Protein AF-A0A6M0JY17-F1 (afdb_monomer)

InterPro domains:
  IPR017880 KilA, N-terminal [PS51301] (140-248)
  IPR018004 KilA/APSES-type HTH, DNA-binding [PF04383] (149-249)
  IPR018004 KilA/APSES-type HTH, DNA-binding [SM01252] (149-251)
  IPR018875 Antirepressor protein ant, N-terminal [PF10547] (7-114)
  IPR018875 Antirepressor protein ant, N-terminal [PR01994] (24-45)
  IPR018875 Antirepressor protein ant, N-terminal [PR01994] (68-91)
  IPR018875 Antirepressor protein ant, N-terminal [PR01994] (92-114)

Structure (mmCIF, N/CA/C/O backbone):
data_AF-A0A6M0JY17-F1
#
_entry.id   AF-A0A6M0JY17-F1
#
loop_
_atom_site.group_PDB
_atom_site.id
_atom_site.type_symbol
_atom_site.label_atom_id
_atom_site.label_alt_id
_atom_site.label_comp_id
_atom_site.label_asym_id
_atom_site.label_entity_id
_atom_site.label_seq_id
_atom_site.pdbx_PDB_ins_code
_atom_site.Cartn_x
_atom_site.Cartn_y
_atom_site.Cartn_z
_atom_site.occupancy
_atom_site.B_iso_or_equiv
_atom_site.auth_seq_id
_atom_site.auth_comp_id
_atom_site.auth_asym_id
_atom_site.auth_atom_id
_atom_site.pdbx_PDB_model_num
ATOM 1 N N . MET A 1 1 ? -43.705 9.280 14.125 1.00 44.84 1 MET A N 1
ATOM 2 C CA . MET A 1 1 ? -43.038 10.273 14.993 1.00 44.84 1 MET A CA 1
ATOM 3 C C . MET A 1 1 ? -41.931 9.536 15.717 1.00 44.84 1 MET A C 1
ATOM 5 O O . MET A 1 1 ? -42.233 8.503 16.297 1.00 44.84 1 MET A O 1
ATOM 9 N N . ALA A 1 2 ? -40.682 9.981 15.587 1.00 54.84 2 ALA A N 1
ATOM 10 C CA . ALA A 1 2 ? -39.529 9.298 16.172 1.00 54.84 2 ALA A CA 1
ATOM 11 C C . ALA A 1 2 ? -39.612 9.338 17.707 1.00 54.84 2 ALA A C 1
ATOM 13 O O . ALA A 1 2 ? -39.732 10.418 18.289 1.00 54.84 2 ALA A O 1
ATOM 14 N N . GLY A 1 3 ? -39.607 8.172 18.356 1.00 62.41 3 GLY A N 1
ATOM 15 C CA . GLY A 1 3 ? -39.626 8.072 19.814 1.00 62.41 3 GLY A CA 1
ATOM 16 C C . GLY A 1 3 ? -38.294 8.539 20.401 1.00 62.41 3 GLY A C 1
ATOM 17 O O . GLY A 1 3 ? -37.239 8.152 19.905 1.00 62.41 3 GLY A O 1
ATOM 18 N N . LEU A 1 4 ? -38.342 9.374 21.440 1.00 70.25 4 LEU A N 1
ATOM 19 C CA . LEU A 1 4 ? -37.175 9.815 22.206 1.00 70.25 4 LEU A CA 1
ATOM 20 C C . LEU A 1 4 ? -37.130 9.078 23.542 1.00 70.25 4 LEU A C 1
ATOM 22 O O . LEU A 1 4 ? -38.038 9.237 24.357 1.00 70.25 4 LEU A O 1
ATOM 26 N N . ILE A 1 5 ? -36.048 8.349 23.799 1.00 77.25 5 ILE A N 1
ATOM 27 C CA . ILE A 1 5 ? -35.825 7.658 25.071 1.00 77.25 5 ILE A CA 1
ATOM 28 C C . ILE A 1 5 ? -34.667 8.363 25.794 1.00 77.25 5 ILE A C 1
ATOM 30 O O . ILE A 1 5 ? -33.512 8.229 25.371 1.00 77.25 5 ILE A O 1
ATOM 34 N N . PRO A 1 6 ? -34.940 9.159 26.846 1.00 74.62 6 PRO A N 1
ATOM 35 C CA . PRO A 1 6 ? -33.892 9.760 27.659 1.00 74.62 6 PRO A CA 1
ATOM 36 C C . PRO A 1 6 ? -33.243 8.702 28.561 1.00 74.62 6 PRO A C 1
ATOM 38 O O . PRO A 1 6 ? -33.929 7.961 29.261 1.00 74.62 6 PRO A O 1
ATOM 41 N N . VAL A 1 7 ? -31.911 8.665 28.577 1.00 76.12 7 VAL A N 1
ATOM 42 C CA . VAL A 1 7 ? -31.109 7.736 29.382 1.00 76.12 7 VAL A CA 1
ATOM 43 C C . VAL A 1 7 ? -30.147 8.530 30.254 1.00 76.12 7 VAL A C 1
ATOM 45 O O . VAL A 1 7 ? -29.293 9.261 29.752 1.00 76.12 7 VAL A O 1
ATOM 48 N N . THR A 1 8 ? -30.271 8.409 31.572 1.00 76.69 8 THR A N 1
ATOM 49 C CA . THR A 1 8 ? -29.361 9.077 32.509 1.00 76.69 8 THR A CA 1
ATOM 50 C C . THR A 1 8 ? -28.068 8.278 32.632 1.00 76.69 8 THR A C 1
ATOM 52 O O . THR A 1 8 ? -28.088 7.137 33.080 1.00 76.69 8 THR A O 1
ATOM 55 N N . PHE A 1 9 ? -26.933 8.887 32.287 1.00 76.31 9 PHE A N 1
ATOM 56 C CA . PHE A 1 9 ? -25.618 8.255 32.351 1.00 76.31 9 PHE A CA 1
ATOM 57 C C . PHE A 1 9 ? -24.572 9.193 32.953 1.00 76.31 9 PHE A C 1
ATOM 59 O O . PHE A 1 9 ? -24.262 10.233 32.377 1.00 76.31 9 PHE A O 1
ATOM 66 N N . ARG A 1 10 ? -24.018 8.827 34.119 1.00 66.88 10 ARG A N 1
ATOM 67 C CA . ARG A 1 10 ? -22.891 9.515 34.790 1.00 66.88 10 ARG A CA 1
ATOM 68 C C . ARG A 1 10 ? -23.005 11.053 34.748 1.00 66.88 10 ARG A C 1
ATOM 70 O O . ARG A 1 10 ? -22.085 11.743 34.333 1.00 66.88 10 ARG A O 1
ATOM 77 N N . GLN A 1 11 ? -24.164 11.571 35.173 1.00 68.25 11 GLN A N 1
ATOM 78 C CA . GLN A 1 11 ? -24.552 13.000 35.208 1.00 68.25 11 GLN A CA 1
ATOM 79 C C . GLN A 1 11 ? -24.892 13.666 33.858 1.00 68.25 11 GLN A C 1
ATOM 81 O O . GLN A 1 11 ? -25.209 14.853 33.828 1.00 68.25 11 GLN A O 1
ATOM 86 N N . THR A 1 12 ? -24.886 12.925 32.750 1.00 69.50 12 THR A N 1
ATOM 87 C CA . THR A 1 12 ? -25.308 13.392 31.420 1.00 69.50 12 THR A CA 1
ATOM 88 C C . THR A 1 12 ? -26.587 12.677 30.986 1.00 69.50 12 THR A C 1
ATOM 90 O O . THR A 1 12 ? -26.719 11.469 31.159 1.00 69.50 12 THR A O 1
ATOM 93 N N . THR A 1 13 ? -27.531 13.399 30.383 1.00 73.56 13 THR A N 1
ATOM 94 C CA . THR A 1 13 ? -28.689 12.778 29.722 1.00 73.56 13 THR A CA 1
ATOM 95 C C . THR A 1 13 ? -28.330 12.442 28.278 1.00 73.56 13 THR A C 1
ATOM 97 O O . THR A 1 13 ? -28.053 13.335 27.474 1.00 73.56 13 THR A O 1
ATOM 100 N N . LEU A 1 14 ? -28.320 11.154 27.954 1.00 83.25 14 LEU A N 1
ATOM 101 C CA . LEU A 1 14 ? -28.205 10.631 26.596 1.00 83.25 14 LEU A CA 1
ATOM 102 C C . LEU A 1 14 ? -29.604 10.437 26.006 1.00 83.25 14 LEU A C 1
ATOM 104 O O . LEU A 1 14 ? -30.582 10.327 26.741 1.00 83.25 14 LEU A O 1
ATOM 108 N N . PHE A 1 15 ? -29.702 10.396 24.681 1.00 80.19 15 PHE A N 1
ATOM 109 C CA . PHE A 1 15 ? -30.973 10.177 23.995 1.00 80.19 15 PHE A CA 1
ATOM 110 C C . PHE A 1 15 ? -30.814 9.085 22.947 1.00 80.19 15 PHE A C 1
ATOM 112 O O . PHE A 1 15 ? -29.911 9.163 22.105 1.00 80.19 15 PHE A O 1
ATOM 119 N N . LEU A 1 16 ? -31.714 8.104 22.996 1.00 82.00 16 LEU A N 1
ATOM 120 C CA . LEU A 1 16 ? -31.969 7.190 21.891 1.00 82.00 16 LEU A CA 1
ATOM 121 C C . LEU A 1 16 ? -33.166 7.691 21.096 1.00 82.00 16 LEU A C 1
ATOM 123 O O . LEU A 1 16 ? -34.151 8.162 21.664 1.00 82.00 16 LEU A O 1
ATOM 127 N N . ILE A 1 17 ? -33.046 7.604 19.781 1.00 83.44 17 ILE A N 1
ATOM 128 C CA . ILE A 1 17 ? -34.057 8.010 18.821 1.00 83.44 17 ILE A CA 1
ATOM 129 C C . ILE A 1 17 ? -34.388 6.790 17.973 1.00 83.44 17 ILE A C 1
ATOM 131 O O . ILE A 1 17 ? -33.492 6.183 17.385 1.00 83.44 17 ILE A O 1
ATOM 135 N N . GLU A 1 18 ? -35.665 6.431 17.914 1.00 82.00 18 GLU A N 1
ATOM 136 C CA . GLU A 1 18 ? -36.148 5.431 16.966 1.00 82.00 18 GLU A CA 1
ATOM 137 C C . GLU A 1 18 ? -36.463 6.099 15.626 1.00 82.00 18 GLU A C 1
ATOM 139 O O . GLU A 1 18 ? -37.323 6.978 15.551 1.00 82.00 18 GLU A O 1
ATOM 144 N N . ASP A 1 19 ? -35.800 5.650 14.563 1.00 78.50 19 ASP A N 1
ATOM 145 C CA . ASP A 1 19 ? -36.075 6.067 13.189 1.00 78.50 19 ASP A CA 1
ATOM 146 C C . ASP A 1 19 ? -36.161 4.828 12.294 1.00 78.50 19 ASP A C 1
ATOM 148 O O . ASP A 1 19 ? -35.275 3.974 12.318 1.00 78.50 19 ASP A O 1
ATOM 152 N N . GLU A 1 20 ? -37.260 4.694 11.547 1.00 79.19 20 GLU A N 1
ATOM 153 C CA . GLU A 1 20 ? -37.529 3.544 10.661 1.00 79.19 20 GLU A CA 1
ATOM 154 C C . GLU A 1 20 ? -37.377 2.164 11.355 1.00 79.19 20 GLU A C 1
ATOM 156 O O . GLU A 1 20 ? -36.907 1.194 10.758 1.00 79.19 20 GLU A O 1
ATOM 161 N N . GLY A 1 21 ? -37.758 2.062 12.636 1.00 76.50 21 GLY A N 1
ATOM 162 C CA . GLY A 1 21 ? -37.652 0.825 13.422 1.00 76.50 21 GLY A CA 1
ATOM 163 C C . GLY A 1 21 ? -36.220 0.454 13.823 1.00 76.50 21 GLY A C 1
ATOM 164 O O . GLY A 1 21 ? -35.957 -0.693 14.191 1.00 76.50 21 GLY A O 1
ATOM 165 N N . ARG A 1 22 ? -35.275 1.398 13.727 1.00 81.75 22 ARG A N 1
ATOM 166 C CA . ARG A 1 22 ? -33.874 1.216 14.116 1.00 81.75 22 ARG A CA 1
ATOM 167 C C . ARG A 1 22 ? -33.475 2.216 15.204 1.00 81.75 22 ARG A C 1
ATOM 169 O O . ARG A 1 22 ? -33.864 3.383 15.131 1.00 81.75 22 ARG A O 1
ATOM 176 N N . PRO A 1 23 ? -32.659 1.793 16.185 1.00 87.19 23 PRO A N 1
ATOM 177 C CA . PRO A 1 23 ? -32.165 2.687 17.220 1.00 87.19 23 PRO A CA 1
ATOM 178 C C . PRO A 1 23 ? -30.978 3.523 16.751 1.00 87.19 23 PRO A C 1
ATOM 180 O O . PRO A 1 23 ? -29.988 3.007 16.216 1.00 87.19 23 PRO A O 1
ATOM 183 N N . PHE A 1 24 ? -31.037 4.814 17.054 1.00 89.56 24 PHE A N 1
ATOM 184 C CA . PHE A 1 24 ? -29.956 5.764 16.853 1.00 89.56 24 PHE A CA 1
ATOM 185 C C . PHE A 1 24 ? -29.610 6.484 18.157 1.00 89.56 24 PHE A C 1
ATOM 187 O O . PHE A 1 24 ? -30.486 6.878 18.919 1.00 89.56 24 PHE A O 1
ATOM 194 N N . ALA A 1 25 ? -28.321 6.702 18.399 1.00 91.12 25 ALA A N 1
ATOM 195 C CA . ALA A 1 25 ? -27.812 7.469 19.525 1.00 91.12 25 ALA A CA 1
ATOM 196 C C . ALA A 1 25 ? -27.540 8.924 19.116 1.00 91.12 25 ALA A C 1
ATOM 198 O O . ALA A 1 25 ? -26.859 9.192 18.118 1.00 91.12 25 ALA A O 1
ATOM 199 N N . ALA A 1 26 ? -28.036 9.881 19.903 1.00 88.06 26 ALA A N 1
ATOM 200 C CA . ALA A 1 26 ? -27.748 11.297 19.702 1.00 88.06 26 ALA A CA 1
ATOM 201 C C . ALA A 1 26 ? -26.286 11.610 20.068 1.00 88.06 26 ALA A C 1
ATOM 203 O O . ALA A 1 26 ? -25.864 11.466 21.217 1.00 88.06 26 ALA A O 1
ATOM 204 N N . MET A 1 27 ? -25.499 12.100 19.103 1.00 91.31 27 MET A N 1
ATOM 205 C CA . MET A 1 27 ? -24.040 12.189 19.275 1.00 91.31 27 MET A CA 1
ATOM 206 C C . MET A 1 27 ? -23.568 13.395 20.090 1.00 91.31 27 MET A C 1
ATOM 208 O O . MET A 1 27 ? -22.484 13.363 20.676 1.00 91.31 27 MET A O 1
ATOM 212 N N . LYS A 1 28 ? -24.359 14.472 20.148 1.00 84.50 28 LYS A N 1
ATOM 213 C CA . LYS A 1 28 ? -23.967 15.707 20.845 1.00 84.50 28 LYS A CA 1
ATOM 214 C C . LYS A 1 28 ? -23.825 15.517 22.364 1.00 84.50 28 LYS A C 1
ATOM 216 O O . LYS A 1 28 ? -22.767 15.881 22.879 1.00 84.50 28 LYS A O 1
ATOM 221 N N . PRO A 1 29 ? -24.799 14.924 23.083 1.00 82.44 29 PRO A N 1
ATOM 222 C CA . PRO A 1 29 ? -24.643 14.619 24.506 1.00 82.44 29 PRO A CA 1
ATOM 223 C C . PRO A 1 29 ? -23.480 13.666 24.793 1.00 82.44 29 PRO A C 1
ATOM 225 O O . PRO A 1 29 ? -22.719 13.906 25.723 1.00 82.44 29 PRO A O 1
ATOM 228 N N . ILE A 1 30 ? -23.281 12.648 23.948 1.00 87.88 30 ILE A N 1
ATOM 229 C CA . ILE A 1 30 ? -22.181 11.677 24.070 1.00 87.88 30 ILE A CA 1
ATOM 230 C C . ILE A 1 30 ? -20.816 12.373 23.967 1.00 87.88 30 ILE A C 1
ATOM 232 O O . ILE A 1 30 ? -19.941 12.184 24.812 1.00 87.88 30 ILE A O 1
ATOM 236 N N . ALA A 1 31 ? -20.637 13.239 22.966 1.00 85.25 31 ALA A N 1
ATOM 237 C CA . ALA A 1 31 ? -19.394 13.985 22.789 1.00 85.25 31 ALA A CA 1
ATOM 238 C C . ALA A 1 31 ? -19.097 14.912 23.981 1.00 85.25 31 ALA A C 1
ATOM 240 O O . ALA A 1 31 ? -17.959 14.967 24.446 1.00 85.25 31 ALA A O 1
ATOM 241 N N . LEU A 1 32 ? -20.113 15.619 24.488 1.00 82.56 32 LEU A N 1
ATOM 242 C CA . LEU A 1 32 ? -19.969 16.530 25.627 1.00 82.56 32 LEU A CA 1
ATOM 243 C C . LEU A 1 32 ? -19.729 15.786 26.950 1.00 82.56 32 LEU A C 1
ATOM 245 O O . LEU A 1 32 ? -18.903 16.235 27.749 1.00 82.56 32 LEU A O 1
ATOM 249 N N . GLY A 1 33 ? -20.385 14.640 27.151 1.00 77.81 33 GLY A N 1
ATOM 250 C CA . GLY A 1 33 ? -20.186 13.761 28.306 1.00 77.81 33 GLY A CA 1
ATOM 251 C C . GLY A 1 33 ? -18.748 13.246 28.401 1.00 77.81 33 GLY A C 1
ATOM 252 O O . GLY A 1 33 ? -18.148 13.278 29.469 1.00 77.81 33 GLY A O 1
ATOM 253 N N . MET A 1 34 ? -18.131 12.919 27.261 1.00 78.75 34 MET A N 1
ATOM 254 C CA . MET A 1 34 ? -16.702 12.578 27.172 1.00 78.75 34 MET A CA 1
ATOM 255 C C . MET A 1 34 ? -15.762 13.799 27.181 1.00 78.75 34 MET A C 1
ATOM 257 O O . MET A 1 34 ? -14.558 13.671 26.972 1.00 78.75 34 MET A O 1
ATOM 261 N N . GLY A 1 35 ? -16.273 15.020 27.348 1.00 76.88 35 GLY A N 1
ATOM 262 C CA . GLY A 1 35 ? -15.451 16.232 27.322 1.00 76.88 35 GLY A CA 1
ATOM 263 C C . GLY A 1 35 ? -14.775 16.520 25.973 1.00 76.88 35 GLY A C 1
ATOM 264 O O . GLY A 1 35 ? -13.759 17.220 25.942 1.00 76.88 35 GLY A O 1
ATOM 265 N N . LEU A 1 36 ? -15.314 15.999 24.866 1.00 81.38 36 LEU A N 1
ATOM 266 C CA . LEU A 1 36 ? -14.849 16.284 23.508 1.00 81.38 36 LEU A CA 1
ATOM 267 C C . LEU A 1 36 ? -15.472 17.576 22.960 1.00 81.38 36 LEU A C 1
ATOM 269 O O . LEU A 1 36 ? -16.576 17.977 23.326 1.00 81.38 36 LEU A O 1
ATOM 273 N N . SER A 1 37 ? -14.789 18.208 22.000 1.00 80.62 37 SER A N 1
ATOM 274 C CA . SER A 1 37 ? -15.373 19.310 21.225 1.00 80.62 37 SER A CA 1
ATOM 275 C C . SER A 1 37 ? -16.462 18.782 20.292 1.00 80.62 37 SER A C 1
ATOM 277 O O . SER A 1 37 ? -16.173 18.008 19.375 1.00 80.62 37 SER A O 1
ATOM 279 N N . TRP A 1 38 ? -17.703 19.243 20.484 1.00 84.31 38 TRP A N 1
ATOM 280 C CA . TRP A 1 38 ? -18.822 18.875 19.611 1.00 84.31 38 TRP A CA 1
ATOM 281 C C . TRP A 1 38 ? -18.567 19.261 18.152 1.00 84.31 38 TRP A C 1
ATOM 283 O O . TRP A 1 38 ? -18.820 18.461 17.258 1.00 84.31 38 TRP A O 1
ATOM 293 N N . VAL A 1 39 ? -18.009 20.449 17.901 1.00 78.81 39 VAL A N 1
ATOM 294 C CA . VAL A 1 39 ? -17.732 20.931 16.537 1.00 78.81 39 VAL A CA 1
ATOM 295 C C . VAL A 1 39 ? -16.743 20.004 15.823 1.00 78.81 39 VAL A C 1
ATOM 297 O O . VAL A 1 39 ? -16.990 19.591 14.691 1.00 78.81 39 VAL A O 1
ATOM 300 N N . ALA A 1 40 ? -15.662 19.610 16.503 1.00 78.38 40 ALA A N 1
ATOM 301 C CA . ALA A 1 40 ? -14.668 18.695 15.943 1.00 78.38 40 ALA A CA 1
ATOM 302 C C . ALA A 1 40 ? -15.216 17.267 15.774 1.00 78.38 40 ALA A C 1
ATOM 304 O O . ALA A 1 40 ? -14.932 16.607 14.776 1.00 78.38 40 ALA A O 1
ATOM 305 N N . CYS A 1 41 ? -16.017 16.798 16.735 1.00 83.06 41 CYS A N 1
ATOM 306 C CA . CYS A 1 41 ? -16.675 15.495 16.686 1.00 83.06 41 CYS A CA 1
ATOM 307 C C . CYS A 1 41 ? -17.645 15.404 15.496 1.00 83.06 41 CYS A C 1
ATOM 309 O O . CYS A 1 41 ? -17.535 14.494 14.675 1.00 83.06 41 CYS A O 1
ATOM 311 N N . ARG A 1 42 ? -18.523 16.406 15.344 1.00 86.12 42 ARG A N 1
ATOM 312 C CA . ARG A 1 42 ? -19.469 16.516 14.228 1.00 86.12 42 ARG A CA 1
ATOM 313 C C . ARG A 1 42 ? -18.751 16.543 12.881 1.00 86.12 42 ARG A C 1
ATOM 315 O O . ARG A 1 42 ? -19.143 15.806 11.987 1.00 86.12 42 ARG A O 1
ATOM 322 N N . ALA A 1 43 ? -17.686 17.335 12.740 1.00 82.25 43 ALA A N 1
ATOM 323 C CA . ALA A 1 43 ? -16.925 17.399 11.492 1.00 82.25 43 ALA A CA 1
ATOM 324 C C . ALA A 1 43 ? -16.374 16.023 11.075 1.00 82.25 43 ALA A C 1
ATOM 326 O O . ALA A 1 43 ? -16.514 15.632 9.921 1.00 82.25 43 ALA A O 1
ATOM 327 N N . ARG A 1 44 ? -15.816 15.249 12.017 1.00 82.69 44 ARG A N 1
ATOM 328 C CA . ARG A 1 44 ? -15.307 13.893 11.739 1.00 82.69 44 ARG A CA 1
ATOM 329 C C . ARG A 1 44 ? -16.414 12.917 11.347 1.00 82.69 44 ARG A C 1
ATOM 331 O O . ARG A 1 44 ? -16.251 12.168 10.391 1.00 82.69 44 ARG A O 1
ATOM 338 N N . LEU A 1 45 ? -17.539 12.955 12.059 1.00 85.81 45 LEU A N 1
ATOM 339 C CA . LEU A 1 45 ? -18.700 12.108 11.776 1.00 85.81 45 LEU A CA 1
ATOM 340 C C . LEU A 1 45 ? -19.322 12.384 10.400 1.00 85.81 45 LEU A C 1
ATOM 342 O O . LEU A 1 45 ? -19.859 11.462 9.795 1.00 85.81 45 LEU A O 1
ATOM 346 N N . LEU A 1 46 ? -19.246 13.627 9.912 1.00 83.25 46 LEU A N 1
ATOM 347 C CA . LEU A 1 46 ? -19.726 14.003 8.580 1.00 83.25 46 LEU A CA 1
ATOM 348 C C . LEU A 1 46 ? -18.733 13.631 7.471 1.00 83.25 46 LEU A C 1
ATOM 350 O O . LEU A 1 46 ? -19.153 13.160 6.421 1.00 83.25 46 LEU A O 1
ATOM 354 N N . VAL A 1 47 ? -17.422 13.781 7.700 1.00 82.31 47 VAL A N 1
ATOM 355 C CA . VAL A 1 47 ? -16.392 13.336 6.736 1.00 82.31 47 VAL A CA 1
ATOM 356 C C . VAL A 1 47 ? -16.451 11.820 6.527 1.00 82.31 47 VAL A C 1
ATOM 358 O O . VAL A 1 47 ? -16.303 11.338 5.409 1.00 82.31 47 VAL A O 1
ATOM 361 N N . GLU A 1 48 ? -16.710 11.065 7.594 1.00 81.62 48 GLU A N 1
ATOM 362 C CA . GLU A 1 48 ? -16.837 9.606 7.563 1.00 81.62 48 GLU A CA 1
ATOM 363 C C . GLU A 1 48 ? -18.309 9.139 7.537 1.00 81.62 48 GLU A C 1
ATOM 365 O O . GLU A 1 48 ? -18.616 8.037 7.999 1.00 81.62 48 GLU A O 1
ATOM 370 N N . GLN A 1 49 ? -19.234 9.949 7.001 1.00 78.56 49 GLN A N 1
ATOM 371 C CA . GLN A 1 49 ? -20.674 9.648 7.017 1.00 78.56 49 GLN A CA 1
ATOM 372 C C . GLN A 1 49 ? -20.994 8.270 6.422 1.00 78.56 49 GLN A C 1
ATOM 374 O O . GLN A 1 49 ? -21.763 7.522 7.018 1.00 78.56 49 GLN A O 1
ATOM 379 N N . THR A 1 50 ? -20.369 7.888 5.303 1.00 76.56 50 THR A N 1
ATOM 380 C CA . THR A 1 50 ? -20.590 6.580 4.656 1.00 76.56 50 THR A CA 1
ATOM 381 C C . THR A 1 50 ? -20.155 5.405 5.535 1.00 76.56 50 THR A C 1
ATOM 383 O O . THR A 1 50 ? -20.780 4.350 5.517 1.00 76.56 50 THR A O 1
ATOM 386 N N . ARG A 1 51 ? -19.096 5.581 6.335 1.00 81.94 51 ARG A N 1
ATOM 387 C CA . ARG A 1 51 ? -18.577 4.550 7.246 1.00 81.94 51 ARG A CA 1
ATOM 388 C C . ARG A 1 51 ? -19.497 4.358 8.448 1.00 81.94 51 ARG A C 1
ATOM 390 O O . ARG A 1 51 ? -19.746 3.229 8.870 1.00 81.94 51 ARG A O 1
ATOM 397 N N . TRP A 1 52 ? -19.946 5.470 9.024 1.00 85.69 52 TRP A N 1
ATOM 398 C CA . TRP A 1 52 ? -20.695 5.481 10.277 1.00 85.69 52 TRP A CA 1
ATOM 399 C C . TRP A 1 52 ? -22.210 5.423 10.085 1.00 85.69 52 TRP A C 1
ATOM 401 O O . TRP A 1 52 ? -22.920 5.067 11.020 1.00 85.69 52 TRP A O 1
ATOM 411 N N . GLY A 1 53 ? -22.710 5.739 8.890 1.00 87.00 53 GLY A N 1
ATOM 412 C CA . GLY A 1 53 ? -24.139 5.791 8.591 1.00 87.00 53 GLY A CA 1
ATOM 413 C C . GLY A 1 53 ? -24.866 6.882 9.377 1.00 87.00 53 GLY A C 1
ATOM 414 O O . GLY A 1 53 ? -25.998 6.671 9.807 1.00 87.00 53 GLY A O 1
ATOM 415 N N . THR A 1 54 ? -24.210 8.020 9.631 1.00 88.25 54 THR A N 1
ATOM 416 C CA . THR A 1 54 ? -24.804 9.103 10.423 1.00 88.25 54 THR A CA 1
ATOM 417 C C . THR A 1 54 ? -25.960 9.770 9.679 1.00 88.25 54 THR A C 1
ATOM 419 O O . THR A 1 54 ? -25.864 10.079 8.487 1.00 88.25 54 THR A O 1
ATOM 422 N N . ARG A 1 55 ? -27.061 10.008 10.398 1.00 84.25 55 ARG A N 1
ATOM 423 C CA . ARG A 1 55 ? -28.270 10.665 9.878 1.00 84.25 55 ARG A CA 1
ATOM 424 C C . ARG A 1 55 ? -28.601 11.883 10.726 1.00 84.25 55 ARG A C 1
ATOM 426 O O . ARG A 1 55 ? -28.452 11.855 11.946 1.00 84.25 55 ARG A O 1
ATOM 433 N N . GLU A 1 56 ? -29.055 12.949 10.079 1.00 87.19 56 GLU A N 1
ATOM 434 C CA . GLU A 1 56 ? -29.737 14.038 10.774 1.00 87.19 56 GLU A CA 1
ATOM 435 C C . GLU A 1 56 ? -31.217 13.668 10.872 1.00 87.19 56 GLU A C 1
ATOM 437 O O . GLU A 1 56 ? -31.909 13.587 9.860 1.00 87.19 56 GLU A O 1
ATOM 442 N N . ILE A 1 57 ? -31.673 13.377 12.088 1.00 81.94 57 ILE A N 1
ATOM 443 C CA . ILE A 1 57 ? -33.052 12.971 12.363 1.00 81.94 57 ILE A CA 1
ATOM 444 C C . ILE A 1 57 ? -33.789 14.184 12.918 1.00 81.94 57 ILE A C 1
ATOM 446 O O . ILE A 1 57 ? -33.298 14.849 13.836 1.00 81.94 57 ILE A O 1
ATOM 450 N N . GLN A 1 58 ? -34.953 14.487 12.343 1.00 79.06 58 GLN A N 1
ATO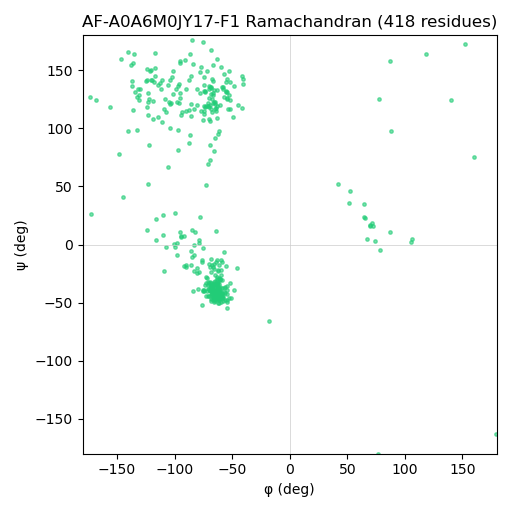M 451 C CA . GLN A 1 58 ? -35.828 15.537 12.851 1.00 79.06 58 GLN A CA 1
ATOM 452 C C . GLN A 1 58 ? -36.509 15.034 14.114 1.00 79.06 58 GLN A C 1
ATOM 454 O O . GLN A 1 58 ? -37.284 14.076 14.093 1.00 79.06 58 GLN A O 1
ATOM 459 N N . VAL A 1 59 ? -36.182 15.681 15.220 1.00 66.25 59 VAL A N 1
ATOM 460 C CA . VAL A 1 59 ? -36.801 15.428 16.508 1.00 66.25 59 VAL A CA 1
ATOM 461 C C . VAL A 1 59 ? -37.728 16.603 16.781 1.00 66.25 59 VAL A C 1
ATOM 463 O O . VAL A 1 59 ? -37.335 17.743 16.539 1.00 66.25 59 VAL A O 1
ATOM 466 N N . ALA A 1 60 ? -38.931 16.332 17.285 1.00 61.03 60 ALA A N 1
ATOM 467 C CA . ALA A 1 60 ? -39.888 17.351 17.709 1.00 61.03 60 ALA A CA 1
ATOM 468 C C . ALA A 1 60 ? -39.790 17.556 19.236 1.00 61.03 60 ALA A C 1
ATOM 470 O O . ALA A 1 60 ? -40.551 16.942 19.988 1.00 61.03 60 ALA A O 1
ATOM 471 N N . PRO A 1 61 ? -38.828 18.345 19.754 1.00 55.50 61 PRO A N 1
ATOM 472 C CA . PRO A 1 61 ? -38.870 18.791 21.135 1.00 55.50 61 PRO A CA 1
ATOM 473 C C . PRO A 1 61 ? -40.034 19.771 21.340 1.00 55.50 61 PRO A C 1
ATOM 475 O O . PRO A 1 61 ? -40.598 20.327 20.398 1.00 55.50 61 PRO A O 1
ATOM 478 N N . SER A 1 62 ? -40.347 20.049 22.604 1.00 46.41 62 SER A N 1
ATOM 479 C CA . SER A 1 62 ? -41.387 20.993 23.036 1.00 46.41 62 SER A CA 1
ATOM 480 C C . SER A 1 62 ? -41.229 22.435 22.514 1.00 46.41 62 SER A C 1
ATOM 482 O O . SER A 1 62 ? -42.122 23.251 22.725 1.00 46.41 62 SER A O 1
ATOM 484 N N . THR A 1 63 ? -40.121 22.763 21.841 1.00 39.78 63 THR A N 1
ATOM 485 C CA . THR A 1 63 ? -39.755 24.108 21.365 1.00 39.78 63 THR A CA 1
ATOM 486 C C . THR A 1 63 ? -39.484 24.213 19.852 1.00 39.78 63 THR A C 1
ATOM 488 O O . THR A 1 63 ? -39.005 25.255 19.407 1.00 39.78 63 THR A O 1
ATOM 491 N N . GLY A 1 64 ? -39.838 23.196 19.051 1.00 51.41 64 GLY A N 1
ATOM 492 C CA . GLY A 1 64 ? -39.798 23.231 17.574 1.00 51.41 64 GLY A CA 1
ATOM 493 C C . GLY A 1 64 ? -38.851 22.205 16.942 1.00 51.41 64 GLY A C 1
ATOM 494 O O . GLY A 1 64 ? -38.000 21.660 17.631 1.00 51.41 64 GLY A O 1
ATOM 495 N N . ASP A 1 65 ? -38.991 21.941 15.640 1.00 55.44 65 ASP A N 1
ATOM 496 C CA . ASP A 1 65 ? -38.225 20.898 14.940 1.00 55.44 65 ASP A CA 1
ATOM 497 C C . ASP A 1 65 ? -36.719 21.207 14.922 1.00 55.44 65 ASP A C 1
ATOM 499 O O . ASP A 1 65 ? -36.266 22.188 14.324 1.00 55.44 65 ASP A O 1
ATOM 503 N N . VAL A 1 66 ? -35.926 20.360 15.586 1.00 63.66 66 VAL A N 1
ATOM 504 C CA . VAL A 1 66 ? -34.462 20.460 15.600 1.00 63.66 66 VAL A CA 1
ATOM 505 C C . VAL A 1 66 ? -33.869 19.195 14.992 1.00 63.66 66 VAL A C 1
ATOM 507 O O . VAL A 1 66 ? -34.078 18.088 15.489 1.00 63.66 66 VAL A O 1
ATOM 510 N N . ALA A 1 67 ? -33.057 19.376 13.950 1.00 75.06 67 ALA A N 1
ATOM 511 C CA . ALA A 1 67 ? -32.265 18.307 13.357 1.00 75.06 67 ALA A CA 1
ATOM 512 C C . ALA A 1 67 ? -31.151 17.869 14.322 1.00 75.06 67 ALA A C 1
ATOM 514 O O . ALA A 1 67 ? -30.271 18.659 14.687 1.00 75.06 67 ALA A O 1
ATOM 515 N N . VAL A 1 68 ? -31.163 16.598 14.724 1.00 82.00 68 VAL A N 1
ATOM 516 C CA . VAL A 1 68 ? -30.148 16.007 15.603 1.00 82.00 68 VAL A CA 1
ATOM 517 C C . VAL A 1 68 ? -29.282 15.046 14.798 1.00 82.00 68 VAL A C 1
ATOM 519 O O . VAL A 1 68 ? -29.787 14.120 14.169 1.00 82.00 68 VAL A O 1
ATOM 522 N N . LEU A 1 69 ? -27.959 15.238 14.827 1.00 88.06 69 LEU A N 1
ATOM 523 C CA . LEU A 1 69 ? -27.023 14.288 14.223 1.00 88.06 69 LEU A CA 1
ATOM 524 C C . LEU A 1 69 ? -26.916 13.033 15.095 1.00 88.06 69 LEU A C 1
ATOM 526 O O . LEU A 1 69 ? -26.465 13.098 16.247 1.00 88.06 69 LEU A O 1
ATOM 530 N N . CYS A 1 70 ? -27.284 11.901 14.509 1.00 88.81 70 CYS A N 1
ATOM 531 C CA . CYS A 1 70 ? -27.390 10.626 15.192 1.00 88.81 70 CYS A CA 1
ATOM 532 C C . CYS A 1 70 ? -26.526 9.552 14.524 1.00 88.81 70 CYS A C 1
ATOM 534 O O . CYS A 1 70 ? -26.275 9.584 13.316 1.00 88.81 70 CYS A O 1
ATOM 536 N N . LEU A 1 71 ? -26.072 8.597 15.332 1.00 92.56 71 LEU A N 1
ATOM 537 C CA . LEU A 1 71 ? -25.299 7.431 14.911 1.00 92.56 71 LEU A CA 1
ATOM 538 C C . LEU A 1 71 ? -26.130 6.165 15.156 1.00 92.56 71 LEU A C 1
ATOM 540 O O . LEU A 1 71 ? -26.728 6.067 16.226 1.00 92.56 71 LEU A O 1
ATOM 544 N N . PRO A 1 72 ? -26.171 5.189 14.232 1.00 92.12 72 PRO A N 1
ATOM 545 C CA . PRO A 1 72 ? -26.826 3.912 14.497 1.00 92.12 72 PRO A CA 1
ATOM 546 C C . PRO A 1 72 ? -26.250 3.261 15.759 1.00 92.12 72 PRO A C 1
ATOM 548 O O . PRO A 1 72 ? -25.029 3.159 15.884 1.00 92.12 72 PRO A O 1
ATOM 551 N N . LEU A 1 73 ? -27.109 2.797 16.671 1.00 89.94 73 LEU A N 1
ATOM 552 C CA . LEU A 1 73 ? -26.673 2.287 17.978 1.00 89.94 73 LEU A CA 1
ATOM 553 C C . LEU A 1 73 ? -25.651 1.147 17.840 1.00 89.94 73 LEU A C 1
ATOM 555 O O . LEU A 1 73 ? -24.602 1.185 18.461 1.00 89.94 73 LEU A O 1
ATOM 559 N N . HIS A 1 74 ? -25.863 0.218 16.906 1.00 86.38 74 HIS A N 1
ATOM 560 C CA . HIS A 1 74 ? -24.929 -0.885 16.632 1.00 86.38 74 HIS A CA 1
ATOM 561 C C . HIS A 1 74 ? -23.534 -0.450 16.124 1.00 86.38 74 HIS A C 1
ATOM 563 O O . HIS A 1 74 ? -22.618 -1.267 16.041 1.00 86.38 74 HIS A O 1
ATOM 569 N N . LYS A 1 75 ? -23.359 0.815 15.715 1.00 90.38 75 LYS A N 1
ATOM 570 C CA . LYS A 1 75 ? -22.063 1.391 15.319 1.00 90.38 75 LYS A CA 1
ATOM 571 C C . LYS A 1 75 ? -21.410 2.190 16.447 1.00 90.38 75 LYS A C 1
ATOM 573 O O . LYS A 1 75 ? -20.252 2.583 16.293 1.00 90.38 75 LYS A O 1
ATOM 578 N N . LEU A 1 76 ? -22.118 2.444 17.548 1.00 88.38 76 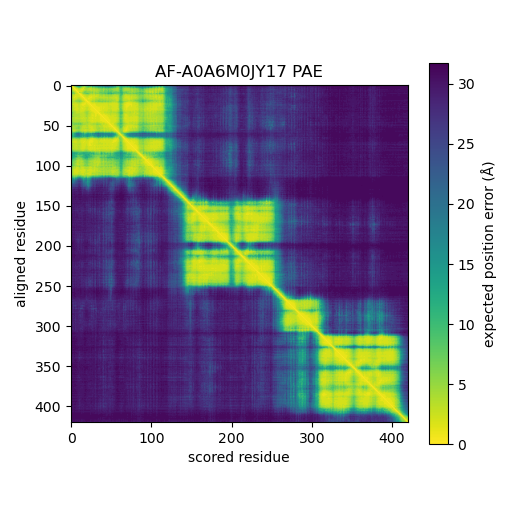LEU A N 1
ATOM 579 C CA . LEU A 1 76 ? -21.648 3.302 18.628 1.00 88.38 76 LEU A CA 1
ATOM 580 C C . LEU A 1 76 ? -20.425 2.715 19.332 1.00 88.38 76 LEU A C 1
ATOM 582 O O . LEU A 1 76 ? -19.422 3.421 19.428 1.00 88.38 76 LEU A O 1
ATOM 586 N N . GLY A 1 77 ? -20.443 1.437 19.715 1.00 86.19 77 GLY A N 1
ATOM 587 C CA . GLY A 1 77 ? -19.277 0.763 20.292 1.00 86.19 77 GLY A CA 1
ATOM 588 C C . GLY A 1 77 ? -18.035 0.873 19.403 1.00 86.19 77 GLY A C 1
ATOM 589 O O . GLY A 1 77 ? -16.974 1.326 19.838 1.00 86.19 77 GLY A O 1
ATOM 590 N N . ALA A 1 78 ? -18.180 0.588 18.105 1.00 83.62 78 ALA A N 1
ATOM 591 C CA . ALA A 1 78 ? -17.089 0.739 17.142 1.00 83.62 78 ALA A CA 1
ATOM 592 C C . ALA A 1 78 ? -16.584 2.191 17.059 1.00 83.62 78 ALA A C 1
ATOM 594 O O . ALA A 1 78 ? -15.375 2.415 17.028 1.00 83.62 78 ALA A O 1
ATOM 595 N N . TRP A 1 79 ? -17.473 3.185 17.071 1.00 89.56 79 TRP A N 1
ATOM 596 C CA . TRP A 1 79 ? -17.080 4.594 17.085 1.00 89.56 79 TRP A CA 1
ATOM 597 C C . TRP A 1 79 ? -16.350 4.979 18.377 1.00 89.56 79 TRP A C 1
ATOM 599 O O . TRP A 1 79 ? -15.294 5.616 18.310 1.00 89.56 79 TRP A O 1
ATOM 609 N N . LEU A 1 80 ? -16.841 4.538 19.538 1.00 85.38 80 LEU A N 1
ATOM 610 C CA . LEU A 1 80 ? -16.234 4.804 20.843 1.00 85.38 80 LEU A CA 1
ATOM 611 C C . LEU A 1 80 ? -14.790 4.304 20.895 1.00 85.38 80 LEU A C 1
ATOM 613 O O . LEU A 1 80 ? -13.928 5.048 21.357 1.00 85.38 80 LEU A O 1
ATOM 617 N N . THR A 1 81 ? -14.479 3.131 20.332 1.00 82.12 81 THR A N 1
ATOM 618 C CA . THR A 1 81 ? -13.092 2.617 20.287 1.00 82.12 81 THR A CA 1
ATOM 619 C C . THR A 1 81 ? -12.124 3.496 19.482 1.00 82.12 81 THR A C 1
ATOM 621 O O . THR A 1 81 ? -10.914 3.458 19.707 1.00 82.12 81 THR A O 1
ATOM 624 N N . THR A 1 82 ? -12.627 4.327 18.561 1.00 82.44 82 THR A N 1
ATOM 625 C CA . THR A 1 82 ? -11.783 5.250 17.778 1.00 82.44 82 THR A CA 1
ATOM 626 C C . THR A 1 82 ? -11.416 6.522 18.539 1.00 82.44 82 THR A C 1
ATOM 628 O O . THR A 1 82 ? -10.438 7.200 18.203 1.00 82.44 82 THR A O 1
ATOM 631 N N . VAL A 1 83 ? -12.179 6.859 19.579 1.00 78.94 83 VAL A N 1
ATOM 632 C CA . VAL A 1 83 ? -11.927 8.029 20.415 1.00 78.94 83 VAL A CA 1
ATOM 633 C C . VAL A 1 83 ? -10.722 7.729 21.305 1.00 78.94 83 VAL A C 1
ATOM 635 O O . VAL A 1 83 ? -10.735 6.808 22.110 1.00 78.94 83 VAL A O 1
ATOM 638 N N . ARG A 1 84 ? -9.640 8.504 21.175 1.00 70.81 84 ARG A N 1
ATOM 639 C CA . ARG A 1 84 ? -8.442 8.322 22.011 1.00 70.81 84 ARG A CA 1
ATOM 640 C C . ARG A 1 84 ? -8.555 9.178 23.279 1.00 70.81 84 ARG A C 1
ATOM 642 O O . ARG A 1 84 ? -8.474 10.406 23.158 1.00 70.81 84 ARG A O 1
ATOM 649 N N . PRO A 1 85 ? -8.633 8.588 24.490 1.00 61.47 85 PRO A N 1
ATOM 650 C CA . PRO A 1 85 ? -8.795 9.340 25.741 1.00 61.47 85 PRO A CA 1
ATOM 651 C C . PRO A 1 85 ? -7.668 10.336 26.024 1.00 61.47 85 PRO A C 1
ATOM 653 O O . PRO A 1 85 ? -7.860 11.296 26.759 1.00 61.47 85 PRO A O 1
ATOM 656 N N . TYR A 1 86 ? -6.484 10.151 25.429 1.00 61.00 86 TYR A N 1
ATOM 657 C CA . TYR A 1 86 ? -5.349 11.059 25.615 1.00 61.00 86 TYR A CA 1
ATOM 658 C C . TYR A 1 86 ? -5.634 12.501 25.154 1.00 61.00 86 TYR A C 1
ATOM 660 O O . TYR A 1 86 ? -5.086 13.437 25.741 1.00 61.00 86 TYR A O 1
ATOM 668 N N . HIS A 1 87 ? -6.509 12.682 24.154 1.00 59.22 87 HIS A N 1
ATOM 669 C CA . HIS A 1 87 ? -6.921 14.002 23.663 1.00 59.22 87 HIS A CA 1
ATOM 670 C C . HIS A 1 87 ? -7.922 14.714 24.585 1.00 59.22 87 HIS A C 1
ATOM 672 O O . HIS A 1 87 ? -8.132 15.916 24.428 1.00 59.22 87 HIS A O 1
ATOM 678 N N . ALA A 1 88 ? -8.522 14.007 25.548 1.00 63.25 88 ALA A N 1
ATOM 679 C CA . ALA A 1 88 ? -9.302 14.633 26.604 1.00 63.25 88 ALA A CA 1
ATOM 680 C C . ALA A 1 88 ? -8.372 15.260 27.657 1.00 63.25 88 ALA A C 1
ATOM 682 O O . ALA A 1 88 ? -7.234 14.814 27.867 1.00 63.25 88 ALA A O 1
ATOM 683 N N . LYS A 1 89 ? -8.865 16.301 28.343 1.00 62.41 89 LYS A N 1
ATOM 684 C CA . LYS A 1 89 ? -8.139 16.947 29.449 1.00 62.41 89 LYS A CA 1
ATOM 685 C C . LYS A 1 89 ? -7.702 15.885 30.470 1.00 62.41 89 LYS A C 1
ATOM 687 O O . LYS A 1 89 ? -8.509 15.003 30.761 1.00 62.41 89 LYS A O 1
ATOM 692 N N . PRO A 1 90 ? -6.485 15.966 31.049 1.00 67.31 90 PRO A N 1
ATOM 693 C CA . PRO A 1 90 ? -5.980 14.975 32.004 1.00 67.31 90 PRO A CA 1
ATOM 694 C C . PRO A 1 90 ? -6.968 14.616 33.122 1.00 67.31 90 PRO A C 1
ATOM 696 O O . PRO A 1 90 ? -7.123 13.440 33.427 1.00 67.31 90 PRO A O 1
ATOM 699 N N . SER A 1 91 ? -7.705 15.606 33.637 1.00 70.56 91 SER A N 1
ATOM 700 C CA . SER A 1 91 ? -8.736 15.447 34.671 1.00 70.56 91 SER A CA 1
ATOM 701 C C . SER A 1 91 ? -9.972 14.642 34.251 1.00 70.56 91 SER A C 1
ATOM 703 O O . SER A 1 91 ? -10.715 14.200 35.115 1.00 70.56 91 SER A O 1
ATOM 705 N N . ARG A 1 92 ? -10.207 14.441 32.947 1.00 69.25 92 ARG A N 1
ATOM 706 C CA . ARG A 1 92 ? -11.391 13.753 32.397 1.00 69.25 92 ARG A CA 1
ATOM 707 C C . ARG A 1 92 ? -11.058 12.458 31.657 1.00 69.25 92 ARG A C 1
ATOM 709 O O . ARG A 1 92 ? -11.942 11.841 31.077 1.00 69.25 92 ARG A O 1
ATOM 716 N N . ARG A 1 93 ? -9.792 12.024 31.641 1.00 75.00 93 ARG A N 1
ATOM 717 C CA . ARG A 1 93 ? -9.373 10.824 30.886 1.00 75.00 93 ARG A CA 1
ATOM 718 C C . ARG A 1 93 ? -9.961 9.538 31.450 1.00 75.00 93 ARG A C 1
ATOM 720 O O . ARG A 1 93 ? -10.331 8.654 30.686 1.00 75.00 93 ARG A O 1
ATOM 727 N N . GLU A 1 94 ? -10.026 9.438 32.771 1.00 74.06 94 GLU A N 1
ATOM 728 C CA . GLU A 1 94 ? -10.632 8.298 33.459 1.00 74.06 94 GLU A CA 1
ATOM 729 C C . GLU A 1 94 ? -12.149 8.279 33.257 1.00 74.06 94 GLU A C 1
ATOM 731 O O . GLU A 1 94 ? -12.720 7.244 32.923 1.00 74.06 94 GLU A O 1
ATOM 736 N N . GLU A 1 95 ? -12.775 9.457 33.309 1.00 70.88 95 GLU A N 1
ATOM 737 C CA . GLU A 1 95 ? -14.182 9.641 32.963 1.00 70.88 95 GLU A CA 1
ATOM 738 C C . GLU A 1 95 ? -14.461 9.198 31.520 1.00 70.88 95 GLU A C 1
ATOM 740 O O . GLU A 1 95 ? -15.379 8.415 31.319 1.00 70.88 95 GLU A O 1
ATOM 745 N N . CYS A 1 96 ? -13.622 9.581 30.548 1.00 75.56 96 CYS A N 1
ATOM 746 C CA . CYS A 1 96 ? -13.726 9.138 29.151 1.00 75.56 96 CYS A CA 1
ATOM 747 C C . CYS A 1 96 ? -13.614 7.622 28.993 1.00 75.56 96 CYS A C 1
ATOM 749 O O . CYS A 1 96 ? -14.366 7.042 28.221 1.00 75.56 96 CYS A O 1
ATOM 751 N N . ARG A 1 97 ? -12.674 6.973 29.692 1.00 79.38 97 ARG A N 1
ATOM 752 C CA . ARG A 1 97 ? -12.491 5.515 29.599 1.00 79.38 97 ARG A CA 1
ATOM 753 C C . ARG A 1 97 ? -13.697 4.765 30.142 1.00 79.38 97 ARG A C 1
ATOM 755 O O . ARG A 1 97 ? -14.184 3.856 29.487 1.00 79.38 97 ARG A O 1
ATOM 762 N N . ALA A 1 98 ? -14.191 5.172 31.307 1.00 76.31 98 ALA A N 1
ATOM 763 C CA . ALA A 1 98 ? -15.396 4.579 31.871 1.00 76.31 98 ALA A CA 1
ATOM 764 C C . ALA A 1 98 ? -16.642 4.932 31.032 1.00 76.31 98 ALA A C 1
ATOM 766 O O . ALA A 1 98 ? -17.508 4.092 30.832 1.00 76.31 98 ALA A O 1
ATOM 767 N N . PHE A 1 99 ? -16.682 6.121 30.416 1.00 82.06 99 PHE A N 1
ATOM 768 C CA . PHE A 1 99 ? -17.705 6.463 29.426 1.00 82.06 99 PHE A CA 1
ATOM 769 C C . PHE A 1 99 ? -17.664 5.499 28.228 1.00 82.06 99 PHE A C 1
ATOM 771 O O . PHE A 1 99 ? -18.701 4.996 27.823 1.00 82.06 99 PHE A O 1
ATOM 778 N N . GLN A 1 100 ? -16.484 5.196 27.679 1.00 80.19 100 GLN A N 1
ATOM 779 C CA . GLN A 1 100 ? -16.330 4.250 26.565 1.00 80.19 100 GLN A CA 1
ATOM 780 C C . GLN A 1 100 ? -16.700 2.813 26.933 1.00 80.19 100 GLN A C 1
ATOM 782 O O . GLN A 1 100 ? -17.250 2.114 26.090 1.00 80.19 100 GLN A O 1
ATOM 787 N N . ALA A 1 101 ? -16.368 2.380 28.150 1.00 80.69 101 ALA A N 1
ATOM 788 C CA . ALA A 1 101 ? -16.605 1.015 28.604 1.00 80.69 101 ALA A CA 1
ATOM 789 C C . ALA A 1 101 ? -18.088 0.727 28.874 1.00 80.69 101 ALA A C 1
ATOM 791 O O . ALA A 1 101 ? -18.521 -0.391 28.656 1.00 80.69 101 ALA A O 1
ATOM 792 N N . GLU A 1 102 ? -18.851 1.719 29.341 1.00 82.56 102 GLU A N 1
ATOM 793 C CA . GLU A 1 102 ? -20.219 1.497 29.830 1.00 82.56 102 GLU A CA 1
ATOM 794 C C . GLU A 1 102 ? -21.304 2.067 28.897 1.00 82.56 102 GLU A C 1
ATOM 796 O O . GLU A 1 102 ? -22.451 1.632 28.949 1.00 82.56 102 GLU A O 1
ATOM 801 N N . CYS A 1 103 ? -20.988 3.058 28.051 1.00 82.62 103 CYS A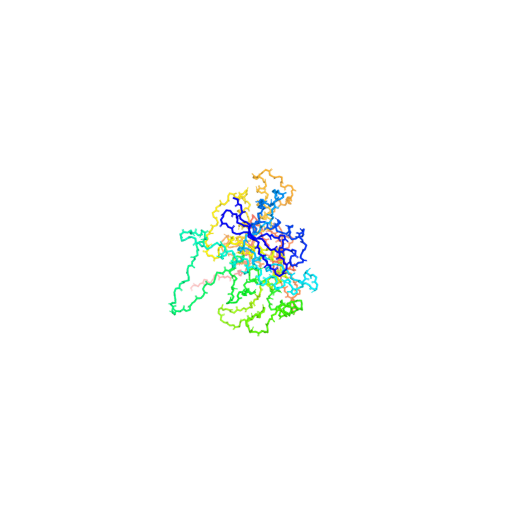 N 1
ATOM 802 C CA . CYS A 1 103 ? -22.016 3.802 27.311 1.00 82.62 103 CYS A CA 1
ATOM 803 C C . CYS A 1 103 ? -22.736 2.967 26.242 1.00 82.62 103 CYS A C 1
ATOM 805 O O . CYS A 1 103 ? -23.954 3.093 26.121 1.00 82.62 103 CYS A O 1
ATOM 807 N N . ASP A 1 104 ? -22.009 2.158 25.464 1.00 82.31 104 ASP A N 1
ATOM 808 C CA . ASP A 1 104 ? -22.604 1.319 24.410 1.00 82.31 104 ASP A CA 1
ATOM 809 C C . ASP A 1 104 ? -23.522 0.252 25.012 1.00 82.31 104 ASP A C 1
ATOM 811 O O . ASP A 1 104 ? -24.679 0.132 24.608 1.00 82.31 104 ASP A O 1
ATOM 815 N N . ASP A 1 105 ? -23.032 -0.434 26.046 1.00 83.38 105 ASP A N 1
ATOM 816 C CA . ASP A 1 105 ? -23.761 -1.480 26.761 1.00 83.38 105 ASP A CA 1
ATOM 817 C C . ASP A 1 105 ? -25.033 -0.929 27.414 1.00 83.38 105 ASP A C 1
ATOM 819 O O . ASP A 1 105 ? -26.109 -1.490 27.215 1.00 83.38 105 ASP A O 1
ATOM 823 N N . LEU A 1 106 ? -24.947 0.214 28.109 1.00 84.75 106 LEU A N 1
ATOM 824 C CA . LEU A 1 106 ? -26.107 0.851 28.739 1.00 84.75 106 LEU A CA 1
ATOM 825 C C . LEU A 1 106 ? -27.181 1.227 27.714 1.00 84.75 106 LEU A C 1
ATOM 827 O O . LEU A 1 106 ? -28.369 0.998 27.936 1.00 84.75 106 LEU A O 1
ATOM 831 N N . LEU A 1 107 ? -26.785 1.842 26.598 1.00 83.38 107 LEU A N 1
ATOM 832 C CA . LEU A 1 107 ? -27.741 2.251 25.572 1.00 83.38 107 LEU A CA 1
ATOM 833 C C . LEU A 1 107 ? -28.363 1.034 24.872 1.00 83.38 107 LEU A C 1
ATOM 835 O O . LEU A 1 107 ? -29.561 1.049 24.588 1.00 83.38 107 LEU A O 1
ATOM 839 N N . CYS A 1 108 ? -27.588 -0.028 24.644 1.00 82.38 108 CYS A N 1
ATOM 840 C CA . CYS A 1 108 ? -28.103 -1.298 24.131 1.00 82.38 108 CYS A CA 1
ATOM 841 C C . CYS A 1 108 ? -29.082 -1.958 25.108 1.00 82.38 108 CYS A C 1
ATOM 843 O O . CYS A 1 108 ? -30.146 -2.417 24.694 1.00 82.38 108 CYS A O 1
ATOM 845 N N . GLU A 1 109 ? -28.759 -1.978 26.399 1.00 85.06 109 GLU A N 1
ATOM 846 C CA . GLU A 1 109 ? -29.619 -2.531 27.441 1.00 85.06 109 GLU A CA 1
ATOM 847 C C . GLU A 1 109 ? -30.953 -1.780 27.516 1.00 85.06 109 GLU A C 1
ATOM 849 O O . GLU A 1 109 ? -32.014 -2.400 27.437 1.00 85.06 109 GLU A O 1
ATOM 854 N N . VAL A 1 110 ? -30.914 -0.445 27.589 1.00 82.19 110 VAL A N 1
ATOM 855 C CA . VAL A 1 110 ? -32.130 0.378 27.652 1.00 82.19 110 VAL A CA 1
ATOM 856 C C . VAL A 1 110 ? -32.981 0.209 26.400 1.00 82.19 110 VAL A C 1
ATOM 858 O O . VAL A 1 110 ? -34.202 0.102 26.507 1.00 82.19 110 VAL A O 1
ATOM 861 N N . TRP A 1 111 ? -32.365 0.138 25.217 1.00 82.88 111 TRP A N 1
ATOM 862 C CA . TRP A 1 111 ? -33.098 -0.138 23.985 1.00 82.88 111 TRP A CA 1
ATOM 863 C C . TRP A 1 111 ? -33.852 -1.471 24.060 1.00 82.88 111 TRP A C 1
ATOM 865 O O . TRP A 1 111 ? -35.052 -1.517 23.798 1.00 82.88 111 TRP A O 1
ATOM 875 N N . ASN A 1 112 ? -33.173 -2.538 24.481 1.00 82.25 112 ASN A N 1
ATOM 876 C CA . ASN A 1 112 ? -33.769 -3.868 24.582 1.00 82.25 112 ASN A CA 1
ATOM 877 C C . ASN A 1 112 ? -34.882 -3.942 25.641 1.00 82.25 112 ASN A C 1
ATOM 879 O O . ASN A 1 112 ? -35.848 -4.678 25.459 1.00 82.25 112 ASN A O 1
ATOM 883 N N . GLN A 1 113 ? -34.778 -3.168 26.726 1.00 79.62 113 GLN A N 1
ATOM 884 C CA . GLN A 1 113 ? -35.827 -3.064 27.746 1.00 79.62 113 GLN A CA 1
ATOM 885 C C . GLN A 1 113 ? -37.048 -2.275 27.252 1.00 79.62 113 GLN A C 1
ATOM 887 O O . GLN A 1 113 ? -38.182 -2.640 27.555 1.00 79.62 113 GLN A O 1
ATOM 892 N N . HIS A 1 114 ? -36.831 -1.190 26.501 1.00 70.56 114 HIS A N 1
ATOM 893 C CA . HIS A 1 114 ? -37.906 -0.321 26.010 1.00 70.56 114 HIS A CA 1
ATOM 894 C C . HIS A 1 114 ? -38.625 -0.895 24.781 1.00 70.56 114 HIS A C 1
ATOM 896 O O . HIS A 1 114 ? -39.778 -0.560 24.519 1.00 70.56 114 HIS A O 1
ATOM 902 N N . TRP A 1 115 ? -37.945 -1.769 24.037 1.00 65.19 115 TRP A N 1
ATOM 903 C CA . TRP A 1 115 ? -38.408 -2.352 22.783 1.00 65.19 115 TRP A CA 1
ATOM 904 C C . TRP A 1 115 ? -38.420 -3.887 22.841 1.00 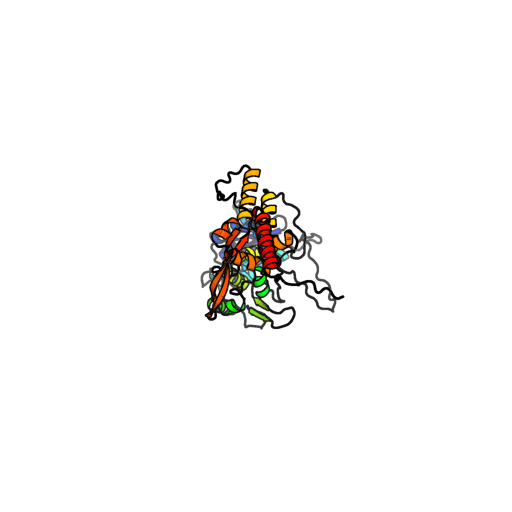65.19 115 TRP A C 1
ATOM 906 O O . TRP A 1 115 ? -37.865 -4.574 21.981 1.00 65.19 115 TRP A O 1
ATOM 916 N N . ALA A 1 116 ? -39.060 -4.451 23.871 1.00 52.31 116 ALA A N 1
ATOM 917 C CA . ALA A 1 116 ? -39.322 -5.887 23.923 1.00 52.31 116 ALA A CA 1
ATOM 918 C C . ALA A 1 116 ? -40.077 -6.312 22.642 1.00 52.31 116 ALA A C 1
ATOM 920 O O . ALA A 1 116 ? -41.099 -5.700 22.312 1.00 52.31 116 ALA A O 1
ATOM 921 N N . PRO A 1 117 ? -39.598 -7.316 21.884 1.00 46.22 117 PRO A N 1
ATOM 922 C CA . PRO A 1 117 ? -40.247 -7.698 20.643 1.00 46.22 117 PRO A CA 1
ATOM 923 C C . PRO A 1 117 ? -41.650 -8.219 20.959 1.00 46.22 117 PRO A C 1
ATOM 925 O O . PRO A 1 117 ? -41.802 -9.237 21.632 1.00 46.22 117 PRO A O 1
ATOM 928 N N . ALA A 1 118 ? -42.681 -7.542 20.445 1.00 43.09 118 ALA A N 1
ATOM 929 C CA . ALA A 1 118 ? -43.955 -8.204 20.208 1.00 43.09 118 ALA A CA 1
ATOM 930 C C . ALA A 1 118 ? -43.642 -9.456 19.381 1.00 43.09 118 ALA A C 1
ATOM 932 O O . ALA A 1 118 ? -42.958 -9.354 18.354 1.00 43.09 118 ALA A O 1
ATOM 933 N N . GLU A 1 119 ? -44.054 -10.621 19.881 1.00 38.97 119 GLU A N 1
ATOM 934 C CA . GLU A 1 119 ? -43.810 -11.917 19.253 1.00 38.97 119 GLU A CA 1
ATOM 935 C C . GLU A 1 119 ? -44.003 -11.814 17.732 1.00 38.97 119 GLU A C 1
ATOM 937 O O . GLU A 1 119 ? -45.080 -11.474 17.245 1.00 38.97 119 GLU A O 1
ATOM 942 N N . GLY A 1 120 ? -42.929 -12.056 16.973 1.00 44.53 120 GLY A N 1
ATOM 943 C CA . GLY A 1 120 ? -43.000 -12.198 15.518 1.00 44.53 120 GLY A CA 1
ATOM 944 C C . GLY A 1 120 ? -42.478 -11.047 14.652 1.00 44.53 120 GLY A C 1
ATOM 945 O O . GLY A 1 120 ? -42.565 -11.161 13.431 1.00 44.53 120 GLY A O 1
ATOM 946 N N . ARG A 1 121 ? -41.882 -9.972 15.191 1.00 42.44 121 ARG A N 1
ATOM 947 C CA . ARG A 1 121 ? -41.187 -8.987 14.333 1.00 42.44 121 ARG A CA 1
ATOM 948 C C . ARG A 1 121 ? -39.735 -9.399 14.083 1.00 42.44 121 ARG A C 1
ATOM 950 O O . ARG A 1 121 ? -38.843 -9.110 14.875 1.00 42.44 121 ARG A O 1
ATOM 957 N N . GLN A 1 122 ? -39.510 -10.093 12.971 1.00 37.09 122 GLN A N 1
ATOM 958 C CA . GLN A 1 122 ? -38.179 -10.434 12.477 1.00 37.09 122 GLN A CA 1
ATOM 959 C C . GLN A 1 122 ? -37.428 -9.133 12.148 1.00 37.09 122 GLN A C 1
ATOM 961 O O . GLN A 1 122 ? -37.782 -8.414 11.215 1.00 37.09 122 GLN A O 1
ATOM 966 N N . VAL A 1 123 ? -36.424 -8.789 12.958 1.00 40.34 123 VAL A N 1
ATOM 967 C CA . VAL A 1 123 ? -35.451 -7.760 12.587 1.00 40.34 123 VAL A CA 1
ATOM 968 C C . VAL A 1 123 ? -34.657 -8.358 11.438 1.00 40.34 123 VAL A C 1
ATOM 970 O O . VAL A 1 123 ? -34.007 -9.387 11.623 1.00 40.34 123 VAL A O 1
ATOM 973 N N . ASP A 1 124 ? -34.737 -7.744 10.261 1.00 32.50 124 ASP A N 1
ATOM 974 C CA . ASP A 1 124 ? -33.955 -8.127 9.084 1.00 32.50 124 ASP A CA 1
ATOM 975 C C . ASP A 1 124 ? -32.485 -7.725 9.321 1.00 32.50 124 ASP A C 1
ATOM 977 O O . ASP A 1 124 ? -31.947 -6.751 8.789 1.00 32.50 124 ASP A O 1
ATOM 981 N N . LEU A 1 125 ? -31.853 -8.427 10.260 1.00 39.06 125 LEU A N 1
ATOM 982 C CA . LEU A 1 125 ? -30.414 -8.545 10.361 1.00 39.06 125 LEU A CA 1
ATOM 983 C C . LEU A 1 125 ? -30.009 -9.431 9.188 1.00 39.06 125 LEU A C 1
ATOM 985 O O . LEU A 1 125 ? -30.478 -10.565 9.079 1.00 39.06 125 LEU A O 1
ATOM 989 N N . ALA A 1 126 ? -29.143 -8.905 8.319 1.00 30.64 126 ALA A N 1
ATOM 990 C CA . ALA A 1 126 ? -28.445 -9.702 7.316 1.00 30.64 126 ALA A CA 1
ATOM 991 C C . ALA A 1 126 ? -28.010 -11.051 7.933 1.00 30.64 126 ALA A C 1
ATOM 993 O O . ALA A 1 126 ? -27.604 -11.072 9.100 1.00 30.64 126 ALA A O 1
ATOM 994 N N . PRO A 1 127 ? -28.156 -12.167 7.200 1.00 32.44 127 PRO A N 1
ATOM 995 C CA . PRO A 1 127 ? -28.367 -13.486 7.781 1.00 32.44 127 PRO A CA 1
ATOM 996 C C . PRO A 1 127 ? -27.295 -13.843 8.811 1.00 32.44 127 PRO A C 1
ATOM 998 O O . PRO A 1 127 ? -26.111 -13.973 8.505 1.00 32.44 127 PRO A O 1
ATOM 1001 N N . ASN A 1 128 ? -27.760 -14.011 10.047 1.00 30.61 128 ASN A N 1
ATOM 1002 C CA . ASN A 1 128 ? -27.006 -14.547 11.165 1.00 30.61 128 ASN A CA 1
ATOM 1003 C C . ASN A 1 128 ? -26.764 -16.044 10.920 1.00 30.61 128 ASN A C 1
ATOM 1005 O O . ASN A 1 128 ? -27.691 -16.853 10.993 1.00 30.61 128 ASN A O 1
ATOM 1009 N N . VAL A 1 129 ? -25.523 -16.421 10.615 1.00 30.97 129 VAL A N 1
ATOM 1010 C CA . VAL A 1 129 ? -25.095 -17.823 10.621 1.00 30.97 129 VAL A CA 1
ATOM 1011 C C . VAL A 1 129 ? -25.081 -18.280 12.079 1.00 30.97 129 VAL A C 1
ATOM 1013 O O . VAL A 1 129 ? -24.221 -17.878 12.859 1.00 30.97 129 VAL A O 1
ATOM 1016 N N . SER A 1 130 ? -26.066 -19.095 12.462 1.00 28.98 130 SER A N 1
ATOM 1017 C CA . SER A 1 130 ? -26.074 -19.766 13.766 1.00 28.98 130 SER A CA 1
ATOM 1018 C C . SER A 1 130 ? -24.808 -20.616 13.951 1.00 28.98 130 SER A C 1
ATOM 1020 O O . SER A 1 130 ? -24.294 -21.170 12.975 1.00 28.98 130 SER A O 1
ATOM 1022 N N . PRO A 1 131 ? -24.296 -20.744 15.187 1.00 27.73 131 PRO A N 1
ATOM 1023 C CA . PRO A 1 131 ? -23.084 -21.505 15.458 1.00 27.73 131 PRO A CA 1
ATOM 1024 C C . PRO A 1 131 ? -23.355 -23.000 15.225 1.00 27.73 131 PRO A C 1
ATOM 1026 O O . PRO A 1 131 ? -24.393 -23.496 15.673 1.00 27.73 131 PRO A O 1
ATOM 1029 N N . PRO A 1 132 ? -22.469 -23.750 14.543 1.00 28.23 132 PRO A N 1
ATOM 1030 C CA . PRO A 1 132 ? -22.663 -25.181 14.416 1.00 28.23 132 PRO A CA 1
ATOM 1031 C C . PRO A 1 132 ? -22.459 -25.838 15.783 1.00 28.23 132 PRO A C 1
ATOM 1033 O O . PRO A 1 132 ? -21.536 -25.509 16.532 1.00 28.23 132 PRO A O 1
ATOM 1036 N N . ALA A 1 133 ? -23.373 -26.754 16.093 1.00 25.58 133 ALA A N 1
ATOM 1037 C CA . ALA A 1 133 ? -23.338 -27.607 17.264 1.00 25.58 133 ALA A CA 1
ATOM 1038 C C . ALA A 1 133 ? -21.998 -28.347 17.376 1.00 25.58 133 ALA A C 1
ATOM 1040 O O . ALA A 1 133 ? -21.363 -28.678 16.375 1.00 25.58 133 ALA A O 1
ATOM 1041 N N . ALA A 1 134 ? -21.602 -28.616 18.620 1.00 30.28 134 ALA A N 1
ATOM 1042 C CA . ALA A 1 134 ? -20.414 -29.374 18.968 1.00 30.28 134 ALA A CA 1
ATOM 1043 C C . ALA A 1 134 ? -20.336 -30.695 18.181 1.00 30.28 134 ALA A C 1
ATOM 1045 O O . ALA A 1 134 ? -21.086 -31.635 18.438 1.00 30.28 134 ALA A O 1
ATOM 1046 N N . GLN A 1 135 ? -19.392 -30.760 17.245 1.00 28.20 135 GLN A N 1
ATOM 1047 C CA . GLN A 1 135 ? -18.820 -32.003 16.751 1.00 28.20 135 GLN A CA 1
ATOM 1048 C C . GLN A 1 135 ? -17.314 -31.932 16.970 1.00 28.20 135 GLN A C 1
ATOM 1050 O O . GLN A 1 135 ? -16.603 -31.105 16.399 1.00 28.20 135 GLN A O 1
ATOM 1055 N N . GLU A 1 136 ? -16.860 -32.779 17.885 1.00 29.39 136 GLU A N 1
ATOM 1056 C CA . GLU A 1 136 ? -15.460 -33.094 18.100 1.00 29.39 136 GLU A CA 1
ATOM 1057 C C . GLU A 1 136 ? -14.837 -33.689 16.822 1.00 29.39 136 GLU A C 1
ATOM 1059 O O . GLU A 1 136 ? -15.512 -34.366 16.051 1.00 29.39 136 GLU A O 1
ATOM 1064 N N . LEU A 1 137 ? -13.517 -33.495 16.691 1.00 27.70 137 LEU A N 1
ATOM 1065 C CA . LEU A 1 137 ? -12.568 -34.149 15.772 1.00 27.70 137 LEU A CA 1
ATOM 1066 C C . LEU A 1 137 ? -12.371 -33.538 14.371 1.00 27.70 137 LEU A C 1
ATOM 1068 O O . LEU A 1 137 ? -13.005 -33.907 13.390 1.00 27.70 137 LEU A O 1
ATOM 1072 N N . SER A 1 138 ? -11.301 -32.740 14.279 1.00 23.23 138 SER A N 1
ATOM 1073 C CA . SER A 1 138 ? -10.145 -32.944 13.383 1.00 23.23 138 SER A CA 1
ATOM 1074 C C . SER A 1 138 ? -9.659 -31.635 12.761 1.00 23.23 138 SER A C 1
ATOM 1076 O O . SER A 1 138 ? -10.391 -30.862 12.152 1.00 23.23 138 SER A O 1
ATOM 1078 N N . MET A 1 139 ? -8.376 -31.380 12.981 1.00 30.06 139 MET A N 1
ATOM 1079 C CA . MET A 1 139 ? -7.650 -30.172 12.625 1.00 30.06 139 MET A CA 1
ATOM 1080 C C . MET A 1 139 ? -7.594 -29.942 11.108 1.00 30.06 139 MET A C 1
ATOM 1082 O O . MET A 1 139 ? -7.164 -30.833 10.380 1.00 30.06 139 MET A O 1
ATOM 1086 N N . SER A 1 140 ? -7.885 -28.711 10.663 1.00 26.92 140 SER A N 1
ATOM 1087 C CA . SER A 1 140 ? -7.121 -27.941 9.652 1.00 26.92 140 SER A CA 1
ATOM 1088 C C . SER A 1 140 ? -7.682 -26.509 9.523 1.00 26.92 140 SER A C 1
ATOM 1090 O O . SER A 1 140 ? -8.883 -26.368 9.305 1.00 26.92 140 SER A O 1
ATOM 1092 N N . PRO A 1 141 ? -6.876 -25.432 9.647 1.00 37.62 141 PRO A N 1
ATOM 1093 C CA . PRO A 1 141 ? -7.348 -24.061 9.482 1.00 37.62 141 PRO A CA 1
ATOM 1094 C C . PRO A 1 141 ? -6.912 -23.495 8.121 1.00 37.62 141 PRO A C 1
ATOM 1096 O O . PRO A 1 141 ? -5.789 -23.017 7.981 1.00 37.62 141 PRO A O 1
ATOM 1099 N N . GLU A 1 142 ? -7.792 -23.478 7.126 1.00 31.52 142 GLU A N 1
ATOM 1100 C CA . GLU A 1 142 ? -7.592 -22.642 5.932 1.00 31.52 142 GLU A CA 1
ATOM 1101 C C . GLU A 1 142 ? -8.185 -21.258 6.239 1.00 31.52 142 GLU A C 1
ATOM 1103 O O . GLU A 1 142 ? -9.373 -21.001 6.048 1.00 31.52 142 GLU A O 1
ATOM 1108 N N . ARG A 1 143 ? -7.371 -20.372 6.831 1.00 41.84 143 ARG A N 1
ATOM 1109 C CA . ARG A 1 143 ? -7.738 -18.957 6.986 1.00 41.84 143 ARG A CA 1
ATOM 1110 C C . ARG A 1 143 ? -7.611 -18.252 5.639 1.00 41.84 143 ARG A C 1
ATOM 1112 O O . ARG A 1 143 ? -6.653 -18.536 4.921 1.00 41.84 143 ARG A O 1
ATOM 1119 N N . PRO A 1 144 ? -8.495 -17.290 5.335 1.00 45.06 144 PRO A N 1
ATOM 1120 C CA . PRO A 1 144 ? -8.418 -16.522 4.104 1.00 45.06 144 PRO A CA 1
ATOM 1121 C C . PRO A 1 144 ? -7.026 -15.916 3.894 1.00 45.06 144 PRO A C 1
ATOM 1123 O O . PRO A 1 144 ? -6.554 -15.104 4.692 1.00 45.06 144 PRO A O 1
ATOM 1126 N N . SER A 1 145 ? -6.350 -16.331 2.826 1.00 54.16 145 SER A N 1
ATOM 1127 C CA . SER A 1 145 ? -5.014 -15.850 2.495 1.00 54.16 145 SER A CA 1
ATOM 1128 C C . SER A 1 145 ? -5.100 -14.455 1.877 1.00 54.16 145 SER A C 1
ATOM 1130 O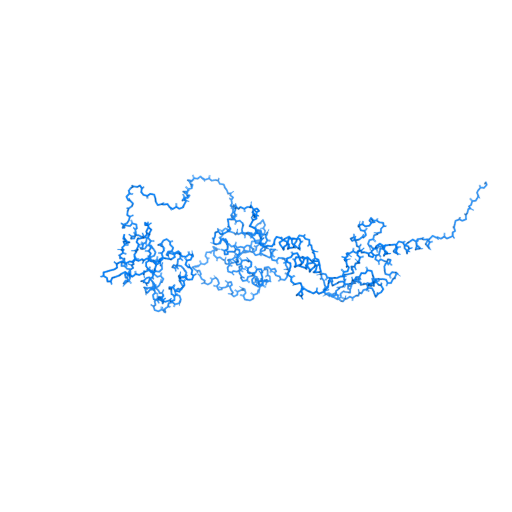 O . SER A 1 145 ? -5.631 -14.291 0.780 1.00 54.16 145 SER A O 1
ATOM 1132 N N . LEU A 1 146 ? -4.555 -13.445 2.556 1.00 68.19 146 LEU A N 1
ATOM 1133 C CA . LEU A 1 146 ? -4.414 -12.095 2.009 1.00 68.19 146 LEU A CA 1
ATOM 1134 C C . LEU A 1 146 ? -3.452 -12.127 0.813 1.00 68.19 146 LEU A C 1
ATOM 1136 O O . LEU A 1 146 ? -2.272 -12.405 0.998 1.00 68.19 146 LEU A O 1
ATOM 1140 N N . VAL A 1 147 ? -3.908 -11.811 -0.399 1.00 69.88 147 VAL A N 1
ATOM 1141 C CA . VAL A 1 147 ? -3.039 -11.765 -1.589 1.00 69.88 147 VAL A CA 1
ATOM 1142 C C . VAL A 1 147 ? -2.611 -10.327 -1.874 1.00 69.88 147 VAL A C 1
ATOM 1144 O O . VAL A 1 147 ? -3.442 -9.449 -2.088 1.00 69.88 147 VAL A O 1
ATOM 1147 N N . ILE A 1 148 ? -1.301 -10.077 -1.915 1.00 69.88 148 ILE A N 1
ATOM 1148 C CA . ILE A 1 148 ? -0.724 -8.781 -2.292 1.00 69.88 148 ILE A CA 1
ATOM 1149 C C . ILE A 1 148 ? 0.219 -9.001 -3.470 1.00 69.88 148 ILE A C 1
ATOM 1151 O O . ILE A 1 148 ? 1.184 -9.751 -3.363 1.00 69.88 148 ILE A O 1
ATOM 1155 N N . ALA A 1 149 ? -0.036 -8.311 -4.587 1.00 58.41 149 ALA A N 1
ATOM 1156 C CA . ALA A 1 149 ? 0.768 -8.431 -5.811 1.00 58.41 149 ALA A CA 1
ATOM 1157 C C . ALA A 1 149 ? 0.938 -9.894 -6.278 1.00 58.41 149 ALA A C 1
ATOM 1159 O O . ALA A 1 149 ? 2.049 -10.312 -6.577 1.00 58.41 149 ALA A O 1
ATOM 1160 N N . GLU A 1 150 ? -0.168 -10.650 -6.297 1.00 64.75 150 GLU A N 1
ATOM 1161 C CA . GLU A 1 150 ? -0.232 -12.076 -6.687 1.00 64.75 150 GLU A CA 1
ATOM 1162 C C . GLU A 1 150 ? 0.493 -13.046 -5.738 1.00 64.75 150 GLU A C 1
ATOM 1164 O O . GLU A 1 150 ? 0.532 -14.249 -5.981 1.00 64.75 150 GLU A O 1
ATOM 1169 N N . VAL A 1 151 ? 1.019 -12.553 -4.614 1.00 72.62 151 VAL A N 1
ATOM 1170 C CA . VAL A 1 151 ? 1.638 -13.380 -3.578 1.00 72.62 151 VAL A CA 1
ATOM 1171 C C . VAL A 1 151 ? 0.696 -13.492 -2.387 1.00 72.62 151 VAL A C 1
ATOM 1173 O O . VAL A 1 151 ? 0.318 -12.489 -1.780 1.00 72.62 151 VAL A O 1
ATOM 1176 N N . ALA A 1 152 ? 0.341 -14.726 -2.032 1.00 76.88 152 ALA A N 1
ATOM 1177 C CA . ALA A 1 152 ? -0.372 -15.020 -0.798 1.00 76.88 152 ALA A CA 1
ATOM 1178 C C . ALA A 1 152 ? 0.525 -14.710 0.412 1.00 76.88 152 ALA A C 1
ATOM 1180 O O . ALA A 1 152 ? 1.621 -15.256 0.556 1.00 76.88 152 ALA A O 1
ATOM 1181 N N . ILE A 1 153 ? 0.056 -13.820 1.280 1.00 82.62 153 ILE A N 1
ATOM 1182 C CA . ILE A 1 153 ? 0.706 -13.438 2.526 1.00 82.62 153 ILE A CA 1
ATOM 1183 C C . ILE A 1 153 ? 0.122 -14.299 3.635 1.00 82.62 153 ILE A C 1
ATOM 1185 O O . ILE A 1 153 ? -1.044 -14.155 4.008 1.00 82.62 153 ILE A O 1
ATOM 1189 N N . ARG A 1 154 ? 0.943 -15.202 4.174 1.00 84.75 154 ARG A N 1
ATOM 1190 C CA . ARG A 1 154 ? 0.513 -16.072 5.268 1.00 84.75 154 ARG A CA 1
ATOM 1191 C C . ARG A 1 154 ? 0.246 -15.255 6.524 1.00 84.75 154 ARG A C 1
ATOM 1193 O O . ARG A 1 154 ? 1.008 -14.343 6.864 1.00 84.75 154 ARG A O 1
ATOM 1200 N N . GLN A 1 155 ? -0.809 -15.642 7.230 1.00 80.94 155 GLN A N 1
ATOM 1201 C CA . GLN A 1 155 ? -1.165 -15.099 8.529 1.00 80.94 155 GLN A CA 1
ATOM 1202 C C . GLN A 1 155 ? -1.126 -16.213 9.572 1.00 80.94 155 GLN A C 1
ATOM 1204 O O . GLN A 1 155 ? -1.533 -17.342 9.300 1.00 80.94 155 GLN A O 1
ATOM 1209 N N . ASP A 1 156 ? -0.618 -15.915 10.760 1.00 78.88 156 ASP A N 1
ATOM 1210 C CA . ASP A 1 156 ? -0.589 -16.891 11.841 1.00 78.88 156 ASP A CA 1
ATOM 1211 C C . ASP A 1 156 ? -1.905 -16.933 12.631 1.00 78.88 156 ASP A C 1
ATOM 1213 O O . ASP A 1 156 ? -2.818 -16.129 12.419 1.00 78.88 156 ASP A O 1
ATOM 1217 N N . ALA A 1 157 ? -1.982 -17.861 13.593 1.00 68.75 157 ALA A N 1
ATOM 1218 C CA . ALA A 1 157 ? -3.151 -18.066 14.444 1.00 68.75 157 ALA A CA 1
ATOM 1219 C C . ALA A 1 157 ? -3.604 -16.801 15.208 1.00 68.75 157 ALA A C 1
ATOM 1221 O O . ALA A 1 157 ? -4.760 -16.715 15.625 1.00 68.75 157 ALA A O 1
ATOM 1222 N N . ARG A 1 158 ? -2.729 -15.801 15.340 1.00 66.31 158 ARG A N 1
ATOM 1223 C CA . ARG A 1 158 ? -2.940 -14.574 16.114 1.00 66.31 158 ARG A CA 1
ATOM 1224 C C . ARG A 1 158 ? -3.095 -13.326 15.247 1.00 66.31 158 ARG A C 1
ATOM 1226 O O . ARG A 1 158 ? -3.127 -12.221 15.774 1.00 66.31 158 ARG A O 1
ATOM 1233 N N . GLY A 1 159 ? -3.197 -13.493 13.932 1.00 73.38 159 GLY A N 1
ATOM 1234 C CA . GLY A 1 159 ? -3.445 -12.391 13.013 1.00 73.38 159 GLY A CA 1
ATOM 1235 C C . GLY A 1 159 ? -2.186 -11.654 12.535 1.00 73.38 159 GLY A C 1
ATOM 1236 O O . GLY A 1 159 ? -2.306 -10.601 11.910 1.00 73.38 159 GLY A O 1
ATOM 1237 N N . ARG A 1 160 ? -0.983 -12.182 12.790 1.00 82.31 160 ARG A N 1
ATOM 1238 C CA . ARG A 1 160 ? 0.294 -11.592 12.350 1.00 82.31 160 ARG A CA 1
ATOM 1239 C C . ARG A 1 160 ? 0.650 -12.047 10.941 1.00 82.31 160 ARG A C 1
ATOM 1241 O O . ARG A 1 160 ? 0.409 -13.195 10.584 1.00 82.31 160 ARG A O 1
ATOM 1248 N N . PHE A 1 161 ? 1.272 -11.174 10.158 1.00 86.56 161 PHE A N 1
ATOM 1249 C CA . PHE A 1 161 ? 1.555 -11.383 8.736 1.00 86.56 161 PHE A CA 1
ATOM 1250 C C . PHE A 1 161 ? 3.012 -11.775 8.488 1.00 86.56 161 PHE A C 1
ATOM 1252 O O . PHE A 1 161 ? 3.919 -11.260 9.144 1.00 86.56 161 PHE A O 1
ATOM 1259 N N . CYS A 1 162 ? 3.250 -12.653 7.513 1.00 88.94 162 CYS A N 1
ATOM 1260 C CA . CYS A 1 162 ? 4.590 -13.116 7.163 1.00 88.94 162 CYS A CA 1
ATOM 1261 C C . CYS A 1 162 ? 5.396 -12.050 6.393 1.00 88.94 162 CYS A C 1
ATOM 1263 O O . CYS A 1 162 ? 5.133 -11.763 5.222 1.00 88.94 162 CYS A O 1
ATOM 1265 N N . LEU A 1 163 ? 6.451 -11.519 7.019 1.00 89.25 163 LEU A N 1
ATOM 1266 C CA . LEU A 1 163 ? 7.393 -10.582 6.395 1.00 89.25 163 LEU A CA 1
ATOM 1267 C C . LEU A 1 163 ? 8.140 -11.198 5.212 1.00 89.25 163 LEU A C 1
ATOM 1269 O O . LEU A 1 163 ? 8.455 -10.499 4.255 1.00 89.25 163 LEU A O 1
ATOM 1273 N N . ASN A 1 164 ? 8.426 -12.501 5.253 1.00 88.56 164 ASN A N 1
ATOM 1274 C CA . ASN A 1 164 ? 9.123 -13.177 4.160 1.00 88.56 164 ASN A CA 1
ATOM 1275 C C . ASN A 1 164 ? 8.264 -13.230 2.890 1.00 88.56 164 ASN A C 1
ATOM 1277 O O . ASN A 1 164 ? 8.803 -13.135 1.789 1.00 88.56 164 ASN A O 1
ATOM 1281 N N . ASP A 1 165 ? 6.945 -13.362 3.033 1.00 86.56 165 ASP A N 1
ATOM 1282 C CA . ASP A 1 165 ? 6.029 -13.365 1.892 1.00 86.56 165 ASP A CA 1
ATOM 1283 C C . ASP A 1 165 ? 5.861 -11.943 1.340 1.00 86.56 165 ASP A C 1
ATOM 1285 O O . ASP A 1 165 ? 5.925 -11.745 0.130 1.00 86.56 165 ASP A O 1
ATOM 1289 N N . LEU A 1 166 ? 5.793 -10.930 2.214 1.00 86.81 166 LEU A N 1
ATOM 1290 C CA . LEU A 1 166 ? 5.808 -9.513 1.818 1.00 86.81 166 LEU A CA 1
ATOM 1291 C C . LEU A 1 166 ? 7.113 -9.116 1.117 1.00 86.81 166 LEU A C 1
ATOM 1293 O O . LEU A 1 166 ? 7.108 -8.354 0.148 1.00 86.81 166 LEU A O 1
ATOM 1297 N N . HIS A 1 167 ? 8.246 -9.655 1.570 1.00 87.12 167 HIS A N 1
ATOM 1298 C CA . HIS A 1 167 ? 9.538 -9.440 0.926 1.00 87.12 167 HIS A CA 1
ATOM 1299 C C . HIS A 1 167 ? 9.541 -10.007 -0.496 1.00 87.12 167 HIS A C 1
ATOM 1301 O O . HIS A 1 167 ? 9.973 -9.325 -1.423 1.00 87.12 167 HIS A O 1
ATOM 1307 N N . LYS A 1 168 ? 8.984 -11.207 -0.696 1.00 85.38 168 LYS A N 1
ATOM 1308 C CA . LYS A 1 168 ? 8.806 -11.788 -2.035 1.00 85.38 168 LYS A CA 1
ATOM 1309 C C . LYS A 1 168 ? 7.861 -10.939 -2.891 1.00 85.38 168 LYS A C 1
ATOM 1311 O O . LYS A 1 168 ? 8.219 -10.609 -4.016 1.00 85.38 168 LYS A O 1
ATOM 1316 N N . ALA A 1 169 ? 6.722 -10.522 -2.337 1.00 84.00 169 ALA A N 1
ATOM 1317 C CA . ALA A 1 169 ? 5.728 -9.684 -3.014 1.00 84.00 169 ALA A CA 1
ATOM 1318 C C . ALA A 1 169 ? 6.278 -8.311 -3.448 1.00 84.00 169 ALA A C 1
ATOM 1320 O O . ALA A 1 169 ? 5.838 -7.751 -4.449 1.00 84.00 169 ALA A O 1
ATOM 1321 N N . SER A 1 170 ? 7.261 -7.773 -2.719 1.00 81.88 170 SER A N 1
ATOM 1322 C CA . SER A 1 170 ? 7.936 -6.509 -3.059 1.00 81.88 170 SER A CA 1
ATOM 1323 C C . SER A 1 170 ? 9.073 -6.646 -4.082 1.00 81.88 170 SER A C 1
ATOM 1325 O O . SER A 1 170 ? 9.694 -5.645 -4.434 1.00 81.88 170 SER A O 1
ATOM 1327 N N . GLY A 1 171 ? 9.357 -7.861 -4.570 1.00 81.31 171 GLY A N 1
ATOM 1328 C CA . GLY A 1 171 ? 10.388 -8.128 -5.580 1.00 81.31 171 GLY A CA 1
ATOM 1329 C C . GLY A 1 171 ? 11.671 -8.780 -5.050 1.00 81.31 171 GLY A C 1
ATOM 1330 O O . GLY A 1 171 ? 12.589 -9.021 -5.828 1.00 81.31 171 GLY A O 1
ATOM 1331 N N . GLY A 1 172 ? 11.756 -9.101 -3.753 1.00 83.56 172 GLY A N 1
ATOM 1332 C CA . GLY A 1 172 ? 12.793 -9.991 -3.208 1.00 83.56 172 GLY A CA 1
ATOM 1333 C C . GLY A 1 172 ? 14.222 -9.431 -3.159 1.00 83.56 172 GLY A C 1
ATOM 1334 O O . GLY A 1 172 ? 15.173 -10.202 -3.020 1.00 83.56 172 GLY A O 1
ATOM 1335 N N . GLU A 1 173 ? 14.397 -8.110 -3.247 1.00 81.00 173 GLU A N 1
ATOM 1336 C CA . GLU A 1 173 ? 15.715 -7.459 -3.262 1.00 81.00 173 GLU A CA 1
ATOM 1337 C C . GLU A 1 173 ? 16.539 -7.781 -2.002 1.00 81.00 173 GLU A C 1
ATOM 1339 O O . GLU A 1 173 ? 16.028 -7.726 -0.879 1.00 81.00 173 GLU A O 1
ATOM 1344 N N . GLN A 1 174 ? 17.832 -8.092 -2.151 1.00 83.00 174 GLN A N 1
ATOM 1345 C CA . GLN A 1 174 ? 18.623 -8.678 -1.054 1.00 83.00 174 GLN A CA 1
ATOM 1346 C C . GLN A 1 174 ? 18.794 -7.731 0.137 1.00 83.00 174 GLN A C 1
ATOM 1348 O O . GLN A 1 174 ? 18.736 -8.165 1.288 1.00 83.00 174 GLN A O 1
ATOM 1353 N N . ARG A 1 175 ? 18.960 -6.431 -0.129 1.00 82.06 175 ARG A N 1
ATOM 1354 C CA . ARG A 1 175 ? 19.127 -5.407 0.916 1.00 82.06 175 ARG A CA 1
ATOM 1355 C C . ARG A 1 175 ? 17.870 -5.211 1.770 1.00 82.06 175 ARG A C 1
ATOM 1357 O O . ARG A 1 175 ? 17.961 -4.707 2.878 1.00 82.06 175 ARG A O 1
ATOM 1364 N N . HIS A 1 176 ? 16.710 -5.634 1.267 1.00 87.56 176 HIS A N 1
ATOM 1365 C CA . HIS A 1 176 ? 15.414 -5.475 1.923 1.00 87.56 176 HIS A CA 1
ATOM 1366 C C . HIS A 1 176 ? 15.000 -6.693 2.757 1.00 87.56 176 HIS A C 1
ATOM 1368 O O . HIS A 1 176 ? 13.867 -6.750 3.229 1.00 87.56 176 HIS A O 1
ATOM 1374 N N . ARG A 1 177 ? 15.877 -7.689 2.945 1.00 85.81 177 ARG A N 1
ATOM 1375 C CA . ARG A 1 177 ? 15.531 -8.884 3.727 1.00 85.81 177 ARG A CA 1
ATOM 1376 C C . ARG A 1 177 ? 15.041 -8.515 5.138 1.00 85.81 177 ARG A C 1
ATOM 1378 O O . ARG A 1 177 ? 15.690 -7.696 5.791 1.00 85.81 177 ARG A O 1
ATOM 1385 N N . PRO A 1 178 ? 14.001 -9.196 5.662 1.00 88.94 178 PRO A N 1
ATOM 1386 C CA . PRO A 1 178 ? 13.460 -8.940 7.002 1.00 88.94 178 PRO A CA 1
ATOM 1387 C C . PRO A 1 178 ? 14.509 -8.957 8.119 1.00 88.94 178 PRO A C 1
ATOM 1389 O O . PRO A 1 178 ? 14.412 -8.181 9.062 1.00 88.94 178 PRO A O 1
ATOM 1392 N N . LYS A 1 179 ? 15.550 -9.792 7.981 1.00 88.50 179 LYS A N 1
ATOM 1393 C CA . LYS A 1 179 ? 16.676 -9.845 8.922 1.00 88.50 179 LYS A CA 1
ATOM 1394 C C . LYS A 1 179 ? 17.333 -8.471 9.123 1.00 88.50 179 LYS A C 1
ATOM 1396 O O . LYS A 1 179 ? 17.508 -8.060 10.259 1.00 88.50 179 LYS A O 1
ATOM 1401 N N . TYR A 1 180 ? 17.664 -7.767 8.040 1.00 87.00 180 TYR A N 1
ATOM 1402 C CA . TYR A 1 180 ? 18.351 -6.473 8.124 1.00 87.00 180 TYR A CA 1
ATOM 1403 C C . TYR A 1 180 ? 17.448 -5.377 8.683 1.00 87.00 180 TYR A C 1
ATOM 1405 O O . TYR A 1 180 ? 17.910 -4.484 9.383 1.00 87.00 180 TYR A O 1
ATOM 1413 N N . TRP A 1 181 ? 16.152 -5.454 8.388 1.00 90.38 181 TRP A N 1
ATOM 1414 C CA . TRP A 1 181 ? 15.184 -4.504 8.915 1.00 90.38 181 TRP A CA 1
ATOM 1415 C C . TRP A 1 181 ? 15.000 -4.646 10.428 1.00 90.38 181 TRP A C 1
ATOM 1417 O O . TRP A 1 181 ? 15.006 -3.648 11.137 1.00 90.38 181 TRP A O 1
ATOM 1427 N N . LEU A 1 182 ? 14.915 -5.879 10.935 1.00 86.31 182 LEU A N 1
ATOM 1428 C CA . LEU A 1 182 ? 14.804 -6.142 12.374 1.00 86.31 182 LEU A CA 1
ATOM 1429 C C . LEU A 1 182 ? 16.049 -5.729 13.174 1.00 86.31 182 LEU A C 1
ATOM 1431 O O . LEU A 1 182 ? 15.950 -5.520 14.377 1.00 86.31 182 LEU A O 1
ATOM 1435 N N . GLU A 1 183 ? 17.204 -5.608 12.520 1.00 84.81 183 GLU A N 1
ATOM 1436 C CA . GLU A 1 183 ? 18.449 -5.119 13.126 1.00 84.81 183 GLU A CA 1
ATOM 1437 C C . GLU A 1 183 ? 18.523 -3.573 13.155 1.00 84.81 183 GLU A C 1
ATOM 1439 O O . GLU A 1 183 ? 19.413 -3.014 13.794 1.00 84.81 183 GLU A O 1
ATOM 1444 N N . ASN A 1 184 ? 17.598 -2.858 12.496 1.00 84.94 184 ASN A N 1
ATOM 1445 C CA . ASN A 1 184 ? 17.583 -1.393 12.458 1.00 84.94 184 ASN A CA 1
ATOM 1446 C C . ASN A 1 184 ? 17.113 -0.799 13.798 1.00 84.94 184 ASN A C 1
ATOM 1448 O O . ASN A 1 184 ? 16.042 -1.147 14.297 1.00 84.94 184 ASN A O 1
ATOM 1452 N N . GLN A 1 185 ? 17.858 0.180 14.319 1.00 83.00 185 GLN A N 1
ATOM 1453 C CA . GLN A 1 185 ? 17.539 0.900 15.554 1.00 83.00 185 GLN A CA 1
ATOM 1454 C C . GLN A 1 185 ? 16.100 1.439 15.580 1.00 83.00 185 GLN A C 1
ATOM 1456 O O . GLN A 1 185 ? 15.383 1.206 16.548 1.00 83.00 185 GLN A O 1
ATOM 1461 N N . GLN A 1 186 ? 15.632 2.068 14.496 1.00 80.81 186 GLN A N 1
ATOM 1462 C CA . GLN A 1 186 ? 14.260 2.596 14.423 1.00 80.81 186 GLN A CA 1
ATOM 1463 C C . GLN A 1 186 ? 13.201 1.493 14.562 1.00 80.81 186 GLN A C 1
ATOM 1465 O O . GLN A 1 186 ? 12.129 1.702 15.123 1.00 80.81 186 GLN A O 1
ATOM 1470 N N . THR A 1 187 ? 13.501 0.302 14.041 1.00 85.62 187 THR A N 1
ATOM 1471 C CA . THR A 1 187 ? 12.594 -0.849 14.115 1.00 85.62 187 THR A CA 1
ATOM 1472 C C . THR A 1 187 ? 12.602 -1.450 15.513 1.00 85.62 187 THR A C 1
ATOM 1474 O O . THR A 1 187 ? 11.541 -1.780 16.032 1.00 85.62 187 THR A O 1
ATOM 1477 N N . LEU A 1 188 ? 13.770 -1.533 16.155 1.00 83.38 188 LEU A N 1
ATOM 1478 C CA . LEU A 1 188 ? 13.896 -1.973 17.545 1.00 83.38 188 LEU A CA 1
ATOM 1479 C C . LEU A 1 188 ? 13.131 -1.049 18.501 1.00 83.38 188 LEU A C 1
ATOM 1481 O O . LEU A 1 188 ? 12.387 -1.533 19.352 1.00 83.38 188 LEU A O 1
ATOM 1485 N N . GLU A 1 189 ? 13.257 0.267 18.325 1.00 83.50 189 GLU A N 1
ATOM 1486 C CA . GLU A 1 189 ? 12.518 1.268 19.101 1.00 83.50 189 GLU A CA 1
ATOM 1487 C C . GLU A 1 189 ? 11.003 1.144 18.886 1.00 83.50 189 GLU A C 1
ATOM 1489 O O . GLU A 1 189 ? 10.242 1.142 19.854 1.00 83.50 189 GLU A O 1
ATOM 1494 N N . LEU A 1 190 ? 10.558 0.952 17.639 1.00 83.00 190 LEU A N 1
ATOM 1495 C CA . LEU A 1 190 ? 9.145 0.744 17.313 1.00 83.00 190 LEU A CA 1
ATOM 1496 C C . LEU A 1 190 ? 8.590 -0.552 17.925 1.00 83.00 190 LEU A C 1
ATOM 1498 O O . LEU A 1 190 ? 7.497 -0.556 18.485 1.00 83.00 190 LEU A O 1
ATOM 1502 N N . VAL A 1 191 ? 9.340 -1.652 17.849 1.00 83.62 191 VAL A N 1
ATOM 1503 C CA . VAL A 1 191 ? 8.969 -2.938 18.461 1.00 83.62 191 VAL A CA 1
ATOM 1504 C C . VAL A 1 191 ? 8.883 -2.810 19.982 1.00 83.62 191 VAL A C 1
ATOM 1506 O O . VAL A 1 191 ? 7.940 -3.327 20.587 1.00 83.62 191 VAL A O 1
ATOM 1509 N N . ALA A 1 192 ? 9.832 -2.104 20.601 1.00 80.56 192 ALA A N 1
ATOM 1510 C CA . ALA A 1 192 ? 9.810 -1.826 22.031 1.00 80.56 192 ALA A CA 1
ATOM 1511 C C . ALA A 1 192 ? 8.577 -0.997 22.413 1.00 80.56 192 ALA A C 1
ATOM 1513 O O . ALA A 1 192 ? 7.921 -1.312 23.401 1.00 80.56 192 ALA A O 1
ATOM 1514 N N . GLU A 1 193 ? 8.215 0.008 21.615 1.00 81.69 193 GLU A N 1
ATOM 1515 C CA . GLU A 1 193 ? 7.028 0.833 21.857 1.00 81.69 193 GLU A CA 1
ATOM 1516 C C . GLU A 1 193 ? 5.726 0.032 21.743 1.00 81.69 193 GLU A C 1
ATOM 1518 O O . GLU A 1 193 ? 4.883 0.093 22.636 1.00 81.69 193 GLU A O 1
ATOM 1523 N N . LEU A 1 194 ? 5.599 -0.811 20.713 1.00 76.81 194 LEU A N 1
ATOM 1524 C CA . LEU A 1 194 ? 4.456 -1.720 20.561 1.00 76.81 194 LEU A CA 1
ATOM 1525 C C . LEU A 1 194 ? 4.359 -2.745 21.703 1.00 76.81 194 LEU A C 1
ATOM 1527 O O . LEU A 1 194 ? 3.276 -3.252 21.984 1.00 76.81 194 LEU A O 1
ATOM 1531 N N . SER A 1 195 ? 5.469 -3.022 22.391 1.00 71.25 195 SER A N 1
ATOM 1532 C CA . SER A 1 195 ? 5.517 -3.947 23.529 1.00 71.25 195 SER A CA 1
ATOM 1533 C C . SER A 1 195 ? 5.153 -3.293 24.871 1.00 71.25 195 SER A C 1
ATOM 1535 O O . SER A 1 195 ? 4.806 -4.006 25.809 1.00 71.25 195 SER A O 1
ATOM 1537 N N . LYS A 1 196 ? 5.184 -1.956 24.990 1.00 68.12 196 LYS A N 1
ATOM 1538 C CA . LYS A 1 196 ? 4.844 -1.229 26.235 1.00 68.12 196 LYS A CA 1
ATOM 1539 C C . LYS A 1 196 ? 3.336 -1.155 26.513 1.00 68.12 196 LYS A C 1
ATOM 1541 O O . LYS A 1 196 ? 2.940 -0.812 27.622 1.00 68.12 196 LYS A O 1
ATOM 1546 N N . GLY A 1 197 ? 2.496 -1.446 25.517 1.00 50.69 197 GLY A N 1
ATOM 1547 C CA . GLY A 1 197 ? 1.046 -1.221 25.556 1.00 50.69 197 GLY A CA 1
ATOM 1548 C C . GLY A 1 197 ? 0.175 -2.383 26.052 1.00 50.69 197 GLY A C 1
ATOM 1549 O O . GLY A 1 197 ? -1.045 -2.282 25.946 1.00 50.69 197 GLY A O 1
ATOM 1550 N N . GLY A 1 198 ? 0.746 -3.479 26.559 1.00 41.06 198 GLY A N 1
ATOM 1551 C CA . GLY A 1 198 ? -0.013 -4.657 26.997 1.00 41.06 198 GLY A CA 1
ATOM 1552 C C . GLY A 1 198 ? -0.003 -4.878 28.512 1.00 41.06 198 GLY A C 1
ATOM 1553 O O . GLY A 1 198 ? 1.032 -4.744 29.159 1.00 41.06 198 GLY A O 1
ATOM 1554 N N . ILE A 1 199 ? -1.144 -5.314 29.060 1.00 38.81 199 ILE A N 1
ATOM 1555 C CA . ILE A 1 199 ? -1.221 -6.207 30.241 1.00 38.81 199 ILE A CA 1
ATOM 1556 C C . ILE A 1 199 ? -0.114 -7.281 30.089 1.00 38.81 199 ILE A C 1
ATOM 1558 O O . ILE A 1 199 ? 0.142 -7.666 28.943 1.00 38.81 199 ILE A O 1
ATOM 1562 N N . PRO A 1 200 ? 0.579 -7.723 31.168 1.00 38.56 200 PRO A N 1
ATOM 1563 C CA . PRO A 1 200 ? 1.841 -8.467 31.106 1.00 38.56 200 PRO A CA 1
ATOM 1564 C C . PRO A 1 200 ? 1.887 -9.542 30.016 1.00 38.56 200 PRO A C 1
ATOM 1566 O O . PRO A 1 200 ? 0.870 -10.185 29.743 1.00 38.56 200 PRO A O 1
ATOM 1569 N N . PRO A 1 201 ? 3.069 -9.755 29.408 1.00 38.88 201 PRO A N 1
ATOM 1570 C CA . PRO A 1 201 ? 3.227 -10.519 28.184 1.00 38.88 201 PRO A CA 1
ATOM 1571 C C . PRO A 1 201 ? 2.956 -12.000 28.446 1.00 38.88 201 PRO A C 1
ATOM 1573 O O . PRO A 1 201 ? 3.867 -12.799 28.638 1.00 38.88 201 PRO A O 1
ATOM 1576 N N . LEU A 1 202 ? 1.687 -12.394 28.380 1.00 42.66 202 LEU A N 1
ATOM 1577 C CA . LEU A 1 202 ? 1.350 -13.711 27.873 1.00 42.66 202 LEU A CA 1
ATOM 1578 C C . LEU A 1 202 ? 2.046 -13.806 26.512 1.00 42.66 202 LEU A C 1
ATOM 1580 O O . LEU A 1 202 ? 1.895 -12.913 25.672 1.00 42.66 202 LEU A O 1
ATOM 1584 N N . GLU A 1 203 ? 2.806 -14.879 26.288 1.00 45.50 203 GLU A N 1
ATOM 1585 C CA . GLU A 1 203 ? 3.525 -15.171 25.034 1.00 45.50 203 GLU A CA 1
ATOM 1586 C C . GLU A 1 203 ? 2.646 -14.954 23.780 1.00 45.50 203 GLU A C 1
ATOM 1588 O O . GLU A 1 203 ? 3.155 -14.764 22.675 1.00 45.50 203 GLU A O 1
ATOM 1593 N N . GLY A 1 204 ? 1.318 -14.956 23.975 1.00 44.25 204 GLY A N 1
ATOM 1594 C CA . GLY A 1 204 ? 0.220 -14.297 23.249 1.00 44.25 204 GLY A CA 1
ATOM 1595 C C . GLY A 1 204 ? 0.534 -13.124 22.315 1.00 44.25 204 GLY A C 1
ATOM 1596 O O . GLY A 1 204 ? 0.336 -13.239 21.106 1.00 44.25 204 GLY A O 1
ATOM 1597 N N . SER A 1 205 ? 1.001 -11.999 22.847 1.00 54.44 205 SER A N 1
ATOM 1598 C CA . SER A 1 205 ? 0.866 -10.698 22.162 1.00 54.44 205 SER A CA 1
ATOM 1599 C C . SER A 1 205 ? 2.181 -10.122 21.640 1.00 54.44 205 SER A C 1
ATOM 1601 O O . SER A 1 205 ? 2.315 -8.910 21.492 1.00 54.44 205 SER A O 1
ATOM 1603 N N . GLN A 1 206 ? 3.177 -10.971 21.363 1.00 63.53 206 GLN A N 1
ATOM 1604 C CA . GLN A 1 206 ? 4.452 -10.481 20.841 1.00 63.53 206 GLN A CA 1
ATOM 1605 C C . GLN A 1 206 ? 4.285 -9.887 19.430 1.00 63.53 206 GLN A C 1
ATOM 1607 O O . GLN A 1 206 ? 3.755 -10.575 18.543 1.00 63.53 206 GLN A O 1
ATOM 1612 N N . PRO A 1 207 ? 4.772 -8.652 19.196 1.00 74.06 207 PRO A N 1
ATOM 1613 C CA . PRO A 1 207 ? 4.623 -7.956 17.918 1.00 74.06 207 PRO A CA 1
ATOM 1614 C C . PRO A 1 207 ? 5.459 -8.589 16.798 1.00 74.06 207 PRO A C 1
ATOM 1616 O O . PRO A 1 20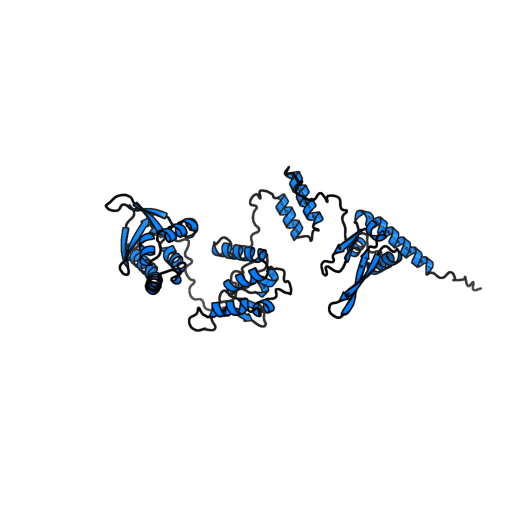7 ? 5.147 -8.385 15.626 1.00 74.06 207 PRO A O 1
ATOM 1619 N N . VAL A 1 208 ? 6.482 -9.382 17.142 1.00 81.06 208 VAL A N 1
ATOM 1620 C CA . VAL A 1 208 ? 7.339 -10.127 16.211 1.00 81.06 208 VAL A CA 1
ATOM 1621 C C . VAL A 1 208 ? 7.517 -11.555 16.717 1.00 81.06 208 VAL A C 1
ATOM 1623 O O . VAL A 1 208 ? 7.883 -11.757 17.869 1.00 81.06 208 VAL A O 1
ATOM 1626 N N . VAL A 1 209 ? 7.319 -12.548 15.850 1.00 81.75 209 VAL A N 1
ATOM 1627 C CA . VAL A 1 209 ? 7.654 -13.955 16.117 1.00 81.75 209 VAL A CA 1
ATOM 1628 C C . VAL A 1 209 ? 8.420 -14.534 14.940 1.00 81.75 209 VAL A C 1
ATOM 1630 O O . VAL A 1 209 ? 8.034 -14.367 13.788 1.00 81.75 209 VAL A O 1
ATOM 1633 N N . THR A 1 210 ? 9.512 -15.240 15.224 1.00 83.38 210 THR A N 1
ATOM 1634 C CA . THR A 1 210 ? 10.290 -15.943 14.198 1.00 83.38 210 THR A CA 1
ATOM 1635 C C . THR A 1 210 ? 10.108 -17.444 14.354 1.00 83.38 210 THR A C 1
ATOM 1637 O O . THR A 1 210 ? 10.523 -18.019 15.356 1.00 83.38 210 THR A O 1
ATOM 1640 N N . VAL A 1 211 ? 9.523 -18.083 13.342 1.00 79.38 211 VAL A N 1
ATOM 1641 C CA . VAL A 1 211 ? 9.348 -19.538 13.281 1.00 79.38 211 VAL A CA 1
ATOM 1642 C C . VAL A 1 211 ? 10.491 -20.133 12.462 1.00 79.38 211 VAL A C 1
ATOM 1644 O O . VAL A 1 211 ? 10.693 -19.763 11.301 1.00 79.38 211 VAL A O 1
ATOM 1647 N N . LYS A 1 212 ? 11.259 -21.045 13.068 1.00 74.12 212 LYS A N 1
ATOM 1648 C CA . LYS A 1 212 ? 12.382 -21.742 12.424 1.00 74.12 212 LYS A CA 1
ATOM 1649 C C . LYS A 1 212 ? 11.963 -23.171 12.058 1.00 74.12 212 LYS A C 1
ATOM 1651 O O . LYS A 1 212 ? 11.623 -23.944 12.944 1.00 74.12 212 LYS A O 1
ATOM 1656 N N . GLY A 1 213 ? 12.050 -23.520 10.771 1.00 51.50 213 GLY A N 1
ATOM 1657 C CA . GLY A 1 213 ? 11.750 -24.866 10.258 1.00 51.50 213 GLY A CA 1
ATOM 1658 C C . GLY A 1 213 ? 10.273 -25.105 9.902 1.00 51.50 213 GLY A C 1
ATOM 1659 O O . GLY A 1 213 ? 9.384 -24.399 10.372 1.00 51.50 213 GLY A O 1
ATOM 1660 N N . GLY A 1 214 ? 10.028 -26.090 9.029 1.00 70.00 214 GLY A N 1
ATOM 1661 C CA . GLY A 1 214 ? 8.691 -26.478 8.553 1.00 70.00 214 GLY A CA 1
ATOM 1662 C C . GLY A 1 214 ? 8.068 -25.547 7.499 1.00 70.00 214 GLY A C 1
ATOM 1663 O O . GLY A 1 214 ? 8.646 -24.533 7.107 1.00 70.00 214 GLY A O 1
ATOM 1664 N N . ASN A 1 215 ? 6.850 -25.881 7.054 1.00 62.56 215 ASN A N 1
ATOM 1665 C CA . ASN A 1 215 ? 6.110 -25.131 6.021 1.00 62.56 215 ASN A CA 1
ATOM 1666 C C . ASN A 1 215 ? 5.668 -23.729 6.479 1.00 62.56 215 ASN A C 1
ATOM 1668 O O . ASN A 1 215 ? 5.366 -22.872 5.652 1.00 62.56 215 ASN A O 1
ATOM 1672 N N . ALA A 1 216 ? 5.664 -23.473 7.790 1.00 71.31 216 ALA A N 1
ATOM 1673 C CA . ALA A 1 216 ? 5.329 -22.182 8.388 1.00 71.31 216 ALA A CA 1
ATOM 1674 C C . ALA A 1 216 ? 6.559 -21.296 8.666 1.00 71.31 216 ALA A C 1
ATOM 1676 O O . ALA A 1 216 ? 6.408 -20.231 9.261 1.00 71.31 216 ALA A O 1
ATOM 1677 N N . ALA A 1 217 ? 7.766 -21.694 8.243 1.00 76.75 217 ALA A N 1
ATOM 1678 C CA . ALA A 1 217 ? 8.986 -20.937 8.515 1.00 76.75 217 ALA A CA 1
ATOM 1679 C C . ALA A 1 217 ? 8.924 -19.496 7.971 1.00 76.75 217 ALA A C 1
ATOM 1681 O O . ALA A 1 217 ? 8.524 -19.251 6.824 1.00 76.75 217 ALA A O 1
ATOM 1682 N N . GLY A 1 218 ? 9.363 -18.546 8.797 1.00 84.19 218 GLY A N 1
ATOM 1683 C CA . GLY A 1 218 ? 9.361 -17.120 8.479 1.00 84.19 218 GLY A CA 1
ATOM 1684 C C . GLY A 1 218 ? 9.254 -16.230 9.714 1.00 84.19 218 GLY A C 1
ATOM 1685 O O . GLY A 1 218 ? 9.042 -16.700 10.833 1.00 84.19 218 GLY A O 1
ATOM 1686 N N . THR A 1 219 ? 9.408 -14.926 9.498 1.00 86.56 219 THR A N 1
ATOM 1687 C CA . THR A 1 219 ? 9.156 -13.906 10.519 1.00 86.56 219 THR A CA 1
ATOM 1688 C C . THR A 1 219 ? 7.737 -13.364 10.356 1.00 86.56 219 THR A C 1
ATOM 1690 O O . THR A 1 219 ? 7.378 -12.910 9.272 1.00 86.56 219 THR A O 1
ATOM 1693 N N . TYR A 1 220 ? 6.945 -13.393 11.425 1.00 85.31 220 TYR A N 1
ATOM 1694 C CA . TYR A 1 220 ? 5.563 -12.918 11.476 1.00 85.31 220 TYR A CA 1
ATOM 1695 C C . TYR A 1 220 ? 5.462 -11.682 12.355 1.00 85.31 220 TYR A C 1
ATOM 1697 O O . TYR A 1 220 ? 6.011 -11.669 13.459 1.00 85.31 220 TYR A O 1
ATOM 1705 N N . VAL A 1 221 ? 4.760 -10.657 11.875 1.00 85.00 221 VAL A N 1
ATOM 1706 C CA . VAL A 1 221 ? 4.655 -9.372 12.572 1.00 85.00 221 VAL A CA 1
ATOM 1707 C C . VAL A 1 221 ? 3.244 -8.801 12.590 1.00 85.00 221 VAL A C 1
ATOM 1709 O O . VAL A 1 221 ? 2.414 -9.123 11.738 1.00 85.00 221 VAL A O 1
ATOM 1712 N N . ALA A 1 222 ? 2.978 -7.942 13.572 1.00 84.62 222 ALA A N 1
ATOM 1713 C CA . ALA A 1 222 ? 1.737 -7.180 13.666 1.00 84.62 222 ALA A CA 1
ATOM 1714 C C . ALA A 1 222 ? 1.553 -6.209 12.478 1.00 84.62 222 ALA A C 1
ATOM 1716 O O . ALA A 1 222 ? 2.509 -5.846 11.787 1.00 84.62 222 ALA A O 1
ATOM 1717 N N . LYS A 1 223 ? 0.309 -5.779 12.240 1.00 83.06 223 LYS A N 1
ATOM 1718 C CA . LYS A 1 223 ? -0.088 -4.940 11.095 1.00 83.06 223 LYS A CA 1
ATOM 1719 C C . LYS A 1 223 ? 0.702 -3.624 11.021 1.00 83.06 223 LYS A C 1
ATOM 1721 O O . LYS A 1 223 ? 1.095 -3.188 9.945 1.00 83.06 223 LYS A O 1
ATOM 1726 N N . GLU A 1 224 ? 0.997 -3.016 12.160 1.00 84.31 224 GLU A N 1
ATOM 1727 C CA . GLU A 1 224 ? 1.774 -1.781 12.286 1.00 84.31 224 GLU A CA 1
ATOM 1728 C C . GLU A 1 224 ? 3.200 -1.960 11.752 1.00 84.31 224 GLU A C 1
ATOM 1730 O O . GLU A 1 224 ? 3.725 -1.115 11.025 1.00 84.31 224 GLU A O 1
ATOM 1735 N N . LEU A 1 225 ? 3.808 -3.107 12.054 1.00 86.38 225 LEU A N 1
ATOM 1736 C CA . LEU A 1 225 ? 5.142 -3.457 11.578 1.00 86.38 225 LEU A CA 1
ATOM 1737 C C . LEU A 1 225 ? 5.148 -3.814 10.089 1.00 86.38 225 LEU A C 1
ATOM 1739 O O . LEU A 1 225 ? 6.140 -3.548 9.414 1.00 86.38 225 LEU A O 1
ATOM 1743 N N . VAL A 1 226 ? 4.038 -4.324 9.540 1.00 87.31 226 VAL A N 1
ATOM 1744 C CA . VAL A 1 226 ? 3.866 -4.466 8.082 1.00 87.31 226 VAL A CA 1
ATOM 1745 C C . VAL A 1 226 ? 3.943 -3.100 7.400 1.00 87.31 226 VAL A C 1
ATOM 1747 O O . VAL A 1 226 ? 4.652 -2.943 6.404 1.00 87.31 226 VAL A O 1
ATOM 1750 N N . TYR A 1 227 ? 3.262 -2.088 7.938 1.00 86.12 227 TYR A N 1
ATOM 1751 C CA . TYR A 1 227 ? 3.316 -0.733 7.389 1.00 86.12 227 TYR A CA 1
ATOM 1752 C C . TYR A 1 227 ? 4.722 -0.136 7.463 1.00 86.12 227 TYR A C 1
ATOM 1754 O O . TYR A 1 227 ? 5.226 0.349 6.450 1.00 86.12 227 TYR A O 1
ATOM 1762 N N . ALA A 1 228 ? 5.388 -0.244 8.612 1.00 84.38 228 ALA A N 1
ATOM 1763 C CA . ALA A 1 228 ? 6.749 0.258 8.779 1.00 84.38 228 ALA A CA 1
ATOM 1764 C C . ALA A 1 228 ? 7.754 -0.440 7.838 1.00 84.38 228 ALA A C 1
ATOM 1766 O O . ALA A 1 228 ? 8.563 0.223 7.188 1.00 84.38 228 ALA A O 1
ATOM 1767 N N . TYR A 1 229 ? 7.666 -1.766 7.699 1.00 87.81 229 TYR A N 1
ATOM 1768 C CA . TYR A 1 229 ? 8.534 -2.532 6.804 1.00 87.81 229 TYR A CA 1
ATOM 1769 C C . TYR A 1 229 ? 8.315 -2.173 5.332 1.00 87.81 229 TYR A C 1
ATOM 1771 O O . TYR A 1 229 ? 9.263 -1.942 4.585 1.00 87.81 229 TYR A O 1
ATOM 1779 N N . THR A 1 230 ? 7.057 -2.092 4.904 1.00 89.00 230 THR A N 1
ATOM 1780 C CA . THR A 1 230 ? 6.718 -1.798 3.504 1.00 89.00 230 THR A CA 1
ATOM 1781 C C . THR A 1 230 ? 7.092 -0.369 3.118 1.00 89.00 230 THR A C 1
ATOM 1783 O O . THR A 1 230 ? 7.581 -0.161 2.008 1.00 89.00 230 THR A O 1
ATOM 1786 N N . MET A 1 231 ? 6.955 0.590 4.043 1.00 90.06 231 MET A N 1
ATOM 1787 C CA . MET A 1 231 ? 7.436 1.964 3.870 1.00 90.06 231 MET A CA 1
ATOM 1788 C C . MET A 1 231 ? 8.957 2.009 3.693 1.00 90.06 231 MET A C 1
ATOM 1790 O O . MET A 1 231 ? 9.443 2.693 2.795 1.00 90.06 231 MET A O 1
ATOM 1794 N N . TRP A 1 232 ? 9.697 1.251 4.507 1.00 87.62 232 TRP A N 1
ATOM 1795 C CA . TRP A 1 232 ? 11.156 1.159 4.417 1.00 87.62 232 TRP A CA 1
ATOM 1796 C C . TRP A 1 232 ? 11.638 0.549 3.089 1.00 87.62 232 TRP A C 1
ATOM 1798 O O . TRP A 1 232 ? 12.675 0.951 2.566 1.00 87.62 232 TRP A O 1
ATOM 1808 N N . ILE A 1 233 ? 10.875 -0.386 2.515 1.00 83.81 233 ILE A N 1
ATOM 1809 C CA . ILE A 1 233 ? 11.204 -1.025 1.232 1.00 83.81 233 ILE A CA 1
ATOM 1810 C C . ILE A 1 233 ? 10.928 -0.115 0.034 1.00 83.81 233 ILE A C 1
ATOM 1812 O O . ILE A 1 233 ? 11.764 0.005 -0.864 1.00 83.81 233 ILE A O 1
ATOM 1816 N N . SER A 1 234 ? 9.713 0.433 -0.050 1.00 83.06 234 SER A N 1
ATOM 1817 C CA . SER A 1 234 ? 9.271 1.231 -1.194 1.00 83.06 234 SER A CA 1
ATOM 1818 C C . SER A 1 234 ? 7.960 1.960 -0.884 1.00 83.06 234 SER A C 1
ATOM 1820 O O . SER A 1 234 ? 6.950 1.298 -0.628 1.00 83.06 234 SER A O 1
ATOM 1822 N N . PRO A 1 235 ? 7.907 3.298 -1.026 1.00 80.81 235 PRO A N 1
ATOM 1823 C CA . PRO A 1 235 ? 6.667 4.062 -0.876 1.00 80.81 235 PRO A CA 1
ATOM 1824 C C . PRO A 1 235 ? 5.538 3.589 -1.807 1.00 80.81 235 PRO A C 1
ATOM 1826 O O . PRO A 1 235 ? 4.375 3.548 -1.409 1.00 80.81 235 PRO A O 1
ATOM 1829 N N . ALA A 1 236 ? 5.869 3.175 -3.035 1.00 77.06 236 ALA A N 1
ATOM 1830 C CA . ALA A 1 236 ? 4.881 2.674 -3.990 1.00 77.06 236 ALA A CA 1
ATOM 1831 C C . ALA A 1 236 ? 4.277 1.333 -3.537 1.00 77.06 236 ALA A C 1
ATOM 1833 O O . ALA A 1 236 ? 3.063 1.133 -3.612 1.00 77.06 236 ALA A O 1
ATOM 1834 N N . PHE A 1 237 ? 5.113 0.424 -3.024 1.00 84.69 237 PHE A N 1
ATOM 1835 C CA . PHE A 1 237 ? 4.644 -0.850 -2.479 1.00 84.69 237 PHE A CA 1
ATOM 1836 C C . PHE A 1 237 ? 3.838 -0.644 -1.192 1.00 84.69 237 PHE A C 1
ATOM 1838 O O . PHE A 1 237 ? 2.783 -1.249 -1.020 1.00 84.69 237 PHE A O 1
ATOM 1845 N N . HIS A 1 238 ? 4.279 0.272 -0.331 1.00 84.62 238 HIS A N 1
ATOM 1846 C CA . HIS A 1 238 ? 3.579 0.660 0.887 1.00 84.62 238 HIS A CA 1
ATOM 1847 C C . HIS A 1 238 ? 2.144 1.138 0.623 1.00 84.62 238 HIS A C 1
ATOM 1849 O O . HIS A 1 238 ? 1.208 0.637 1.244 1.00 84.62 238 HIS A O 1
ATOM 1855 N N . LEU A 1 239 ? 1.941 2.026 -0.360 1.00 81.62 239 LEU A N 1
ATOM 1856 C CA . LEU A 1 239 ? 0.598 2.472 -0.751 1.00 81.62 239 LEU A CA 1
ATOM 1857 C C . LEU A 1 239 ? -0.275 1.323 -1.267 1.00 81.62 239 LEU A C 1
ATOM 1859 O O . LEU A 1 239 ? -1.470 1.283 -0.977 1.00 81.62 239 LEU A O 1
ATOM 1863 N N . LYS A 1 240 ? 0.306 0.374 -2.011 1.00 82.50 240 LYS A N 1
ATOM 1864 C CA . LYS A 1 240 ? -0.415 -0.819 -2.477 1.00 82.50 240 LYS A CA 1
ATOM 1865 C C . LYS A 1 240 ? -0.875 -1.679 -1.300 1.00 82.50 240 LYS A C 1
ATOM 1867 O O . LYS A 1 240 ? -2.019 -2.125 -1.287 1.00 82.50 240 LYS A O 1
ATOM 1872 N N . VAL A 1 241 ? -0.013 -1.874 -0.305 1.00 82.38 241 VAL A N 1
ATOM 1873 C CA . VAL A 1 241 ? -0.341 -2.620 0.917 1.00 82.38 241 VAL A CA 1
ATOM 1874 C C . VAL A 1 241 ? -1.443 -1.913 1.702 1.00 82.38 241 VAL A C 1
ATOM 1876 O O . VAL A 1 241 ? -2.425 -2.563 2.039 1.00 82.38 241 VAL A O 1
ATOM 1879 N N . ILE A 1 242 ? -1.350 -0.595 1.914 1.00 80.56 242 ILE A N 1
ATOM 1880 C CA . ILE A 1 242 ? -2.411 0.192 2.570 1.00 80.56 242 ILE A CA 1
ATOM 1881 C C . ILE A 1 242 ? -3.748 -0.011 1.858 1.00 80.56 242 ILE A C 1
ATOM 1883 O O . ILE A 1 242 ? -4.693 -0.486 2.476 1.00 80.56 242 ILE A O 1
ATOM 1887 N N . ARG A 1 243 ? -3.797 0.227 0.541 1.00 82.62 243 ARG A N 1
ATOM 1888 C CA . ARG A 1 243 ? -5.024 0.070 -0.254 1.00 82.62 243 ARG A CA 1
ATOM 1889 C C . ARG A 1 243 ? -5.594 -1.344 -0.194 1.00 82.62 243 ARG A C 1
ATOM 1891 O O . ARG A 1 243 ? -6.807 -1.501 -0.167 1.00 82.62 243 ARG A O 1
ATOM 1898 N N . THR A 1 244 ? -4.737 -2.365 -0.166 1.00 74.50 244 THR A N 1
ATOM 1899 C CA . THR A 1 244 ? -5.185 -3.763 -0.081 1.00 74.50 244 THR A CA 1
ATOM 1900 C C . THR A 1 244 ? -5.776 -4.063 1.297 1.00 74.50 244 THR A C 1
ATOM 1902 O O . THR A 1 244 ? -6.846 -4.653 1.390 1.00 74.50 244 THR A O 1
ATOM 1905 N N . PHE A 1 245 ? -5.126 -3.613 2.373 1.00 78.88 245 PHE A N 1
ATOM 1906 C CA . PHE A 1 245 ? -5.655 -3.755 3.731 1.00 78.88 245 PHE A CA 1
ATOM 1907 C C . PHE A 1 245 ? -6.963 -2.978 3.921 1.00 78.88 245 PHE A C 1
ATOM 1909 O O . PHE A 1 245 ? -7.881 -3.493 4.558 1.00 78.88 245 PHE A O 1
ATOM 1916 N N . ASP A 1 246 ? -7.060 -1.773 3.361 1.00 73.88 246 ASP A N 1
ATOM 1917 C CA . ASP A 1 246 ? -8.268 -0.950 3.409 1.00 73.88 246 ASP A CA 1
ATOM 1918 C C . ASP A 1 246 ? -9.406 -1.603 2.622 1.00 73.88 246 ASP A C 1
ATOM 1920 O O . ASP A 1 246 ? -10.519 -1.676 3.128 1.00 73.88 246 ASP A O 1
ATOM 1924 N N . ALA A 1 247 ? -9.129 -2.161 1.439 1.00 68.19 247 ALA A N 1
ATOM 1925 C CA . ALA A 1 247 ? -10.116 -2.878 0.633 1.00 68.19 247 ALA A CA 1
ATOM 1926 C C . ALA A 1 247 ? -10.633 -4.151 1.327 1.00 68.19 247 ALA A C 1
ATOM 1928 O O . ALA A 1 247 ? -11.839 -4.386 1.341 1.00 68.19 247 ALA A O 1
ATOM 1929 N N . VAL A 1 248 ? -9.753 -4.931 1.968 1.00 67.19 248 VAL A N 1
ATOM 1930 C CA . VAL A 1 248 ? -10.163 -6.087 2.791 1.00 67.19 248 VAL A CA 1
ATOM 1931 C C . VAL A 1 248 ? -10.993 -5.636 3.996 1.00 67.19 248 VAL A C 1
ATOM 1933 O O . VAL A 1 248 ? -12.007 -6.245 4.314 1.00 67.19 248 VAL A O 1
ATOM 1936 N N . THR A 1 249 ? -10.610 -4.536 4.650 1.00 64.44 249 THR A N 1
ATOM 1937 C CA . THR A 1 249 ? -11.332 -4.012 5.825 1.00 64.44 249 THR A CA 1
ATOM 1938 C C . THR A 1 249 ? -12.688 -3.400 5.447 1.00 64.44 249 THR A C 1
ATOM 1940 O O . THR A 1 249 ? -13.636 -3.475 6.223 1.00 64.44 249 THR A O 1
ATOM 1943 N N . ALA A 1 250 ? -12.798 -2.814 4.255 1.00 62.38 250 ALA A N 1
ATOM 1944 C CA . ALA A 1 250 ? -14.027 -2.242 3.711 1.00 62.38 250 ALA A CA 1
ATOM 1945 C C . ALA A 1 250 ? -14.993 -3.297 3.139 1.00 62.38 250 ALA A C 1
ATOM 1947 O O . ALA A 1 250 ? -16.039 -2.924 2.616 1.00 62.38 250 ALA A O 1
ATOM 1948 N N . GLY A 1 251 ? -14.651 -4.592 3.209 1.00 51.59 251 GLY A N 1
ATOM 1949 C CA . GLY A 1 251 ? -15.454 -5.673 2.630 1.00 51.59 251 GLY A CA 1
ATOM 1950 C C . GLY A 1 251 ? -15.461 -5.686 1.097 1.00 51.59 251 GLY A C 1
ATOM 1951 O O . GLY A 1 251 ? -16.314 -6.323 0.497 1.00 51.59 251 GLY A O 1
ATOM 1952 N N . ALA A 1 252 ? -14.528 -4.978 0.451 1.00 47.28 252 ALA A N 1
ATOM 1953 C CA . ALA A 1 252 ? -14.416 -4.896 -1.007 1.00 47.28 252 ALA A CA 1
ATOM 1954 C C . ALA A 1 252 ? -13.588 -6.045 -1.619 1.00 47.28 252 ALA A C 1
ATOM 1956 O O . ALA A 1 252 ? -13.473 -6.142 -2.838 1.00 47.28 252 ALA A O 1
ATOM 1957 N N . LEU A 1 253 ? -12.989 -6.899 -0.784 1.00 42.59 253 LEU A N 1
ATOM 1958 C CA . LEU A 1 253 ? -12.279 -8.107 -1.190 1.00 42.59 253 LEU A CA 1
ATOM 1959 C C . LEU A 1 253 ? -12.754 -9.259 -0.305 1.00 42.59 253 LEU A C 1
ATOM 1961 O O . LEU A 1 253 ? -12.267 -9.405 0.816 1.00 42.59 253 LEU A O 1
ATOM 1965 N N . ASP A 1 254 ? -13.684 -10.071 -0.808 1.00 38.16 254 ASP A N 1
ATOM 1966 C CA . ASP A 1 254 ? -13.923 -11.403 -0.256 1.00 38.16 254 ASP A CA 1
ATOM 1967 C C . ASP A 1 254 ? -12.648 -12.233 -0.455 1.00 38.16 254 ASP A C 1
ATOM 1969 O O . ASP A 1 254 ? -12.231 -12.462 -1.594 1.00 38.16 254 ASP A O 1
ATOM 1973 N N . PRO A 1 255 ? -12.001 -12.727 0.611 1.00 39.88 255 PRO A N 1
ATOM 1974 C CA . PRO A 1 255 ? -10.779 -13.509 0.472 1.00 39.88 255 PRO A CA 1
ATOM 1975 C C . PRO A 1 255 ? -11.030 -14.969 0.044 1.00 39.88 255 PRO A C 1
ATOM 1977 O O . PRO A 1 255 ? -10.201 -15.845 0.278 1.00 39.88 255 PRO A O 1
ATOM 1980 N N . ALA A 1 256 ? -12.162 -15.234 -0.606 1.00 36.56 256 ALA A N 1
ATOM 1981 C CA . ALA A 1 256 ? -12.542 -16.546 -1.103 1.00 36.56 256 ALA A CA 1
ATOM 1982 C C . ALA A 1 256 ? -13.321 -16.470 -2.424 1.00 36.56 256 ALA A C 1
ATOM 1984 O O . AL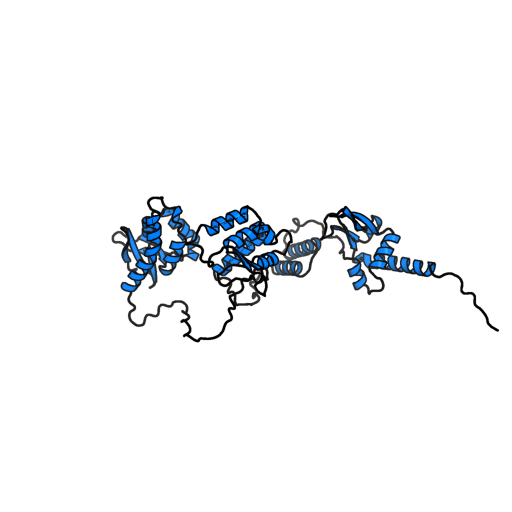A A 1 256 ? -14.264 -17.224 -2.612 1.00 36.56 256 ALA A O 1
ATOM 1985 N N . VAL A 1 257 ? -12.942 -15.601 -3.367 1.00 31.80 257 VAL A N 1
ATOM 1986 C CA . VAL A 1 257 ? -13.383 -15.753 -4.763 1.00 31.80 257 VAL A CA 1
ATOM 1987 C C . VAL A 1 257 ? -12.232 -15.418 -5.707 1.00 31.80 257 VAL A C 1
ATOM 1989 O O . VAL A 1 257 ? -11.956 -14.268 -6.037 1.00 31.80 257 VAL A O 1
ATOM 1992 N N . SER A 1 258 ? -11.563 -16.473 -6.171 1.00 43.12 258 SER A N 1
ATOM 1993 C CA . SER A 1 258 ? -10.879 -16.461 -7.458 1.00 43.12 258 SER A CA 1
ATOM 1994 C C . SER A 1 258 ? -11.952 -16.313 -8.538 1.00 43.12 258 SER A C 1
ATOM 1996 O O . SER A 1 258 ? -12.543 -17.299 -8.969 1.00 43.12 258 SER A O 1
ATOM 1998 N N . GLN A 1 259 ? -12.258 -15.081 -8.936 1.00 32.59 259 GLN A N 1
ATOM 1999 C CA . GLN A 1 259 ? -12.924 -14.804 -10.201 1.00 32.59 259 GLN A CA 1
ATOM 2000 C C . GLN A 1 259 ? -12.154 -13.698 -10.908 1.00 32.59 259 GLN A C 1
ATOM 2002 O O . GLN A 1 259 ? -11.890 -12.631 -10.353 1.00 32.59 259 GLN A O 1
ATOM 2007 N N . ALA A 1 260 ? -11.746 -14.011 -12.138 1.00 36.31 260 ALA A N 1
ATOM 2008 C CA . ALA A 1 260 ? -11.274 -13.032 -13.098 1.00 36.31 260 ALA A CA 1
ATOM 2009 C C . ALA A 1 260 ? -12.277 -11.865 -13.149 1.00 36.31 260 ALA A C 1
ATOM 2011 O O . ALA A 1 260 ? -13.483 -12.120 -13.142 1.00 36.31 260 ALA A O 1
ATOM 2012 N N . PRO A 1 261 ? -11.818 -10.604 -13.177 1.00 39.03 261 PRO A N 1
ATOM 2013 C CA . PRO A 1 261 ? -12.740 -9.486 -13.232 1.00 39.03 261 PRO A CA 1
ATOM 2014 C C . PRO A 1 261 ? -13.452 -9.504 -14.590 1.00 39.03 261 PRO A C 1
ATOM 2016 O O . PRO A 1 261 ? -12.819 -9.310 -15.628 1.00 39.03 261 PRO A O 1
ATOM 2019 N N . GLU A 1 262 ? -14.766 -9.736 -14.572 1.00 32.12 262 GLU A N 1
ATOM 2020 C CA . GLU A 1 262 ? -15.652 -9.385 -15.684 1.00 32.12 262 GLU A CA 1
ATOM 2021 C C . GLU A 1 262 ? -15.479 -7.889 -16.010 1.00 32.12 262 GLU A C 1
ATOM 2023 O O . GLU A 1 262 ? -15.244 -7.068 -15.108 1.00 32.12 262 GLU A O 1
ATOM 2028 N N . PRO A 1 263 ? -15.529 -7.513 -17.298 1.00 39.03 263 PRO A N 1
ATOM 2029 C CA . PRO A 1 263 ? -15.012 -6.249 -17.767 1.00 39.03 263 PRO A CA 1
ATOM 2030 C C . PRO A 1 263 ? -15.976 -5.138 -17.365 1.00 39.03 263 PRO A C 1
ATOM 2032 O O . PRO A 1 263 ? -17.020 -4.918 -17.976 1.00 39.03 263 PRO A O 1
ATOM 2035 N N . THR A 1 264 ? -15.572 -4.345 -16.377 1.00 37.56 264 THR A N 1
ATOM 2036 C CA . THR A 1 264 ? -15.947 -2.932 -16.396 1.00 37.56 264 THR A CA 1
ATOM 2037 C C . THR A 1 264 ? -15.473 -2.395 -17.749 1.00 37.56 264 THR A C 1
ATOM 2039 O O . THR A 1 264 ? -14.322 -2.675 -18.104 1.00 37.56 264 THR A O 1
ATOM 2042 N N . PRO A 1 265 ? -16.296 -1.677 -18.539 1.00 41.34 265 PRO A N 1
ATOM 2043 C CA . PRO A 1 265 ? -15.826 -1.076 -19.776 1.00 41.34 265 PRO A CA 1
ATOM 2044 C C . PRO A 1 265 ? -14.750 -0.065 -19.399 1.00 41.34 265 PRO A C 1
ATOM 2046 O O . PRO A 1 265 ? -15.017 1.058 -18.972 1.00 41.34 265 PRO A O 1
ATOM 2049 N N . SER A 1 266 ? -13.507 -0.526 -19.464 1.00 47.19 266 SER A N 1
ATOM 2050 C CA . SER A 1 266 ? -12.336 0.290 -19.252 1.00 47.19 266 SER A CA 1
ATOM 2051 C C . SER A 1 266 ? -12.416 1.419 -20.254 1.00 47.19 266 SER A C 1
ATOM 2053 O O . SER A 1 266 ? -12.572 1.187 -21.452 1.00 47.19 266 SER A O 1
ATOM 2055 N N . LEU A 1 267 ? -12.316 2.652 -19.769 1.00 54.97 267 LEU A N 1
ATOM 2056 C CA . LEU A 1 267 ? -12.327 3.830 -20.629 1.00 54.97 267 LEU A CA 1
ATOM 2057 C C . LEU A 1 267 ? -11.162 3.807 -21.647 1.00 54.97 267 LEU A C 1
ATOM 2059 O O . LEU A 1 267 ? -11.199 4.571 -22.608 1.00 54.97 267 LEU A O 1
ATOM 2063 N N . MET A 1 268 ? -10.162 2.921 -21.474 1.00 60.69 268 MET A N 1
ATOM 2064 C CA . MET A 1 268 ? -9.018 2.719 -22.378 1.00 60.69 268 MET A CA 1
ATOM 2065 C C . MET A 1 268 ? -8.511 1.250 -22.385 1.00 60.69 268 MET A C 1
ATOM 2067 O O . MET A 1 268 ? -7.490 0.954 -21.751 1.00 60.69 268 MET A O 1
ATOM 2071 N N . PRO A 1 269 ? -9.176 0.305 -23.087 1.00 64.94 269 PRO A N 1
ATOM 2072 C CA . PRO A 1 269 ? -8.757 -1.102 -23.158 1.00 64.94 269 PRO A CA 1
ATOM 2073 C C . PRO A 1 269 ? -7.360 -1.287 -23.774 1.00 64.94 269 PRO A C 1
ATOM 2075 O O . PRO A 1 269 ? -6.616 -2.179 -23.370 1.00 64.94 269 PRO A O 1
ATOM 2078 N N . GLU A 1 270 ? -6.945 -0.413 -24.691 1.00 70.88 270 GLU A N 1
ATOM 2079 C CA . GLU A 1 270 ? -5.635 -0.476 -25.349 1.00 70.88 270 GLU A CA 1
ATOM 2080 C C . GLU A 1 270 ? -4.489 -0.205 -24.362 1.00 70.88 270 GLU A C 1
ATOM 2082 O O . GLU A 1 270 ? -3.433 -0.833 -24.443 1.00 70.88 270 GLU A O 1
ATOM 2087 N N . LEU A 1 271 ? -4.709 0.678 -23.379 1.00 71.06 271 LEU A N 1
ATOM 2088 C CA . LEU A 1 271 ? -3.726 0.979 -22.338 1.00 71.06 271 LEU A CA 1
ATOM 2089 C C . LEU A 1 271 ? -3.561 -0.192 -21.365 1.00 71.06 271 LEU A C 1
ATOM 2091 O O . LEU A 1 271 ? -2.441 -0.501 -20.962 1.00 71.06 271 LEU A O 1
ATOM 2095 N N . GLN A 1 272 ? -4.654 -0.879 -21.027 1.00 62.34 272 GLN A N 1
ATOM 2096 C CA . GLN A 1 272 ? -4.593 -2.095 -20.217 1.00 62.34 272 GLN A CA 1
ATOM 2097 C C . GLN A 1 272 ? -3.884 -3.227 -20.957 1.00 62.34 272 GLN A C 1
ATOM 2099 O O . GLN A 1 272 ? -3.031 -3.887 -20.373 1.00 62.34 272 GLN A O 1
ATOM 2104 N N . ILE A 1 273 ? -4.167 -3.421 -22.249 1.00 66.62 273 ILE A N 1
ATOM 2105 C CA . ILE A 1 273 ? -3.450 -4.401 -23.077 1.00 66.62 273 ILE A CA 1
ATOM 2106 C C . ILE A 1 273 ? -1.951 -4.077 -23.100 1.00 66.62 273 ILE A C 1
ATOM 2108 O O . ILE A 1 273 ? -1.126 -4.975 -22.919 1.00 66.62 273 ILE A O 1
ATOM 2112 N N . ALA A 1 274 ? -1.583 -2.800 -23.242 1.00 65.88 274 ALA A N 1
ATOM 2113 C CA . ALA A 1 274 ? -0.186 -2.383 -23.234 1.00 65.88 274 ALA A CA 1
ATOM 2114 C C . ALA A 1 274 ? 0.514 -2.598 -21.883 1.00 65.88 274 ALA A C 1
ATOM 2116 O O . ALA A 1 274 ? 1.645 -3.088 -21.847 1.00 65.88 274 ALA A O 1
ATOM 2117 N N . GLN A 1 275 ? -0.156 -2.288 -20.771 1.00 61.44 275 GLN A N 1
ATOM 2118 C CA . GLN A 1 275 ? 0.354 -2.538 -19.418 1.00 61.44 275 GLN A CA 1
ATOM 2119 C C . GLN A 1 275 ? 0.536 -4.034 -19.146 1.00 61.44 275 GLN A C 1
ATOM 2121 O O . GLN A 1 275 ? 1.576 -4.452 -18.637 1.00 61.44 275 GLN A O 1
ATOM 2126 N N . THR A 1 276 ? -0.448 -4.842 -19.536 1.00 55.28 276 THR A N 1
ATOM 2127 C CA . THR A 1 276 ? -0.419 -6.298 -19.392 1.00 55.28 276 THR A CA 1
ATOM 2128 C C . THR A 1 276 ? 0.708 -6.911 -20.219 1.00 55.28 276 THR A C 1
ATOM 2130 O O . THR A 1 276 ? 1.491 -7.701 -19.695 1.00 55.28 276 THR A O 1
ATOM 2133 N N . ALA A 1 277 ? 0.880 -6.491 -21.475 1.00 55.78 277 ALA A N 1
ATOM 2134 C CA . ALA A 1 277 ? 1.992 -6.938 -22.310 1.00 55.78 277 ALA A CA 1
ATOM 2135 C C . ALA A 1 277 ? 3.354 -6.570 -21.693 1.00 55.78 277 ALA A C 1
ATOM 2137 O O . ALA A 1 277 ? 4.249 -7.414 -21.655 1.00 55.78 277 ALA A O 1
ATOM 2138 N N . ALA A 1 278 ? 3.501 -5.348 -21.161 1.00 56.06 278 ALA A N 1
ATOM 2139 C CA . ALA A 1 278 ? 4.718 -4.875 -20.486 1.00 56.06 278 ALA A CA 1
ATOM 2140 C C . ALA A 1 278 ? 5.050 -5.634 -19.194 1.00 56.06 278 ALA A C 1
ATOM 2142 O O . ALA A 1 278 ? 6.220 -5.696 -18.810 1.00 56.06 278 ALA A O 1
ATOM 2143 N N . ALA A 1 279 ? 4.042 -6.204 -18.532 1.00 49.31 279 ALA A N 1
ATOM 2144 C CA . ALA A 1 279 ? 4.213 -7.049 -17.356 1.00 49.31 279 ALA A CA 1
ATOM 2145 C C . ALA A 1 279 ? 4.520 -8.513 -17.726 1.00 49.31 279 ALA A C 1
ATOM 2147 O O . ALA A 1 279 ? 5.376 -9.136 -17.099 1.00 49.31 279 ALA A O 1
ATOM 2148 N N . MET A 1 280 ? 3.858 -9.053 -18.755 1.00 41.91 280 MET A N 1
ATOM 2149 C CA . MET A 1 280 ? 4.024 -10.443 -19.205 1.00 41.91 280 MET A CA 1
ATOM 2150 C C . MET A 1 280 ? 5.345 -10.678 -19.940 1.00 41.91 280 MET A C 1
ATOM 2152 O O . MET A 1 280 ? 5.945 -11.749 -19.845 1.00 41.91 280 MET A O 1
ATOM 2156 N N . ILE A 1 281 ? 5.806 -9.682 -20.691 1.00 46.97 281 ILE A N 1
ATOM 2157 C CA . ILE A 1 281 ? 7.013 -9.749 -21.505 1.00 46.97 281 ILE A CA 1
ATOM 2158 C C . ILE A 1 281 ? 7.914 -8.611 -21.039 1.00 46.97 281 ILE A C 1
ATOM 2160 O O . ILE A 1 281 ? 7.471 -7.471 -20.941 1.00 46.97 281 ILE A O 1
ATOM 2164 N N . ARG A 1 282 ? 9.195 -8.895 -20.761 1.00 48.69 282 ARG A N 1
ATOM 2165 C CA . ARG A 1 282 ? 10.192 -7.856 -20.443 1.00 48.69 282 ARG A CA 1
ATOM 2166 C C . ARG A 1 282 ? 10.432 -6.961 -21.667 1.00 48.69 282 ARG A C 1
ATOM 2168 O O . ARG A 1 282 ? 11.390 -7.159 -22.410 1.00 48.69 282 ARG A O 1
ATOM 2175 N N . LEU A 1 283 ? 9.536 -6.004 -21.884 1.00 52.72 283 LEU A N 1
ATOM 2176 C CA . LEU A 1 283 ? 9.591 -5.016 -22.954 1.00 52.72 283 LEU A CA 1
ATOM 2177 C C . LEU A 1 283 ? 10.653 -3.960 -22.632 1.00 52.72 283 LEU A C 1
ATOM 2179 O O . LEU A 1 283 ? 10.753 -3.491 -21.496 1.00 52.72 283 LEU A O 1
ATOM 2183 N N . SER A 1 284 ? 11.444 -3.582 -23.637 1.00 61.88 284 SER A N 1
ATOM 2184 C CA . SER A 1 284 ? 12.382 -2.462 -23.524 1.00 61.88 284 SER A CA 1
ATOM 2185 C C . SER A 1 284 ? 11.626 -1.140 -23.363 1.00 61.88 284 SER A C 1
ATOM 2187 O O . SER A 1 284 ? 10.498 -1.012 -23.843 1.00 61.88 284 SER A O 1
ATOM 2189 N N . GLU A 1 285 ? 12.251 -0.137 -22.738 1.00 62.06 285 GLU A N 1
ATOM 2190 C CA . GLU A 1 285 ? 11.653 1.201 -22.572 1.00 62.06 285 GLU A CA 1
ATOM 2191 C C . GLU A 1 285 ? 11.202 1.806 -23.912 1.00 62.06 285 GLU A C 1
ATOM 2193 O O . GLU A 1 285 ? 10.120 2.375 -24.010 1.00 62.06 285 GLU A O 1
ATOM 2198 N N . LEU A 1 286 ? 11.951 1.549 -24.987 1.00 63.69 286 LEU A N 1
ATOM 2199 C CA . LEU A 1 286 ? 11.590 1.951 -26.347 1.00 63.69 286 LEU A CA 1
ATOM 2200 C C . LEU A 1 286 ? 10.291 1.297 -26.847 1.00 63.69 286 LEU A C 1
ATOM 2202 O O . LEU A 1 286 ? 9.470 1.940 -27.497 1.00 63.69 286 LEU A O 1
ATOM 2206 N N . SER A 1 287 ? 10.082 0.016 -26.537 1.00 63.88 287 SER A N 1
ATOM 2207 C CA . SER A 1 287 ? 8.864 -0.697 -26.943 1.00 63.88 287 SER A CA 1
ATOM 2208 C C . SER A 1 287 ? 7.646 -0.175 -26.182 1.00 63.88 287 SER A C 1
ATOM 2210 O O . SER A 1 287 ? 6.570 -0.054 -26.759 1.00 63.88 287 SER A O 1
ATOM 2212 N N . LYS A 1 288 ? 7.828 0.213 -24.913 1.00 72.19 288 LYS A N 1
ATOM 2213 C CA . LYS A 1 288 ? 6.782 0.857 -24.107 1.00 72.19 288 LYS A CA 1
ATOM 2214 C C . LYS A 1 288 ? 6.413 2.230 -24.671 1.00 72.19 288 LYS A C 1
ATOM 2216 O O . LYS A 1 288 ? 5.231 2.524 -24.816 1.00 72.19 288 LYS A O 1
ATOM 2221 N N . ILE A 1 289 ? 7.410 3.032 -25.054 1.00 74.38 289 ILE A N 1
ATOM 2222 C CA . ILE A 1 289 ? 7.201 4.347 -25.680 1.00 74.38 289 ILE A CA 1
ATOM 2223 C C . ILE A 1 289 ? 6.452 4.203 -27.013 1.00 74.38 289 ILE A C 1
ATOM 2225 O O . ILE A 1 289 ? 5.494 4.934 -27.244 1.00 74.38 289 ILE A O 1
ATOM 2229 N N . ARG A 1 290 ? 6.801 3.214 -27.849 1.00 71.38 290 ARG A N 1
ATOM 2230 C CA . ARG A 1 290 ? 6.084 2.930 -29.108 1.00 71.38 290 ARG A CA 1
ATOM 2231 C C . ARG A 1 290 ? 4.627 2.538 -28.892 1.00 71.38 290 ARG A C 1
ATOM 2233 O O . ARG A 1 290 ? 3.755 3.022 -29.603 1.00 71.38 290 ARG A O 1
ATOM 2240 N N . MET A 1 291 ? 4.356 1.687 -27.905 1.00 71.31 291 MET A N 1
ATOM 2241 C CA . MET A 1 291 ? 2.983 1.305 -27.571 1.00 71.31 291 MET A CA 1
ATOM 2242 C C . MET A 1 291 ? 2.169 2.511 -27.092 1.00 71.31 291 MET A C 1
ATOM 2244 O O . MET A 1 291 ? 1.024 2.673 -27.497 1.00 71.31 291 MET A O 1
ATOM 2248 N N . LEU A 1 292 ? 2.767 3.393 -26.287 1.00 76.75 292 LEU A N 1
ATOM 2249 C CA . LEU A 1 292 ? 2.117 4.624 -25.836 1.00 76.75 292 LEU A CA 1
ATOM 2250 C C . LEU A 1 292 ? 1.883 5.619 -26.980 1.00 76.75 292 LEU A C 1
ATOM 2252 O O . LEU A 1 292 ? 0.808 6.214 -27.042 1.00 76.75 292 LEU A O 1
ATOM 2256 N N . ALA A 1 293 ? 2.839 5.770 -27.899 1.00 77.38 293 ALA A N 1
ATOM 2257 C CA . ALA A 1 293 ? 2.693 6.622 -29.078 1.00 77.38 293 ALA A CA 1
ATOM 2258 C C . ALA A 1 293 ? 1.546 6.143 -29.980 1.00 77.38 293 ALA A C 1
ATOM 2260 O O . ALA A 1 293 ? 0.722 6.949 -30.413 1.00 77.38 293 ALA A O 1
ATOM 2261 N N . GLU A 1 294 ? 1.433 4.830 -30.187 1.00 77.06 294 GLU A N 1
ATOM 2262 C CA . GLU A 1 294 ? 0.351 4.244 -30.979 1.00 77.06 294 GLU A CA 1
ATOM 2263 C C . GLU A 1 294 ? -1.020 4.405 -30.304 1.00 77.06 294 GLU A C 1
ATOM 2265 O O . GLU A 1 294 ? -2.006 4.722 -30.968 1.00 77.06 294 GLU A O 1
ATOM 2270 N N . ILE A 1 295 ? -1.089 4.290 -28.973 1.00 80.31 295 ILE A N 1
ATOM 2271 C CA . ILE A 1 295 ? -2.316 4.576 -28.213 1.00 80.31 295 ILE A CA 1
ATOM 2272 C C . ILE A 1 295 ? -2.718 6.051 -28.353 1.00 80.31 295 ILE A C 1
ATOM 2274 O O . ILE A 1 295 ? -3.895 6.341 -28.573 1.00 80.31 295 ILE A O 1
ATOM 2278 N N . CYS A 1 296 ? -1.761 6.983 -28.270 1.00 79.81 296 CYS A N 1
ATOM 2279 C CA . CYS A 1 296 ? -2.027 8.412 -28.467 1.00 79.81 296 CYS A CA 1
ATOM 2280 C C . CYS A 1 296 ? -2.582 8.679 -29.873 1.00 79.81 296 CYS A C 1
ATOM 2282 O O . CYS A 1 296 ? -3.598 9.362 -30.009 1.00 79.81 296 CYS A O 1
ATOM 2284 N N . ARG A 1 297 ? -1.986 8.058 -30.902 1.00 79.56 297 ARG A N 1
ATOM 2285 C CA . ARG A 1 297 ? -2.442 8.141 -32.296 1.00 79.56 297 ARG A CA 1
ATOM 2286 C C . ARG A 1 297 ? -3.872 7.623 -32.466 1.00 79.56 297 ARG A C 1
ATOM 2288 O O . ARG A 1 297 ? -4.701 8.319 -33.045 1.00 79.56 297 ARG A O 1
ATOM 2295 N N . LEU A 1 298 ? -4.177 6.433 -31.943 1.00 75.38 298 LEU A N 1
ATOM 2296 C CA . LEU A 1 298 ? -5.508 5.815 -32.038 1.00 75.38 298 LEU A CA 1
ATOM 2297 C C . LEU A 1 298 ? -6.597 6.631 -31.332 1.00 75.38 298 LEU A C 1
ATOM 2299 O O . LEU A 1 298 ? -7.760 6.582 -31.725 1.00 75.38 298 LEU A O 1
ATOM 2303 N N . ARG A 1 299 ? -6.224 7.390 -30.299 1.00 76.31 299 ARG A N 1
ATOM 2304 C CA . ARG A 1 299 ? -7.139 8.222 -29.510 1.00 76.31 299 ARG A CA 1
ATOM 2305 C C . ARG A 1 299 ? -7.154 9.694 -29.931 1.00 76.31 299 ARG A C 1
ATOM 2307 O O . ARG A 1 299 ? -7.869 10.476 -29.313 1.00 76.31 299 ARG A O 1
ATOM 2314 N N . GLY A 1 300 ? -6.390 10.076 -30.958 1.00 76.69 300 GLY A N 1
ATOM 2315 C CA . GLY A 1 300 ? -6.298 11.464 -31.421 1.00 76.69 300 GLY A CA 1
ATOM 2316 C C . GLY A 1 300 ? -5.672 12.420 -30.398 1.00 76.69 300 GLY A C 1
ATOM 2317 O O . GLY A 1 300 ? -5.924 13.621 -30.445 1.00 76.69 300 GLY A O 1
ATOM 2318 N N . VAL A 1 301 ? -4.880 11.899 -29.457 1.00 78.00 301 VAL A N 1
ATOM 2319 C CA . VAL A 1 301 ? -4.169 12.685 -28.443 1.00 78.00 301 VAL A CA 1
ATOM 2320 C C . VAL A 1 301 ? -2.796 13.062 -28.993 1.00 78.00 301 VAL A C 1
ATOM 2322 O O . VAL A 1 301 ? -2.082 12.216 -29.529 1.00 78.00 301 VAL A O 1
ATOM 2325 N N . ALA A 1 302 ? -2.407 14.330 -28.849 1.00 71.81 302 ALA A N 1
ATOM 2326 C CA . ALA A 1 302 ? -1.098 14.801 -29.290 1.00 71.81 302 ALA A CA 1
ATOM 2327 C C . ALA A 1 302 ? 0.019 14.050 -28.550 1.00 71.81 302 ALA A C 1
ATOM 2329 O O . ALA A 1 302 ? 0.117 14.142 -27.334 1.00 71.81 302 ALA A O 1
ATOM 2330 N N . SER A 1 303 ? 0.883 13.339 -29.273 1.00 73.62 303 SER A N 1
ATOM 2331 C CA . SER A 1 303 ? 2.004 12.579 -28.702 1.00 73.62 303 SER A CA 1
ATOM 2332 C C . SER A 1 303 ? 3.260 13.424 -28.463 1.00 73.62 303 SER A C 1
ATOM 2334 O O . SER A 1 303 ? 4.320 12.867 -28.215 1.00 73.62 303 SER A O 1
ATOM 2336 N N . SER A 1 304 ? 3.164 14.755 -28.528 1.00 70.19 304 SER A N 1
ATOM 2337 C CA . SER A 1 304 ? 4.299 15.687 -28.401 1.00 70.19 304 SER A CA 1
ATOM 2338 C C . SER A 1 304 ? 4.988 15.658 -27.033 1.00 70.19 304 SER A C 1
ATOM 2340 O O . SER A 1 304 ? 6.088 16.177 -26.879 1.00 70.19 304 SER A O 1
ATOM 2342 N N . PHE A 1 305 ? 4.339 15.066 -26.027 1.00 65.88 305 PHE A N 1
ATOM 2343 C CA . PHE A 1 305 ? 4.917 14.827 -24.705 1.00 65.88 305 PHE A CA 1
ATOM 2344 C C . PHE A 1 305 ? 5.736 13.530 -24.628 1.00 65.88 305 PHE A C 1
ATOM 2346 O O . PHE A 1 305 ? 6.399 13.287 -23.618 1.00 65.88 305 PHE A O 1
ATOM 2353 N N . LEU A 1 306 ? 5.667 12.671 -25.649 1.00 70.56 306 LEU A N 1
ATOM 2354 C CA . LEU A 1 306 ? 6.509 11.488 -25.753 1.00 70.56 306 LEU A CA 1
ATOM 2355 C C . LEU A 1 306 ? 7.819 11.865 -26.456 1.00 70.56 306 LEU A C 1
ATOM 2357 O O . LEU A 1 306 ? 7.794 12.655 -27.395 1.00 70.56 306 LEU A O 1
ATOM 2361 N N . PRO A 1 307 ? 8.965 11.310 -26.030 1.00 60.09 307 PRO A N 1
ATOM 2362 C CA . PRO A 1 307 ? 10.228 11.553 -26.713 1.00 60.09 307 PRO A CA 1
ATOM 2363 C C . PRO A 1 307 ? 10.163 11.126 -28.191 1.00 60.09 307 PRO A C 1
ATOM 2365 O O . PRO A 1 307 ? 9.764 9.995 -28.470 1.00 60.09 307 PRO A O 1
ATOM 2368 N N . ASP A 1 308 ? 10.641 11.970 -29.113 1.00 54.28 308 ASP A N 1
ATOM 2369 C CA . ASP A 1 308 ? 10.692 11.735 -30.574 1.00 54.28 308 ASP A CA 1
ATOM 2370 C C . ASP A 1 308 ? 11.600 10.557 -31.011 1.00 54.28 308 ASP A C 1
ATOM 2372 O O . ASP A 1 308 ? 11.883 10.385 -32.195 1.00 54.28 308 ASP A O 1
ATOM 2376 N N . TYR A 1 309 ? 12.060 9.705 -30.086 1.00 50.94 309 TYR A N 1
ATOM 2377 C CA . TYR A 1 309 ? 12.886 8.520 -30.362 1.00 50.94 309 TYR A CA 1
ATOM 2378 C C . TYR A 1 309 ? 12.076 7.390 -31.022 1.00 50.94 309 TYR A C 1
ATOM 2380 O O . TYR A 1 309 ? 12.078 6.243 -30.573 1.00 50.94 309 TYR A O 1
ATOM 2388 N N . VAL A 1 310 ? 11.356 7.683 -32.096 1.00 50.56 310 VAL A N 1
ATOM 2389 C CA . VAL A 1 310 ? 10.582 6.707 -32.857 1.00 50.56 310 VAL A CA 1
ATOM 2390 C C . VAL A 1 310 ? 11.313 6.425 -34.158 1.00 50.56 310 VAL A C 1
ATOM 2392 O O . VAL A 1 310 ? 10.827 6.809 -35.201 1.00 50.56 310 VAL A O 1
ATOM 2395 N N . ASP A 1 311 ? 12.493 5.795 -34.082 1.00 53.09 311 ASP A N 1
ATOM 2396 C CA . ASP A 1 311 ? 13.094 5.033 -35.201 1.00 53.09 311 ASP A CA 1
ATOM 2397 C C . ASP A 1 311 ? 14.371 4.256 -34.819 1.00 53.09 311 ASP A C 1
ATOM 2399 O O . ASP A 1 311 ? 15.206 3.926 -35.657 1.00 53.09 311 ASP A O 1
ATOM 2403 N N . GLU A 1 312 ? 14.550 3.875 -33.548 1.00 54.94 312 GLU A N 1
ATOM 2404 C CA . GLU A 1 312 ? 15.693 3.019 -33.210 1.00 54.94 312 GLU A CA 1
ATOM 2405 C C . GLU A 1 312 ? 15.436 1.544 -33.592 1.00 54.94 312 GLU A C 1
ATOM 2407 O O . GLU A 1 312 ? 14.388 0.973 -33.247 1.00 54.94 312 GLU A O 1
ATOM 2412 N N . PRO A 1 313 ? 16.367 0.886 -34.305 1.00 66.12 313 PRO A N 1
ATOM 2413 C CA . PRO A 1 313 ? 16.146 -0.463 -34.800 1.00 66.12 313 PRO A CA 1
ATOM 2414 C C . PRO A 1 313 ? 16.075 -1.495 -33.669 1.00 66.12 313 PRO A C 1
ATOM 2416 O O . PRO A 1 313 ? 16.826 -1.429 -32.698 1.00 66.12 313 PRO A O 1
ATOM 2419 N N . LEU A 1 314 ? 15.185 -2.489 -33.806 1.00 74.81 314 LEU A N 1
ATOM 2420 C CA . LEU A 1 314 ? 15.011 -3.564 -32.821 1.00 74.81 314 LEU A CA 1
ATOM 2421 C C . LEU A 1 314 ? 16.342 -4.286 -32.566 1.00 74.81 314 LEU A C 1
ATOM 2423 O O . LEU A 1 314 ? 16.998 -4.709 -33.519 1.00 74.81 314 LEU A O 1
ATOM 2427 N N . VAL A 1 315 ? 16.701 -4.473 -31.293 1.00 82.38 315 VAL A N 1
ATOM 2428 C CA . VAL A 1 315 ? 17.925 -5.168 -30.867 1.00 82.38 315 VAL A CA 1
ATOM 2429 C C . VAL A 1 315 ? 17.622 -6.435 -30.063 1.00 82.38 315 VAL A C 1
ATOM 2431 O O . VAL A 1 315 ? 16.652 -6.486 -29.307 1.00 82.38 315 VAL A O 1
ATOM 2434 N N . ARG A 1 316 ? 18.450 -7.476 -30.211 1.00 84.00 316 ARG A N 1
ATOM 2435 C CA . ARG A 1 316 ? 18.378 -8.739 -29.446 1.00 84.00 316 ARG A CA 1
ATOM 2436 C C . ARG A 1 316 ? 19.777 -9.244 -29.076 1.00 84.00 316 ARG A C 1
ATOM 2438 O O . ARG A 1 316 ? 20.783 -8.788 -29.614 1.00 84.00 316 ARG A O 1
ATOM 2445 N N . SER A 1 317 ? 19.857 -10.196 -28.143 1.00 89.88 317 SER A N 1
ATOM 2446 C CA . SER A 1 317 ? 21.134 -10.829 -27.785 1.00 89.88 317 SER A CA 1
ATOM 2447 C C . SER A 1 317 ? 21.631 -11.759 -28.895 1.00 89.88 317 SER A C 1
ATOM 2449 O O . SER A 1 317 ? 20.833 -12.411 -29.574 1.00 89.88 317 SER A O 1
ATOM 2451 N N . LEU A 1 318 ? 22.956 -11.885 -29.029 1.00 87.75 318 LEU A N 1
ATOM 2452 C CA . LEU A 1 318 ? 23.592 -12.760 -30.023 1.00 87.75 318 LEU A CA 1
ATOM 2453 C C . LEU A 1 318 ? 23.062 -14.199 -29.950 1.00 87.75 318 LEU A C 1
ATOM 2455 O O . LEU A 1 318 ? 22.693 -14.787 -30.960 1.00 87.75 318 LEU A O 1
ATOM 2459 N N . SER A 1 319 ? 22.960 -14.754 -28.740 1.00 86.94 319 SER A N 1
ATOM 2460 C CA . SER A 1 319 ? 22.468 -16.119 -28.518 1.00 86.94 319 SER A CA 1
ATOM 2461 C C . SER A 1 319 ? 21.014 -16.310 -28.955 1.00 86.94 319 SER A C 1
ATOM 2463 O O . SER A 1 319 ? 20.658 -17.397 -29.408 1.00 86.94 319 SER A O 1
ATOM 2465 N N . SER A 1 320 ? 20.173 -15.279 -28.811 1.00 86.00 320 SER A N 1
ATOM 2466 C CA . SER A 1 320 ? 18.781 -15.332 -29.263 1.00 86.00 320 SER A CA 1
ATOM 2467 C C . SER A 1 320 ? 18.708 -15.373 -30.784 1.00 86.00 320 SER A C 1
ATOM 2469 O O . SER A 1 320 ? 18.011 -16.219 -31.336 1.00 86.00 320 SER A O 1
ATOM 2471 N N . LEU A 1 321 ? 19.460 -14.495 -31.446 1.00 86.94 321 LEU A N 1
ATOM 2472 C CA . LEU A 1 321 ? 19.467 -14.373 -32.902 1.00 86.94 321 LEU A CA 1
ATOM 2473 C C . LEU A 1 321 ? 20.071 -15.614 -33.578 1.00 86.94 321 LEU A C 1
ATOM 2475 O O . LEU A 1 321 ? 19.518 -16.129 -34.545 1.00 86.94 321 LEU A O 1
ATOM 2479 N N . LEU A 1 322 ? 21.132 -16.191 -33.004 1.00 87.62 322 LEU A N 1
ATOM 2480 C CA . LEU A 1 322 ? 21.704 -17.462 -33.468 1.00 87.62 322 LEU A CA 1
ATOM 2481 C C . LEU A 1 322 ? 20.736 -18.650 -33.330 1.00 87.62 322 LEU A C 1
ATOM 2483 O O . LEU A 1 322 ? 20.825 -19.614 -34.088 1.00 87.62 322 LEU A O 1
ATOM 2487 N N . LYS A 1 323 ? 19.827 -18.621 -32.346 1.00 84.44 323 LYS A N 1
ATOM 2488 C CA . LYS A 1 323 ? 18.812 -19.670 -32.167 1.00 84.44 323 LYS A CA 1
ATOM 2489 C C . LYS A 1 323 ? 17.695 -19.547 -33.209 1.00 84.44 323 LYS A C 1
ATOM 2491 O O . LYS A 1 323 ? 17.234 -20.572 -33.698 1.00 84.44 323 LYS A O 1
ATOM 2496 N N . GLU A 1 324 ? 17.291 -18.320 -33.527 1.00 81.50 324 GLU A N 1
ATOM 2497 C CA . GLU A 1 324 ? 16.241 -17.988 -34.501 1.00 81.50 324 GLU A CA 1
ATOM 2498 C C . GLU A 1 324 ? 16.663 -18.311 -35.943 1.00 81.50 324 GLU A C 1
ATOM 2500 O O . GLU A 1 324 ? 15.887 -18.893 -36.691 1.00 81.50 324 GLU A O 1
ATOM 2505 N N . HIS A 1 325 ? 17.925 -18.054 -36.301 1.00 76.75 325 HIS A N 1
ATOM 2506 C CA . HIS A 1 325 ? 18.473 -18.345 -37.634 1.00 76.75 325 HIS A CA 1
ATOM 2507 C C . HIS A 1 325 ? 18.922 -19.806 -37.849 1.00 76.75 325 HIS A C 1
ATOM 2509 O O . HIS A 1 325 ? 19.549 -20.123 -38.859 1.00 76.75 325 HIS A O 1
ATOM 2515 N N . GLY A 1 326 ? 18.586 -20.714 -36.925 1.00 63.22 326 GLY A N 1
ATOM 2516 C CA . GLY A 1 326 ? 19.013 -22.113 -36.965 1.00 63.22 326 GLY A CA 1
ATOM 2517 C C . GLY A 1 326 ? 20.465 -22.279 -36.504 1.00 63.22 326 GLY A C 1
ATOM 2518 O O . GLY A 1 326 ? 21.386 -21.642 -37.007 1.00 63.22 326 GLY A O 1
ATOM 2519 N N . ARG A 1 327 ? 20.690 -23.149 -35.512 1.00 61.22 327 ARG A N 1
ATOM 2520 C CA . ARG A 1 327 ? 21.976 -23.306 -34.803 1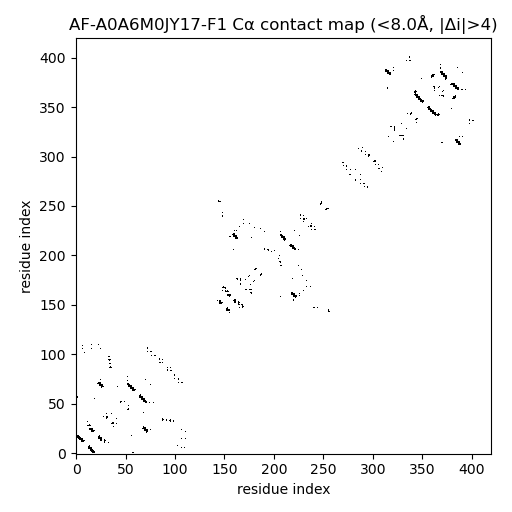.00 61.22 327 ARG A CA 1
ATOM 2521 C C . ARG A 1 327 ? 23.094 -23.920 -35.665 1.00 61.22 327 ARG A C 1
ATOM 2523 O O . ARG A 1 327 ? 23.509 -25.049 -35.420 1.00 61.22 327 ARG A O 1
ATOM 2530 N N . ARG A 1 328 ? 23.637 -23.171 -36.626 1.00 64.88 328 ARG A N 1
ATOM 2531 C CA . ARG A 1 328 ? 24.896 -23.519 -37.315 1.00 64.88 328 ARG A CA 1
ATOM 2532 C C . ARG A 1 328 ? 26.137 -23.082 -36.533 1.00 64.88 328 ARG A C 1
ATOM 2534 O O . ARG A 1 328 ? 27.206 -23.661 -36.698 1.00 64.88 328 ARG A O 1
ATOM 2541 N N . LEU A 1 329 ? 25.987 -22.091 -35.653 1.00 75.94 329 LEU A N 1
ATOM 2542 C CA . LEU A 1 329 ? 27.078 -21.447 -34.922 1.00 75.94 329 LEU A CA 1
ATOM 2543 C C . LEU A 1 329 ? 26.788 -21.383 -33.421 1.00 75.94 329 LEU A C 1
ATOM 2545 O O . LEU A 1 329 ? 25.697 -20.998 -32.996 1.00 75.94 329 LEU A O 1
ATOM 2549 N N . SER A 1 330 ? 27.777 -21.750 -32.601 1.00 84.06 330 SER A N 1
ATOM 2550 C CA . SER A 1 330 ? 27.687 -21.587 -31.149 1.00 84.06 330 SER A CA 1
ATOM 2551 C C . SER A 1 330 ? 27.941 -20.128 -30.762 1.00 84.06 330 SER A C 1
ATOM 2553 O O . SER A 1 330 ? 28.738 -19.433 -31.392 1.00 84.06 330 SER A O 1
ATOM 2555 N N . ALA A 1 331 ? 27.304 -19.662 -29.684 1.00 84.69 331 ALA A N 1
ATOM 2556 C CA . ALA A 1 331 ? 27.515 -18.302 -29.185 1.00 84.69 331 ALA A CA 1
ATOM 2557 C C . ALA A 1 331 ? 28.987 -18.036 -28.816 1.00 84.69 331 ALA A C 1
ATOM 2559 O O . ALA A 1 331 ? 29.467 -16.916 -28.955 1.00 84.69 331 ALA A O 1
ATOM 2560 N N . GLN A 1 332 ? 29.722 -19.061 -28.373 1.00 86.50 332 GLN A N 1
ATOM 2561 C CA . GLN A 1 332 ? 31.150 -18.947 -28.080 1.00 86.50 332 GLN A CA 1
ATOM 2562 C C . GLN A 1 332 ? 31.976 -18.725 -29.354 1.00 86.50 332 GLN A C 1
ATOM 2564 O O . GLN A 1 332 ? 32.774 -17.793 -29.392 1.00 86.50 332 GLN A O 1
ATOM 2569 N N . ALA A 1 333 ? 31.754 -19.532 -30.398 1.00 86.25 333 ALA A N 1
ATOM 2570 C CA . ALA A 1 333 ? 32.459 -19.394 -31.672 1.00 86.25 333 ALA A CA 1
ATOM 2571 C C . ALA A 1 333 ? 32.131 -18.062 -32.364 1.00 86.25 333 ALA A C 1
ATOM 2573 O O . ALA A 1 333 ? 33.026 -17.390 -32.864 1.00 86.25 333 ALA A O 1
ATOM 2574 N N . ALA A 1 334 ? 30.865 -17.636 -32.321 1.00 88.75 334 ALA A N 1
ATOM 2575 C CA . ALA A 1 334 ? 30.442 -16.348 -32.863 1.00 88.75 334 ALA A CA 1
ATOM 2576 C C . ALA A 1 334 ? 31.089 -15.167 -32.120 1.00 88.75 334 ALA A C 1
ATOM 2578 O O . ALA A 1 334 ? 31.607 -14.259 -32.758 1.00 88.75 334 ALA A O 1
ATOM 2579 N N . ASN A 1 335 ? 31.127 -15.191 -30.781 1.00 90.62 335 ASN A N 1
ATOM 2580 C CA . ASN A 1 335 ? 31.807 -14.148 -30.005 1.00 90.62 335 ASN A CA 1
ATOM 2581 C C . ASN A 1 335 ? 33.312 -14.094 -30.293 1.00 90.62 335 ASN A C 1
ATOM 2583 O O . ASN A 1 335 ? 33.876 -13.007 -30.329 1.00 90.62 335 ASN A O 1
ATOM 2587 N N . GLN A 1 336 ? 33.958 -15.243 -30.494 1.00 89.44 336 GLN A N 1
ATOM 2588 C CA . GLN A 1 336 ? 35.374 -15.299 -30.852 1.00 89.44 336 GLN A CA 1
ATOM 2589 C C . GLN A 1 336 ? 35.621 -14.692 -32.243 1.00 89.44 336 GLN A C 1
ATOM 2591 O O . GLN A 1 336 ? 36.461 -13.809 -32.382 1.00 89.44 336 GLN A O 1
ATOM 2596 N N . ALA A 1 337 ? 34.821 -15.074 -33.241 1.00 88.38 337 ALA A N 1
ATOM 2597 C CA . ALA A 1 337 ? 34.905 -14.515 -34.589 1.00 88.38 337 ALA A CA 1
ATOM 2598 C C . ALA A 1 337 ? 34.615 -13.003 -34.625 1.00 88.38 337 ALA A C 1
ATOM 2600 O O . ALA A 1 337 ? 35.266 -12.267 -35.358 1.00 88.38 337 ALA A O 1
ATOM 2601 N N . LEU A 1 338 ? 33.682 -12.506 -33.806 1.00 92.56 338 LEU A N 1
ATOM 2602 C CA . LEU A 1 338 ? 33.416 -11.067 -33.685 1.00 92.56 338 LEU A CA 1
ATOM 2603 C C . LEU A 1 338 ? 34.617 -10.288 -33.133 1.00 92.56 338 LEU A C 1
ATOM 2605 O O . LEU A 1 338 ? 34.836 -9.149 -33.539 1.00 92.56 338 LEU A O 1
ATOM 2609 N N . VAL A 1 339 ? 35.396 -10.893 -32.232 1.00 91.81 339 VAL A N 1
ATOM 2610 C CA . VAL A 1 339 ? 36.633 -10.292 -31.709 1.00 91.81 339 VAL A CA 1
ATOM 2611 C C . VAL A 1 339 ? 37.718 -10.268 -32.774 1.00 91.81 339 VAL A C 1
ATOM 2613 O O . VAL A 1 339 ? 38.363 -9.243 -32.963 1.00 91.81 339 VAL A O 1
ATOM 2616 N N . GLU A 1 340 ? 37.890 -11.368 -33.503 1.00 89.62 340 GLU A N 1
ATOM 2617 C CA . GLU A 1 340 ? 38.868 -11.471 -34.594 1.00 89.62 340 GLU A CA 1
ATOM 2618 C C . GLU A 1 340 ? 38.552 -10.520 -35.754 1.00 89.62 340 GLU A C 1
ATOM 2620 O O . GLU A 1 340 ? 39.459 -9.941 -36.343 1.00 89.62 340 GLU A O 1
ATOM 2625 N N . LEU A 1 341 ? 37.267 -10.296 -36.039 1.00 89.44 341 LEU A N 1
ATOM 2626 C CA . LEU A 1 341 ? 36.798 -9.306 -37.011 1.00 89.44 341 LEU A CA 1
ATOM 2627 C C . LEU A 1 341 ? 36.884 -7.855 -36.500 1.00 89.44 341 LEU A C 1
ATOM 2629 O O . LEU A 1 341 ? 36.526 -6.938 -37.239 1.00 89.44 341 LEU A O 1
ATOM 2633 N N . GLY A 1 342 ? 37.307 -7.636 -35.250 1.00 90.50 342 GLY A N 1
ATOM 2634 C CA . GLY A 1 342 ? 37.414 -6.310 -34.637 1.00 90.50 342 GLY A CA 1
ATOM 2635 C C . GLY A 1 342 ? 36.070 -5.638 -34.337 1.00 90.50 342 GLY A C 1
ATOM 2636 O O . GLY A 1 342 ? 36.030 -4.429 -34.129 1.00 90.50 342 GLY A O 1
ATOM 2637 N N . LEU A 1 343 ? 34.968 -6.394 -34.322 1.00 89.94 343 LEU A N 1
ATOM 2638 C CA . LEU A 1 343 ? 33.609 -5.901 -34.046 1.00 89.94 343 LEU A CA 1
ATOM 2639 C C . LEU A 1 343 ? 33.255 -5.962 -32.550 1.00 89.94 343 LEU A C 1
ATOM 2641 O O . LEU A 1 343 ? 32.303 -5.324 -32.102 1.00 89.94 343 LEU A O 1
ATOM 2645 N N . LEU A 1 344 ? 34.009 -6.739 -31.769 1.00 92.69 344 LEU A N 1
ATOM 2646 C CA . LEU A 1 344 ? 33.797 -6.917 -30.338 1.00 92.69 344 LEU A CA 1
ATOM 2647 C C . LEU A 1 344 ? 35.128 -6.876 -29.586 1.00 92.69 344 LEU A C 1
ATOM 2649 O O . LEU A 1 344 ? 36.091 -7.531 -29.964 1.00 92.69 344 LEU A O 1
ATOM 2653 N N . GLU A 1 345 ? 35.166 -6.173 -28.465 1.00 92.31 345 GLU A N 1
ATOM 2654 C CA . GLU A 1 345 ? 36.321 -6.109 -27.575 1.00 92.31 345 GLU A CA 1
ATOM 2655 C C . GLU A 1 345 ? 36.003 -6.687 -26.192 1.00 92.31 345 GLU A C 1
ATOM 2657 O O . GLU A 1 345 ? 34.847 -6.922 -25.815 1.00 92.31 345 GLU A O 1
ATOM 2662 N N . THR A 1 346 ? 37.060 -6.968 -25.428 1.00 91.81 346 THR A N 1
ATOM 2663 C CA . THR A 1 346 ? 36.950 -7.451 -24.047 1.00 91.81 346 THR A CA 1
ATOM 2664 C C . THR A 1 346 ? 37.511 -6.408 -23.102 1.00 91.81 346 THR A C 1
ATOM 2666 O O . THR A 1 346 ? 38.723 -6.225 -23.029 1.00 91.81 346 THR A O 1
ATOM 2669 N N . LEU A 1 347 ? 36.630 -5.772 -22.341 1.00 87.94 347 LEU A N 1
ATOM 2670 C CA . LEU A 1 347 ? 36.989 -4.780 -21.339 1.00 87.94 347 LEU A CA 1
ATOM 2671 C C . LEU A 1 347 ? 37.101 -5.428 -19.960 1.00 87.94 347 LEU A C 1
ATOM 2673 O O . LEU A 1 347 ? 36.556 -6.506 -19.703 1.00 87.94 347 LEU A O 1
ATOM 2677 N N . THR A 1 348 ? 37.833 -4.776 -19.060 1.00 90.12 348 THR A N 1
ATOM 2678 C CA . THR A 1 348 ? 38.039 -5.254 -17.691 1.00 90.12 348 THR A CA 1
ATOM 2679 C C . THR A 1 348 ? 37.554 -4.243 -16.666 1.00 90.12 348 THR A C 1
ATOM 2681 O O . THR A 1 348 ? 37.594 -3.038 -16.889 1.00 90.12 348 THR A O 1
ATOM 2684 N N . ARG A 1 349 ? 37.104 -4.743 -15.515 1.00 85.25 349 ARG A N 1
ATOM 2685 C CA . ARG A 1 349 ? 36.819 -3.922 -14.337 1.00 85.25 349 ARG A CA 1
ATOM 2686 C C . ARG A 1 349 ? 37.311 -4.598 -13.056 1.00 85.25 349 ARG A C 1
ATOM 2688 O O . ARG A 1 349 ? 37.332 -5.834 -12.996 1.00 85.25 349 ARG A O 1
ATOM 2695 N N . PRO A 1 350 ? 37.614 -3.829 -12.001 1.00 82.00 350 PRO A N 1
ATOM 2696 C CA . PRO A 1 350 ? 37.878 -4.385 -10.682 1.00 82.00 350 PRO A CA 1
ATOM 2697 C C . PRO A 1 350 ? 36.594 -4.973 -10.076 1.00 82.00 350 PRO A C 1
ATOM 2699 O O . PRO A 1 350 ? 35.535 -4.341 -10.056 1.00 82.00 350 PRO A O 1
ATOM 2702 N N . GLY A 1 351 ? 36.671 -6.210 -9.598 1.00 77.25 351 GLY A N 1
ATOM 2703 C CA . GLY A 1 351 ? 35.602 -6.885 -8.869 1.00 77.25 351 GLY A CA 1
ATOM 2704 C C . GLY A 1 351 ? 35.638 -6.581 -7.371 1.00 77.25 351 GLY A C 1
ATOM 2705 O O . GLY A 1 351 ? 36.656 -6.168 -6.826 1.00 77.25 351 GLY A O 1
ATOM 2706 N N . SER A 1 352 ? 34.532 -6.861 -6.675 1.00 72.25 352 SER A N 1
ATOM 2707 C CA . SER A 1 352 ? 34.338 -6.558 -5.244 1.00 72.25 352 SER A CA 1
ATOM 2708 C C . SER A 1 352 ? 35.354 -7.205 -4.287 1.00 72.25 352 SER A C 1
ATOM 2710 O O . SER A 1 352 ? 35.428 -6.807 -3.134 1.00 72.25 352 SER A O 1
ATOM 2712 N N . LYS A 1 353 ? 36.117 -8.205 -4.748 1.00 74.19 353 LYS A N 1
ATOM 2713 C CA . LYS A 1 353 ? 37.182 -8.893 -3.993 1.00 74.19 353 LYS A CA 1
ATOM 2714 C C . LYS A 1 353 ? 38.578 -8.684 -4.609 1.00 74.19 353 LYS A C 1
ATOM 2716 O O . LYS A 1 353 ? 39.439 -9.539 -4.462 1.00 74.19 353 LYS A O 1
ATOM 2721 N N . GLY A 1 354 ? 38.774 -7.626 -5.399 1.00 72.69 354 GLY A N 1
ATOM 2722 C CA . GLY A 1 354 ? 40.040 -7.350 -6.096 1.00 72.69 354 GLY A CA 1
ATOM 2723 C C . GLY A 1 354 ? 40.289 -8.183 -7.362 1.00 72.69 354 GLY A C 1
ATOM 2724 O O . GLY A 1 354 ? 41.242 -7.925 -8.085 1.00 72.69 354 GLY A O 1
ATOM 2725 N N . ALA A 1 355 ? 39.423 -9.149 -7.685 1.00 78.81 355 ALA A N 1
ATOM 2726 C CA . ALA A 1 355 ? 39.529 -9.935 -8.914 1.00 78.81 355 ALA A CA 1
ATOM 2727 C C . ALA A 1 355 ? 39.103 -9.128 -10.153 1.00 78.81 355 ALA A C 1
ATOM 2729 O O . ALA A 1 355 ? 38.018 -8.544 -10.166 1.00 78.81 355 ALA A O 1
ATOM 2730 N N . THR A 1 356 ? 39.902 -9.150 -11.220 1.00 86.44 356 THR A N 1
ATOM 2731 C CA . THR A 1 356 ? 39.563 -8.506 -12.497 1.00 86.44 356 THR A CA 1
ATOM 2732 C C . THR A 1 356 ? 38.469 -9.287 -13.226 1.00 86.44 356 THR A C 1
ATOM 2734 O O . THR A 1 356 ? 38.656 -10.448 -13.590 1.00 86.44 356 THR A O 1
ATOM 2737 N N . LYS A 1 357 ? 37.320 -8.649 -13.473 1.00 87.00 357 LYS A N 1
ATOM 2738 C CA . LYS A 1 357 ? 36.215 -9.223 -14.254 1.00 87.00 357 LYS A CA 1
ATOM 2739 C C . LYS A 1 357 ? 36.245 -8.701 -15.684 1.00 87.00 357 LYS A C 1
ATOM 2741 O O . LYS A 1 357 ? 36.381 -7.498 -15.892 1.00 87.00 357 LYS A O 1
ATOM 2746 N N . ARG A 1 358 ? 36.091 -9.607 -16.652 1.00 88.56 358 ARG A N 1
ATOM 2747 C CA . ARG A 1 358 ? 36.031 -9.303 -18.087 1.00 88.56 358 ARG A CA 1
ATOM 2748 C C . ARG A 1 358 ? 34.581 -9.223 -18.552 1.00 88.56 358 ARG A C 1
ATOM 2750 O O . ARG A 1 358 ? 33.789 -10.088 -18.190 1.00 88.56 358 ARG A O 1
ATOM 2757 N N . PHE A 1 359 ? 34.260 -8.229 -19.367 1.00 89.44 359 PHE A N 1
ATOM 2758 C CA . PHE A 1 359 ? 32.964 -8.077 -20.027 1.00 89.44 359 PHE A CA 1
ATOM 2759 C C . PHE A 1 359 ? 33.173 -7.694 -21.496 1.00 89.44 359 PHE A C 1
ATOM 2761 O O . PHE A 1 359 ? 34.285 -7.357 -21.903 1.00 89.44 359 PHE A O 1
ATOM 2768 N N . ARG A 1 360 ? 32.131 -7.835 -22.317 1.00 89.94 360 ARG A N 1
ATOM 2769 C CA . ARG A 1 360 ? 32.216 -7.624 -23.767 1.00 89.94 360 ARG A CA 1
ATOM 2770 C C . ARG A 1 360 ? 31.583 -6.296 -24.138 1.00 89.94 360 ARG A C 1
ATOM 2772 O O . ARG A 1 360 ? 30.535 -5.969 -23.599 1.00 89.94 360 ARG A O 1
ATOM 2779 N N . SER A 1 361 ? 32.184 -5.594 -25.087 1.00 90.75 361 SER A N 1
ATOM 2780 C CA . SER A 1 361 ? 31.669 -4.337 -25.629 1.00 90.75 361 SER A CA 1
ATOM 2781 C C . SER A 1 361 ? 31.831 -4.344 -27.145 1.00 90.75 361 SER A C 1
ATOM 2783 O O . SER A 1 361 ? 32.823 -4.866 -27.646 1.00 90.75 361 SER A O 1
ATOM 2785 N N . GLN A 1 362 ? 30.859 -3.827 -27.891 1.00 90.31 362 GLN A N 1
ATOM 2786 C CA . GLN A 1 362 ? 31.032 -3.555 -29.320 1.00 90.31 362 GLN A CA 1
ATOM 2787 C C . GLN A 1 362 ? 31.989 -2.383 -29.502 1.00 90.31 362 GLN A C 1
ATOM 2789 O O . GLN A 1 362 ? 31.872 -1.387 -28.787 1.00 90.31 362 GLN A O 1
ATOM 2794 N N . THR A 1 363 ? 32.906 -2.530 -30.454 1.00 90.44 363 THR A N 1
ATOM 2795 C CA . THR A 1 363 ? 33.796 -1.462 -30.927 1.00 90.44 363 THR A CA 1
ATOM 2796 C C . THR A 1 363 ? 33.019 -0.487 -31.816 1.00 90.44 363 THR A C 1
ATOM 2798 O O . THR A 1 363 ? 31.883 -0.776 -32.196 1.00 90.44 363 THR A O 1
ATOM 2801 N N . ASP A 1 364 ? 33.637 0.618 -32.240 1.00 85.94 364 ASP A N 1
ATOM 2802 C CA . ASP A 1 364 ? 33.020 1.563 -33.186 1.00 85.94 364 ASP A CA 1
ATOM 2803 C C . ASP A 1 364 ? 32.551 0.878 -34.481 1.00 85.94 364 ASP A C 1
ATOM 2805 O O . ASP A 1 364 ? 31.452 1.132 -34.973 1.00 85.94 364 ASP A O 1
ATOM 2809 N N . ALA A 1 365 ? 33.338 -0.074 -34.997 1.00 83.81 365 ALA A N 1
ATOM 2810 C CA . ALA A 1 365 ? 32.955 -0.893 -36.146 1.00 83.81 365 ALA A CA 1
ATOM 2811 C C . ALA A 1 365 ? 31.810 -1.872 -35.818 1.00 83.81 365 ALA A C 1
ATOM 2813 O O . ALA A 1 365 ? 30.979 -2.176 -36.677 1.00 83.81 365 ALA A O 1
ATOM 2814 N N . GLY A 1 366 ? 31.753 -2.363 -34.578 1.00 86.25 366 GLY A N 1
ATOM 2815 C CA . GLY A 1 366 ? 30.681 -3.218 -34.070 1.00 86.25 366 GLY A CA 1
ATOM 2816 C C . GLY A 1 366 ? 29.335 -2.505 -33.954 1.00 86.25 366 GLY A C 1
ATOM 2817 O O . GLY A 1 366 ? 28.311 -3.106 -34.273 1.00 86.25 366 GLY A O 1
ATOM 2818 N N . LEU A 1 367 ? 29.329 -1.216 -33.595 1.00 86.69 367 LEU A N 1
ATOM 2819 C CA . LEU A 1 367 ? 28.110 -0.405 -33.455 1.00 86.69 367 LEU A CA 1
ATOM 2820 C C . LEU A 1 367 ? 27.305 -0.271 -34.760 1.00 86.69 367 LEU A C 1
ATOM 2822 O O . LEU A 1 367 ? 26.110 0.008 -34.733 1.00 86.69 367 LEU A O 1
ATOM 2826 N N . ALA A 1 368 ? 27.908 -0.548 -35.918 1.00 85.88 368 ALA A N 1
ATOM 2827 C CA . ALA A 1 368 ? 27.160 -0.656 -37.169 1.00 85.88 368 ALA A CA 1
ATOM 2828 C C . ALA A 1 368 ? 26.115 -1.792 -37.136 1.00 85.88 368 ALA A C 1
ATOM 2830 O O . ALA A 1 368 ? 25.088 -1.709 -37.812 1.00 85.88 368 ALA A O 1
ATOM 2831 N N . TYR A 1 369 ? 26.360 -2.848 -36.358 1.00 89.25 369 TYR A N 1
ATOM 2832 C CA . TYR A 1 369 ? 25.538 -4.058 -36.290 1.00 89.25 369 TYR A CA 1
ATOM 2833 C C . TYR A 1 369 ? 24.728 -4.172 -34.996 1.00 89.25 369 TYR A C 1
ATOM 2835 O O . TYR A 1 369 ? 23.949 -5.118 -34.843 1.00 89.25 369 TYR A O 1
ATOM 2843 N N . GLY A 1 370 ? 24.873 -3.224 -34.075 1.00 88.81 370 GLY A N 1
ATOM 2844 C CA . GLY A 1 370 ? 24.236 -3.288 -32.774 1.00 88.81 370 GLY A CA 1
ATOM 2845 C C . GLY A 1 370 ? 24.563 -2.102 -31.882 1.00 88.81 370 GLY A C 1
ATOM 2846 O O . GLY A 1 370 ? 25.030 -1.066 -32.329 1.00 88.81 370 GLY A O 1
ATOM 2847 N N . ARG A 1 371 ? 24.313 -2.252 -30.584 1.00 84.81 371 ARG A N 1
ATOM 2848 C CA . ARG A 1 371 ? 24.653 -1.247 -29.576 1.00 84.81 371 ARG A CA 1
ATOM 2849 C C . ARG A 1 371 ? 25.040 -1.870 -28.246 1.00 84.81 371 ARG A C 1
ATOM 2851 O O . ARG A 1 371 ? 24.675 -3.008 -27.943 1.00 84.81 371 ARG A O 1
ATOM 2858 N N . ASN A 1 372 ? 25.749 -1.098 -27.435 1.00 87.31 372 ASN A N 1
ATOM 2859 C CA . ASN A 1 372 ? 26.090 -1.474 -26.069 1.00 87.31 372 ASN A CA 1
ATOM 2860 C C . ASN A 1 372 ? 25.045 -0.916 -25.108 1.00 87.31 372 ASN A C 1
ATOM 2862 O O . ASN A 1 372 ? 24.944 0.295 -24.941 1.00 87.31 372 ASN A O 1
ATOM 2866 N N . GLU A 1 373 ? 24.285 -1.794 -24.463 1.00 81.88 373 GLU A N 1
ATOM 2867 C CA . GLU A 1 373 ? 23.398 -1.398 -23.369 1.00 81.88 373 GLU A CA 1
ATOM 2868 C C . GLU A 1 373 ? 24.082 -1.612 -22.020 1.00 81.88 373 GLU A C 1
ATOM 2870 O O . GLU A 1 373 ? 25.000 -2.420 -21.891 1.00 81.88 373 GLU A O 1
ATOM 2875 N N . THR A 1 374 ? 23.650 -0.893 -20.990 1.00 77.25 374 THR A N 1
ATOM 2876 C CA . THR A 1 374 ? 24.132 -1.129 -19.627 1.00 77.25 374 THR A CA 1
ATOM 2877 C C . THR A 1 374 ? 23.653 -2.494 -19.135 1.00 77.25 374 THR A C 1
ATOM 2879 O O . THR A 1 374 ? 22.468 -2.815 -19.226 1.00 77.25 374 THR A O 1
ATOM 2882 N N . ALA A 1 375 ? 24.558 -3.312 -18.593 1.00 75.31 375 ALA A N 1
ATOM 2883 C CA . ALA A 1 375 ? 24.197 -4.649 -18.142 1.00 75.31 375 ALA A CA 1
ATOM 2884 C C . ALA A 1 375 ? 23.220 -4.588 -16.944 1.00 75.31 375 ALA A C 1
ATOM 2886 O O . ALA A 1 375 ? 23.515 -3.919 -15.949 1.00 75.31 375 ALA A O 1
ATOM 2887 N N . PRO A 1 376 ? 22.114 -5.361 -16.946 1.00 70.62 376 PRO A N 1
ATOM 2888 C CA . PRO A 1 376 ? 21.107 -5.317 -15.878 1.00 70.62 376 PRO A CA 1
ATOM 2889 C C . PRO A 1 376 ? 21.647 -5.665 -14.484 1.00 70.62 376 PRO A C 1
ATOM 2891 O O . PRO A 1 376 ? 21.084 -5.261 -13.473 1.00 70.62 376 PRO A O 1
ATOM 2894 N N . GLN A 1 377 ? 22.722 -6.455 -14.425 1.00 71.06 377 GLN A N 1
ATOM 2895 C CA . GLN A 1 377 ? 23.328 -6.925 -13.176 1.00 71.06 377 GLN A CA 1
ATOM 2896 C C . GLN A 1 377 ? 24.419 -5.985 -12.648 1.00 71.06 377 GLN A C 1
ATOM 2898 O O . GLN A 1 377 ? 24.796 -6.083 -11.479 1.00 71.06 377 GLN A O 1
ATOM 2903 N N . ASN A 1 378 ? 24.976 -5.112 -13.495 1.00 75.69 378 ASN A N 1
ATOM 2904 C CA . ASN A 1 378 ? 26.048 -4.216 -13.088 1.00 75.69 378 ASN A CA 1
ATOM 2905 C C . ASN A 1 378 ? 26.111 -2.965 -13.979 1.00 75.69 378 ASN A C 1
ATOM 2907 O O . ASN A 1 378 ? 26.432 -3.081 -15.161 1.00 75.69 378 ASN A O 1
ATOM 2911 N N . PRO A 1 379 ? 25.925 -1.762 -13.414 1.00 78.38 379 PRO A N 1
ATOM 2912 C CA . PRO A 1 379 ? 25.931 -0.526 -14.190 1.00 78.38 379 PRO A CA 1
ATOM 2913 C C . PRO A 1 379 ? 27.305 -0.158 -14.775 1.00 78.38 379 PRO A C 1
ATOM 2915 O O . PRO A 1 379 ? 27.391 0.722 -15.621 1.00 78.38 379 PRO A O 1
ATOM 2918 N N . ARG A 1 380 ? 28.389 -0.816 -14.334 1.00 75.88 380 ARG A N 1
ATOM 2919 C CA . ARG A 1 380 ? 29.757 -0.629 -14.856 1.00 75.88 380 ARG A CA 1
ATOM 2920 C C . ARG A 1 380 ? 30.134 -1.646 -15.937 1.00 75.88 380 ARG A C 1
ATOM 2922 O O . ARG A 1 380 ? 31.311 -1.781 -16.258 1.00 75.88 380 ARG A O 1
ATOM 2929 N N . GLU A 1 381 ? 29.171 -2.416 -16.431 1.00 83.38 381 GLU A N 1
ATOM 2930 C CA . GLU A 1 381 ? 29.360 -3.379 -17.514 1.00 83.38 381 GLU A CA 1
ATOM 2931 C C . GLU A 1 381 ? 28.455 -3.032 -18.687 1.00 83.38 381 GLU A C 1
ATOM 2933 O O . GLU A 1 381 ? 27.348 -2.519 -18.511 1.00 83.38 381 GLU A O 1
ATOM 2938 N N . THR A 1 382 ? 28.913 -3.379 -19.883 1.00 85.69 382 THR A N 1
ATOM 2939 C CA . THR A 1 382 ? 28.109 -3.317 -21.098 1.00 85.69 382 THR A CA 1
ATOM 2940 C C . THR A 1 382 ? 27.603 -4.704 -21.490 1.00 85.69 382 THR A C 1
ATOM 2942 O O . THR A 1 382 ? 28.225 -5.735 -21.222 1.00 85.69 382 THR A O 1
ATOM 2945 N N . GLN A 1 383 ? 26.431 -4.720 -22.112 1.00 84.94 383 GLN A N 1
ATOM 2946 C CA . GLN A 1 383 ? 25.805 -5.863 -22.745 1.00 84.94 383 GLN A CA 1
ATOM 2947 C C . GLN A 1 383 ? 25.634 -5.547 -24.239 1.00 84.94 383 GLN A C 1
ATOM 2949 O O . GLN A 1 383 ? 24.771 -4.748 -24.607 1.00 84.94 383 GLN A O 1
ATOM 2954 N N . PRO A 1 384 ? 26.428 -6.184 -25.114 1.00 91.31 384 PRO A N 1
ATOM 2955 C CA . PRO A 1 384 ? 26.271 -6.070 -26.557 1.00 91.31 384 PRO A CA 1
ATOM 2956 C C . PRO A 1 384 ? 24.937 -6.659 -27.022 1.00 91.31 384 PRO A C 1
ATOM 2958 O O . PRO A 1 384 ? 24.674 -7.851 -26.825 1.00 91.31 384 PRO A O 1
ATOM 2961 N N . LEU A 1 385 ? 24.112 -5.837 -27.666 1.00 91.12 385 LEU A N 1
ATOM 2962 C CA . LEU A 1 385 ? 22.917 -6.262 -28.390 1.00 91.12 385 LEU A CA 1
ATOM 2963 C C . LEU A 1 385 ? 23.066 -5.934 -29.873 1.00 91.12 385 LEU A C 1
ATOM 2965 O O . LEU A 1 385 ? 23.748 -4.979 -30.227 1.00 91.12 385 LEU A O 1
ATOM 2969 N N . TYR A 1 386 ? 22.414 -6.715 -30.728 1.00 91.25 386 TYR A N 1
ATOM 2970 C CA . TYR A 1 386 ? 22.565 -6.648 -32.180 1.00 91.25 386 TYR A CA 1
ATOM 2971 C C . TYR A 1 386 ? 21.239 -6.323 -32.847 1.00 91.25 386 TYR A C 1
ATOM 2973 O O . TYR A 1 386 ? 20.192 -6.822 -32.426 1.00 91.25 386 TYR A O 1
ATOM 2981 N N . TYR A 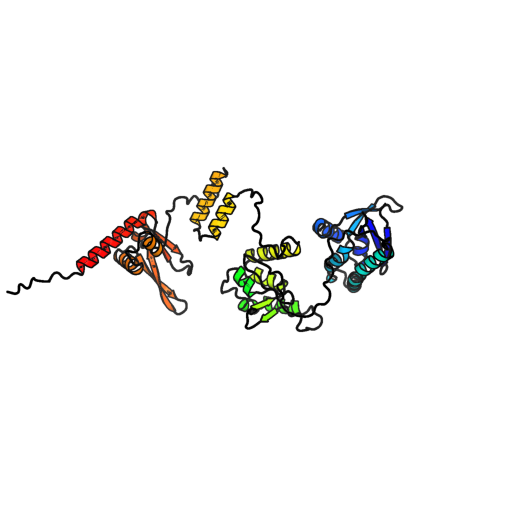1 387 ? 21.290 -5.503 -33.891 1.00 90.00 387 TYR A N 1
ATOM 2982 C CA . TYR A 1 387 ? 20.123 -5.109 -34.662 1.00 90.00 387 TYR A CA 1
ATOM 2983 C C . TYR A 1 387 ? 19.546 -6.302 -35.424 1.00 90.00 387 TYR A C 1
ATOM 2985 O O . TYR A 1 387 ? 20.232 -6.924 -36.233 1.00 90.00 387 TYR A O 1
ATOM 2993 N N . VAL A 1 388 ? 18.259 -6.583 -35.221 1.00 86.25 388 VAL A N 1
ATOM 2994 C CA . VAL A 1 388 ? 17.565 -7.719 -35.850 1.00 86.25 388 VAL A CA 1
ATOM 2995 C C . VAL A 1 388 ? 17.637 -7.626 -37.378 1.00 86.25 388 VAL A C 1
ATOM 2997 O O . VAL A 1 388 ? 17.991 -8.596 -38.038 1.00 86.25 388 VAL A O 1
ATOM 3000 N N . HIS A 1 389 ? 17.392 -6.440 -37.940 1.00 84.75 389 HIS A N 1
ATOM 3001 C CA . HIS A 1 389 ? 17.374 -6.222 -39.391 1.00 84.75 389 HIS A CA 1
ATOM 3002 C C . HIS A 1 389 ? 18.753 -6.357 -40.068 1.00 84.75 389 HIS A C 1
ATOM 3004 O O . HIS A 1 389 ? 18.811 -6.665 -41.254 1.00 84.75 389 HIS A O 1
ATOM 3010 N N . ARG A 1 390 ? 19.864 -6.175 -39.334 1.00 87.81 390 ARG A N 1
ATOM 3011 C CA . ARG A 1 390 ? 21.236 -6.351 -39.861 1.00 87.81 390 ARG A CA 1
ATOM 3012 C C . ARG A 1 390 ? 21.863 -7.689 -39.494 1.00 87.81 390 ARG A C 1
ATOM 3014 O O . ARG A 1 390 ? 22.987 -7.976 -39.903 1.00 87.81 390 ARG A O 1
ATOM 3021 N N . PHE A 1 391 ? 21.164 -8.521 -38.724 1.00 90.75 391 PHE A N 1
ATOM 3022 C CA . PHE A 1 391 ? 21.754 -9.747 -38.207 1.00 90.75 391 PHE A CA 1
ATOM 3023 C C . PHE A 1 391 ? 22.089 -10.755 -39.312 1.00 90.75 391 PHE A C 1
ATOM 3025 O O . PHE A 1 391 ? 23.111 -11.426 -39.221 1.00 90.75 391 PHE A O 1
ATOM 3032 N N . ALA A 1 392 ? 21.293 -10.823 -40.383 1.00 87.25 392 ALA A N 1
ATOM 3033 C CA . ALA A 1 392 ? 21.588 -11.686 -41.528 1.00 87.25 392 ALA A CA 1
ATOM 3034 C C . ALA A 1 392 ? 22.917 -11.311 -42.221 1.00 87.25 392 ALA A C 1
ATOM 3036 O O . ALA A 1 392 ? 23.708 -12.190 -42.560 1.00 87.25 392 ALA A O 1
ATOM 3037 N N . GLU A 1 393 ? 23.195 -10.009 -42.369 1.00 90.38 393 GLU A N 1
ATOM 3038 C CA . GLU A 1 393 ? 24.462 -9.494 -42.911 1.00 90.38 393 GLU A CA 1
ATOM 3039 C C . GLU A 1 393 ? 25.641 -9.868 -41.996 1.00 90.38 393 GLU A C 1
ATOM 3041 O O . GLU A 1 393 ? 26.668 -10.376 -42.455 1.00 90.38 393 GLU A O 1
ATOM 3046 N N . LEU A 1 394 ? 25.464 -9.672 -40.684 1.00 90.62 394 LEU A N 1
ATOM 3047 C CA . LEU A 1 394 ? 26.458 -10.028 -39.674 1.00 90.62 394 LEU A CA 1
ATOM 3048 C C . LEU A 1 394 ? 26.747 -11.535 -39.671 1.00 90.62 394 LEU A C 1
ATOM 3050 O O . LEU A 1 394 ? 27.906 -11.942 -39.629 1.00 90.62 394 LEU A O 1
ATOM 3054 N N . LEU A 1 395 ? 25.705 -12.365 -39.750 1.00 89.25 395 LEU A N 1
ATOM 3055 C CA . LEU A 1 395 ? 25.817 -13.820 -39.753 1.00 89.25 395 LEU A CA 1
ATOM 3056 C C . LEU A 1 395 ? 26.600 -14.316 -40.973 1.00 89.25 395 LEU A C 1
ATOM 3058 O O . LEU A 1 395 ? 27.533 -15.096 -40.809 1.00 89.25 395 LEU A O 1
ATOM 3062 N N . ALA A 1 396 ? 26.306 -13.795 -42.167 1.00 88.44 396 ALA A N 1
ATOM 3063 C CA . ALA A 1 396 ? 27.048 -14.134 -43.381 1.00 88.44 396 ALA A CA 1
ATOM 3064 C C . ALA A 1 396 ? 28.538 -13.756 -43.280 1.00 88.44 396 ALA A C 1
ATOM 3066 O O . ALA A 1 396 ? 29.411 -14.479 -43.766 1.00 88.44 396 ALA A O 1
ATOM 3067 N N . ARG A 1 397 ? 28.853 -12.632 -42.620 1.00 89.88 397 ARG A N 1
ATOM 3068 C CA . ARG A 1 397 ? 30.238 -12.204 -42.368 1.00 89.88 397 ARG A CA 1
ATOM 3069 C C . ARG A 1 397 ? 30.957 -13.147 -41.398 1.00 89.88 397 ARG A C 1
ATOM 3071 O O . ARG A 1 397 ? 32.115 -13.485 -41.638 1.00 89.88 397 ARG A O 1
ATOM 3078 N N . LEU A 1 398 ? 30.266 -13.607 -40.354 1.00 89.00 398 LEU A N 1
ATOM 3079 C CA . LEU A 1 398 ? 30.792 -14.582 -39.392 1.00 89.00 398 LEU A CA 1
ATOM 3080 C C . LEU A 1 398 ? 31.022 -15.957 -40.027 1.00 89.00 398 LEU A C 1
ATOM 3082 O O . LEU A 1 398 ? 32.076 -16.555 -39.825 1.00 89.00 398 LEU A O 1
ATOM 3086 N N . GLU A 1 399 ? 30.068 -16.446 -40.820 1.00 86.44 399 GLU A N 1
ATOM 3087 C CA . GLU A 1 399 ? 30.185 -17.726 -41.524 1.00 86.44 399 GLU A CA 1
ATOM 3088 C C . GLU A 1 399 ? 31.339 -17.717 -42.533 1.00 86.44 399 GLU A C 1
ATOM 3090 O O . GLU A 1 399 ? 32.102 -18.680 -42.592 1.00 86.44 399 GLU A O 1
ATOM 3095 N N . ARG A 1 400 ? 31.530 -16.612 -43.270 1.00 86.88 400 ARG A N 1
ATOM 3096 C CA . ARG A 1 400 ? 32.655 -16.454 -44.205 1.00 86.88 400 ARG A CA 1
ATOM 3097 C C . ARG A 1 400 ? 34.007 -16.491 -43.493 1.00 86.88 400 ARG A C 1
ATOM 3099 O O . ARG A 1 400 ? 34.900 -17.204 -43.941 1.00 86.88 400 ARG A O 1
ATOM 3106 N N . HIS A 1 401 ? 34.142 -15.759 -42.386 1.00 86.19 401 HIS A N 1
ATOM 3107 C CA . HIS A 1 401 ? 35.371 -15.732 -41.583 1.00 86.19 401 HIS A CA 1
ATOM 3108 C C . HIS A 1 401 ? 35.715 -17.121 -41.034 1.00 86.19 401 HIS A C 1
ATOM 3110 O O . HIS A 1 401 ? 36.841 -17.594 -41.157 1.00 86.19 401 HIS A O 1
ATOM 3116 N N . LEU A 1 402 ? 34.715 -17.826 -40.500 1.00 83.00 402 LEU A N 1
ATOM 3117 C CA . LEU A 1 402 ? 34.897 -19.171 -39.954 1.00 83.00 402 LEU A CA 1
ATOM 3118 C C . LEU A 1 402 ? 35.132 -20.238 -41.036 1.00 83.00 402 LEU A C 1
ATOM 3120 O O . LEU A 1 402 ? 35.820 -21.222 -40.769 1.00 83.00 402 LEU A O 1
ATOM 3124 N N . GLY A 1 403 ? 34.601 -20.051 -42.248 1.00 79.31 403 GLY A N 1
ATOM 3125 C CA . GLY A 1 403 ? 34.910 -20.883 -43.414 1.00 79.31 403 GLY A CA 1
ATOM 3126 C C . GLY A 1 403 ? 36.359 -20.718 -43.879 1.00 79.31 403 GLY A C 1
ATOM 3127 O O . GLY A 1 403 ? 37.073 -21.704 -44.023 1.00 79.31 403 GLY A O 1
ATOM 3128 N N . GLN A 1 404 ? 36.834 -19.475 -44.000 1.00 73.81 404 GLN A N 1
ATOM 3129 C CA . GLN A 1 404 ? 38.222 -19.170 -44.373 1.00 73.81 404 GLN A CA 1
ATOM 3130 C C . GLN A 1 404 ? 39.232 -19.661 -43.325 1.00 73.81 404 GLN A C 1
ATOM 3132 O O . GLN A 1 404 ? 40.290 -20.173 -43.682 1.00 73.81 404 GLN A O 1
ATOM 3137 N N . ALA A 1 405 ? 38.891 -19.577 -42.035 1.00 64.00 405 ALA A N 1
ATOM 3138 C CA . ALA A 1 405 ? 39.715 -20.120 -40.956 1.00 64.00 405 ALA A CA 1
ATOM 3139 C C . ALA A 1 405 ? 39.827 -21.658 -41.004 1.00 64.00 405 ALA A C 1
ATOM 3141 O O . ALA A 1 405 ? 40.861 -22.210 -40.623 1.00 64.00 405 ALA A O 1
ATOM 3142 N N . ARG A 1 406 ? 38.789 -22.359 -41.486 1.00 63.59 406 ARG A N 1
ATOM 3143 C CA . ARG A 1 406 ? 38.802 -23.821 -41.687 1.00 63.59 406 ARG A CA 1
ATOM 3144 C C . ARG A 1 406 ? 39.628 -24.240 -42.904 1.00 63.59 406 ARG A C 1
ATOM 3146 O O . ARG A 1 406 ? 40.379 -25.204 -42.800 1.00 63.59 406 ARG A O 1
ATOM 3153 N N . ASP A 1 407 ? 39.550 -23.499 -44.006 1.00 60.91 407 ASP A N 1
ATOM 3154 C CA . ASP A 1 407 ? 40.358 -23.776 -45.203 1.00 60.91 407 ASP A CA 1
ATOM 3155 C C . ASP A 1 407 ? 41.844 -23.445 -44.984 1.00 60.91 407 ASP A C 1
ATOM 3157 O O . ASP A 1 407 ? 42.718 -24.182 -45.432 1.00 60.91 407 ASP A O 1
ATOM 3161 N N . ALA A 1 408 ? 42.155 -22.399 -44.210 1.00 59.28 408 ALA A N 1
ATOM 3162 C CA . ALA A 1 408 ? 43.529 -22.055 -43.830 1.00 59.28 408 ALA A CA 1
ATOM 3163 C C . ALA A 1 408 ? 44.169 -23.046 -42.834 1.00 59.28 408 ALA A C 1
ATOM 3165 O O . ALA A 1 408 ? 45.388 -23.046 -42.667 1.00 59.28 408 ALA A O 1
ATOM 3166 N N . SER A 1 409 ? 43.366 -23.883 -42.165 1.00 56.31 409 SER A N 1
ATOM 3167 C CA . SER A 1 409 ? 43.832 -24.901 -41.210 1.00 56.31 409 SER A CA 1
ATOM 3168 C C . SER A 1 409 ? 43.884 -26.325 -41.788 1.00 56.31 409 SER A C 1
ATOM 3170 O O . SER A 1 409 ? 44.325 -27.240 -41.090 1.00 56.31 409 SER A O 1
ATOM 3172 N N . GLN A 1 410 ? 43.525 -26.529 -43.065 1.00 45.09 410 GLN A N 1
ATOM 3173 C CA . GLN A 1 410 ? 43.852 -27.755 -43.802 1.00 45.09 410 GLN A CA 1
ATOM 3174 C C . GLN A 1 410 ? 45.281 -27.669 -44.370 1.00 45.09 410 GLN A C 1
ATOM 3176 O O . GLN A 1 410 ? 45.551 -26.828 -45.228 1.00 45.09 410 GLN A O 1
ATOM 3181 N N . PRO A 1 411 ? 46.224 -28.533 -43.947 1.00 45.97 411 PRO A N 1
ATOM 3182 C CA . PRO A 1 411 ? 47.557 -28.542 -44.528 1.00 45.97 411 PRO A CA 1
ATOM 3183 C C . PRO A 1 411 ? 47.501 -29.071 -45.967 1.00 45.97 411 PRO A C 1
ATOM 3185 O O . PRO A 1 411 ? 47.033 -30.181 -46.231 1.00 45.97 411 PRO A O 1
ATOM 3188 N N . ALA A 1 412 ? 48.035 -28.287 -46.903 1.00 51.19 412 ALA A N 1
ATOM 3189 C CA . ALA A 1 412 ? 48.341 -28.730 -48.254 1.00 51.19 412 ALA A CA 1
ATOM 3190 C C . ALA A 1 412 ? 49.383 -29.864 -48.203 1.00 51.19 412 ALA A C 1
ATOM 3192 O O . ALA A 1 412 ? 50.580 -29.611 -48.088 1.00 51.19 412 ALA A O 1
ATOM 3193 N N . GLY A 1 413 ? 48.950 -31.125 -48.277 1.00 52.72 413 GLY A N 1
ATOM 3194 C CA . GLY A 1 413 ? 49.897 -32.232 -48.408 1.00 52.72 413 GLY A CA 1
ATOM 3195 C C . GLY A 1 413 ? 49.384 -33.611 -48.024 1.00 52.72 413 GLY A C 1
ATOM 3196 O O . GLY A 1 413 ? 49.829 -34.173 -47.032 1.00 52.72 413 GLY A O 1
ATOM 3197 N N . ALA A 1 414 ? 48.564 -34.226 -48.873 1.00 40.34 414 ALA A N 1
ATOM 3198 C CA . ALA A 1 414 ? 48.509 -35.684 -48.963 1.00 40.34 414 ALA A CA 1
ATOM 3199 C C . ALA A 1 414 ? 48.831 -36.083 -50.407 1.00 40.34 414 ALA A C 1
ATOM 3201 O O . ALA A 1 414 ? 47.955 -36.216 -51.261 1.00 40.34 414 ALA A O 1
ATOM 3202 N N . LYS A 1 415 ? 50.134 -36.213 -50.698 1.00 43.44 415 LYS A N 1
ATOM 3203 C CA . LYS A 1 415 ? 50.616 -36.839 -51.932 1.00 43.44 415 LYS A CA 1
ATOM 3204 C C . LYS A 1 415 ? 50.001 -38.237 -52.033 1.00 43.44 415 LYS A C 1
ATOM 3206 O O . LYS A 1 415 ? 50.163 -39.054 -51.130 1.00 43.44 415 LYS A O 1
ATOM 3211 N N . ARG A 1 416 ? 49.328 -38.498 -53.158 1.00 45.91 416 ARG A N 1
ATOM 3212 C CA . ARG A 1 416 ? 48.956 -39.837 -53.633 1.00 45.91 416 ARG A CA 1
ATOM 3213 C C . ARG A 1 416 ? 50.152 -40.778 -53.481 1.00 45.91 416 ARG A C 1
ATOM 3215 O O . ARG A 1 416 ? 51.184 -40.555 -54.111 1.00 45.91 416 ARG A O 1
ATOM 3222 N N . ARG A 1 417 ? 49.998 -41.844 -52.697 1.00 39.44 417 ARG A N 1
ATOM 3223 C CA . ARG A 1 417 ? 50.880 -43.009 -52.763 1.00 39.44 417 ARG A CA 1
ATOM 3224 C C . ARG A 1 417 ? 50.184 -44.041 -53.645 1.00 39.44 417 ARG A C 1
ATOM 3226 O O . ARG A 1 417 ? 49.257 -44.712 -53.209 1.00 39.44 417 ARG A O 1
ATOM 3233 N N . VAL A 1 418 ? 50.592 -44.073 -54.911 1.00 45.56 418 VAL A N 1
ATOM 3234 C CA . VAL A 1 418 ? 50.329 -45.189 -55.824 1.00 45.56 418 VAL A CA 1
ATOM 3235 C C . VAL A 1 418 ? 51.082 -46.389 -55.257 1.00 45.56 418 VAL A C 1
ATOM 3237 O O . VAL A 1 418 ? 52.286 -46.295 -55.016 1.00 45.56 418 VAL A O 1
ATOM 3240 N N . VAL A 1 419 ? 50.368 -47.476 -54.987 1.00 51.16 419 VAL A N 1
ATOM 3241 C CA . VAL A 1 419 ? 50.962 -48.783 -54.704 1.00 51.16 419 VAL A CA 1
ATOM 3242 C C . VAL A 1 419 ? 50.685 -49.629 -55.940 1.00 51.16 419 VAL A C 1
ATOM 3244 O O . VAL A 1 419 ? 49.523 -49.834 -56.288 1.00 51.16 419 VAL A O 1
ATOM 3247 N N . HIS A 1 420 ? 51.768 -49.988 -56.629 1.00 49.59 420 HIS A N 1
ATOM 3248 C CA . HIS A 1 420 ? 51.810 -51.054 -57.623 1.00 49.59 420 HIS A CA 1
ATOM 3249 C C . HIS A 1 420 ? 51.841 -52.411 -56.929 1.00 49.59 420 HIS A C 1
ATOM 3251 O O . HIS A 1 420 ? 52.460 -52.479 -55.839 1.00 49.59 420 HIS A O 1
#

Nearest PDB structures (foldseek):
  1l8r-assembly2_B  TM=4.669E-01  e=7.396E-01  Homo sapiens
  3eq5-assembly1_A  TM=5.713E-01  e=1.873E+00  Homo sapiens
  3eq5-assembly10_J  TM=6.119E-01  e=3.610E+00  Homo sapiens
  1sbx-assembly1_A  TM=3.842E-01  e=1.349E+00  Homo sapiens
  4r77-assembly2_B  TM=1.749E-01  e=1.979E+00  Streptococcus pneumoniae

Sequence (420 aa):
MAGLIPVTFRQTTLFLIEDEGRPFAAMKPIALGMGLSWVACRARLLVEQTRWGTREIQVAPSTGDVAVLCLPLHKLGAWLTTVRPYHAKPSRREECRAFQAECDDLLCEVWNQHWAPAEGRQVDLAPNVSPPAAQELSMSPERPSLVIAEVAIRQDARGRFCLNDLHKASGGEQRHRPKYWLENQQTLELVAELSKGGIPPLEGSQPVVTVKGGNAAGTYVAKELVYAYTMWISPAFHLKVIRTFDAVTAGALDPAVSQAPEPTPSLMPELQIAQTAAAMIRLSELSKIRMLAEICRLRGVASSFLPDYVDEPLVRSLSSLLKEHGRRLSAQAANQALVELGLLETLTRPGSKGATKRFRSQTDAGLAYGRNETAPQNPRETQPLYYVHRFAELLARLERHLGQARDASQPAGAKRRVVH

Radius of gyration: 35.57 Å; Cα contacts (8 Å, |Δi|>4): 432; chains: 1; bounding box: 96×75×93 Å

Organism: NCBI:txid57489

Mean predicted aligned error: 22.73 Å

pLDDT: mean 72.04, std 17.55, range [23.23, 92.69]

Foldseek 3Di:
DWDWDWDDDPNFTWIWTDDPNFTWTQVQRLCVQLVHDPVVVVVVCVVCCVVFVWDQDFDQDPPGTDTTTITGLVCLLVVLVVDDLVPHDPVRSVSSVVSSVCVSVRVVVVCCVVCPDPPPPDDPDPDDDDDDDDDDDDDDDPDLFQAFQNFGWDADPLGWTFPVSLCVSLPVDPCLDPVNVCVDPVNVVVQVVLVVPDDPDPVRPRQWDADDDDPPGGITGDPVVVLVSQVVSDPVSSVSSVVSVVCVVVVVDDSPDPDDDDDPPPPQVLVVVLVVCVVVDVDDPLRSLVSVVVSCVVVVHDSPVRPPPPPDFDWDAPQVLCVVVPPPDDPVLLQVLCVVVQQKDWDWDQDPVRDIDIAMAGDPNNVVFFHWDQDPVHNPHTGTIGGNVCVVVSVVVSVVSVVVVVVVPDDPDDPDDDDD

Solvent-accessible surface area (backbone atoms only — not comparable to full-atom values): 25368 Å² total; per-residue (Å²): 131,64,50,76,46,82,41,86,50,97,95,34,68,36,41,38,36,39,54,97,92,39,60,22,33,42,44,60,48,53,30,50,68,42,62,44,59,50,71,62,51,50,51,52,48,60,77,41,23,87,82,55,57,50,43,73,45,75,40,80,54,103,87,52,83,43,75,41,58,25,33,36,46,92,46,42,51,66,52,46,72,70,59,62,46,81,82,29,58,82,94,40,26,66,56,26,49,52,46,57,70,46,48,46,58,52,54,52,50,51,48,53,69,77,56,62,77,65,90,83,72,79,76,88,61,78,84,77,80,74,82,82,75,94,73,87,90,80,93,81,85,87,68,72,53,51,66,48,83,91,30,66,31,53,63,51,101,84,71,24,39,29,45,58,38,50,35,50,44,74,69,55,53,78,88,62,39,64,71,58,52,64,68,32,67,73,46,46,54,49,52,52,56,69,62,70,78,56,79,77,84,54,87,84,74,62,60,64,48,77,44,83,66,74,98,75,45,39,41,30,25,34,70,70,54,49,52,54,51,32,46,73,70,34,64,72,58,26,53,51,50,51,52,50,55,50,33,46,73,69,66,74,46,70,64,80,63,99,64,82,81,76,80,68,85,58,96,53,60,68,58,51,52,50,54,50,48,50,70,78,38,96,58,52,74,68,56,52,50,52,53,52,46,50,51,22,59,78,69,74,43,84,53,83,86,51,79,88,80,81,79,78,75,62,66,43,46,63,62,57,54,38,57,74,74,50,77,84,60,52,62,66,59,52,55,50,47,33,36,76,72,54,27,33,44,79,47,76,44,83,35,101,83,74,48,77,42,76,43,45,37,52,31,83,72,20,43,79,47,28,46,66,40,69,26,96,91,38,84,92,37,47,38,52,28,31,24,61,91,46,41,67,63,52,48,54,53,49,52,51,54,56,48,52,56,53,61,73,66,55,78,94,75,81,79,85,79,86,80,131

Secondary structure (DSSP, 8-state):
---EEEEEETTEEEEEEEETTEEEEEHHHHHHHTT--HHHHHHHHHHTHHHHT-EEEEE--TTS-EEEEEEEHHHHHHHHHHS-GGGS-GGGHHHHHHHHHHHHHHHHHHHHHHTPPPTT-----S---PPPP------------EEETTEEE-B-TTS-EEHHHHHHHTT--GGG-HHHHHTSHHHHHHHHHHHTTSSS--GGG-SEEEE-SSTT-EEEE-HHHHHHHHHHH-HHHHHHHHHHHHHHHTT---TT----------S-HHHHHHHHHHHHS---HHHHHHHHHHHHHHTT--GGGS-S---PPPEE-HHHHHHHT-SSS-HHHHHHHHHHTTSEEEEEEE-TTSPEEEEEEE-TTGGGSEEEEEETTEEEEEEEEEEGGGHHHHHHHHHHHHHHHHHTTS-S--------